Protein AF-0000000073468851 (afdb_homodimer)

Solvent-accessible surface area (backbone atoms only — not comparable to full-atom values): 27317 Å² total; per-residue (Å²): 101,48,38,33,38,42,43,28,20,36,54,56,90,95,44,85,63,58,41,30,53,61,38,60,52,72,40,37,69,40,35,47,37,34,36,36,34,51,80,86,17,38,63,66,58,53,50,32,36,75,66,67,76,42,82,60,76,35,56,48,44,26,47,64,82,38,51,52,90,77,50,55,68,56,59,49,46,40,38,45,23,72,40,66,66,76,81,80,80,87,67,92,33,33,35,46,61,52,17,34,56,28,36,47,70,79,42,57,94,88,52,74,87,51,69,65,44,48,51,42,20,50,48,22,27,48,75,75,68,48,53,89,44,41,78,39,46,52,83,75,52,54,74,65,52,48,54,52,46,50,50,21,11,32,48,29,32,57,36,53,31,41,40,31,33,35,79,47,65,96,43,30,54,42,54,33,53,51,49,54,51,46,52,51,50,44,14,73,71,48,28,16,35,39,33,34,40,44,48,67,52,60,49,53,73,66,62,42,33,31,32,39,34,39,82,81,13,51,63,46,73,43,47,34,85,78,61,65,40,38,67,55,52,14,61,72,42,72,44,61,38,39,72,41,77,36,78,88,50,71,40,62,41,73,42,62,53,74,131,101,48,37,34,38,43,43,28,19,36,52,56,88,94,43,84,63,58,42,31,53,62,38,60,52,72,41,36,70,41,35,46,36,33,37,37,35,50,79,87,18,41,64,64,58,54,50,33,35,76,68,66,76,40,82,60,76,36,57,49,43,26,48,64,81,39,52,53,90,78,50,56,69,57,59,49,47,39,38,44,23,72,40,68,66,77,80,78,80,89,67,92,33,34,34,45,61,52,17,34,55,30,34,48,70,78,43,56,94,87,53,73,86,51,70,66,44,49,51,42,20,51,48,22,26,49,74,74,68,48,52,90,45,39,78,38,46,52,82,75,50,53,73,64,52,47,52,51,47,50,50,21,11,33,49,28,32,58,35,52,31,39,38,31,35,34,78,48,67,94,43,30,54,41,54,33,53,51,47,54,51,48,54,52,52,44,15,74,72,48,28,16,34,37,34,32,39,46,48,67,54,60,49,53,73,67,61,40,33,32,33,40,34,37,80,81,14,49,65,47,74,42,46,33,85,77,62,66,41,39,67,54,52,15,61,72,44,73,44,61,39,40,72,43,78,36,76,87,50,71,40,62,41,71,42,61,53,72,131

InterPro domains:
  IPR003439 ABC transporter-like, ATP-binding domain [PF00005] (21-169)
  IPR003439 ABC transporter-like, ATP-binding domain [PS50893] (3-240)
  IPR003593 AAA+ ATPase domain [SM00382] (29-216)
  IPR017871 ABC transporter-like, conserved site [PS00211] (141-155)
  IPR027417 P-loop containing nucleoside triphosphate hydrolase [G3DSA:3.40.50.300] (3-257)
  IPR027417 P-loop containing nucleoside triphosphate hydrolase [SSF52540] (3-230)
  IPR050153 Metal Ion Import ATP-binding [PTHR42734] (2-247)

pLDDT: mean 93.39, std 6.73, range [57.72, 98.69]

Organism: Methanocorpusculum labreanum (strain ATCC 43576 / DSM 4855 / Z) (NCBI:txid410358)

Structure (mmCIF, N/CA/C/O backbone):
data_AF-0000000073468851-model_v1
#
loop_
_entity.id
_entity.type
_entity.pdbx_description
1 polymer 'Cobalamin import ATP-binding protein BtuD'
#
loop_
_atom_site.group_PDB
_atom_site.id
_atom_site.type_symbol
_atom_site.label_atom_id
_atom_site.label_alt_id
_atom_site.l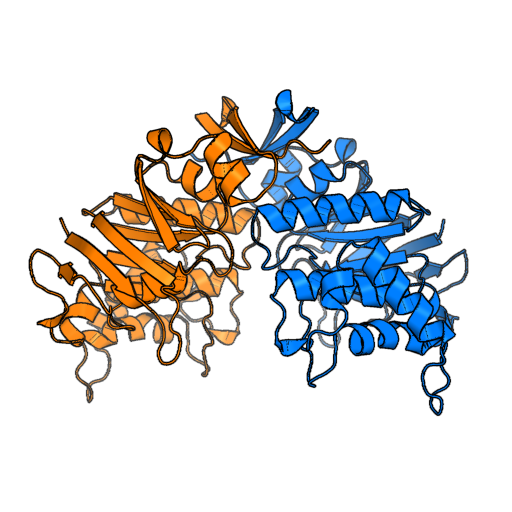abel_comp_id
_atom_site.label_asym_id
_atom_site.label_entity_id
_atom_site.label_seq_id
_atom_site.pdbx_PDB_ins_code
_atom_site.Cartn_x
_atom_site.Cartn_y
_atom_site.Cartn_z
_atom_site.occupancy
_atom_site.B_iso_or_equiv
_atom_site.auth_seq_id
_atom_site.auth_comp_id
_atom_site.auth_asym_id
_atom_site.auth_atom_id
_atom_site.pdbx_PDB_model_num
ATOM 1 N N . MET A 1 1 ? 9.5 -30.422 -11.008 1 68.38 1 MET A N 1
ATOM 2 C CA . MET A 1 1 ? 9.586 -28.984 -11.18 1 68.38 1 MET A CA 1
ATOM 3 C C . MET A 1 1 ? 8.625 -28.5 -12.25 1 68.38 1 MET A C 1
ATOM 5 O O . MET A 1 1 ? 8.609 -29.031 -13.367 1 68.38 1 MET A O 1
ATOM 9 N N . LYS A 1 2 ? 7.719 -27.562 -11.82 1 83.44 2 LYS A N 1
ATOM 10 C CA . LYS A 1 2 ? 6.668 -27.109 -12.727 1 83.44 2 LYS A CA 1
ATOM 11 C C . LYS A 1 2 ? 7.137 -25.906 -13.547 1 83.44 2 LYS A C 1
ATOM 13 O O . LYS A 1 2 ? 6.887 -25.828 -14.75 1 83.44 2 LYS A O 1
ATOM 18 N N . LEU A 1 3 ? 7.953 -25.125 -12.914 1 96.19 3 LEU A N 1
ATOM 19 C CA . LEU A 1 3 ? 8.469 -23.922 -13.555 1 96.19 3 LEU A CA 1
ATOM 20 C C . LEU A 1 3 ? 9.953 -23.734 -13.234 1 96.19 3 LEU A C 1
ATOM 22 O O . LEU A 1 3 ? 10.359 -23.859 -12.086 1 96.19 3 LEU A O 1
ATOM 26 N N . GLU A 1 4 ? 10.742 -23.547 -14.266 1 97.88 4 GLU A N 1
ATOM 27 C CA . GLU A 1 4 ? 12.18 -23.375 -14.078 1 97.88 4 GLU A CA 1
ATOM 28 C C . GLU A 1 4 ? 12.711 -22.203 -14.891 1 97.88 4 GLU A C 1
ATOM 30 O O . GLU A 1 4 ? 12.469 -22.109 -16.094 1 97.88 4 GLU A O 1
ATOM 35 N N . LEU A 1 5 ? 13.297 -21.281 -14.227 1 98.38 5 LEU A N 1
ATOM 36 C CA . LEU A 1 5 ? 14.039 -20.203 -14.867 1 98.38 5 LEU A CA 1
ATOM 37 C C . LEU A 1 5 ? 15.531 -20.5 -14.898 1 98.38 5 LEU A C 1
ATOM 39 O O . LEU A 1 5 ? 16.125 -20.859 -13.875 1 98.38 5 LEU A O 1
ATOM 43 N N . CYS A 1 6 ? 16.141 -20.391 -16.062 1 98.12 6 CYS A N 1
ATOM 44 C CA . CYS A 1 6 ? 17.547 -20.672 -16.25 1 98.12 6 CYS A CA 1
ATOM 45 C C . CYS A 1 6 ? 18.281 -19.453 -16.812 1 98.12 6 CYS A C 1
ATOM 47 O O . CYS A 1 6 ? 18.203 -19.172 -18 1 98.12 6 CYS A O 1
ATOM 49 N N . HIS A 1 7 ? 19.062 -18.797 -15.945 1 97.94 7 HIS A N 1
ATOM 50 C CA . HIS A 1 7 ? 19.938 -17.688 -16.297 1 97.94 7 HIS A CA 1
ATOM 51 C C . HIS A 1 7 ? 19.188 -16.609 -17.062 1 97.94 7 HIS A C 1
ATOM 53 O O . HIS A 1 7 ? 19.641 -16.141 -18.109 1 97.94 7 HIS A O 1
ATOM 59 N N . LEU A 1 8 ? 18.078 -16.234 -16.547 1 98.12 8 LEU A N 1
ATOM 60 C CA . LEU A 1 8 ? 17.203 -15.273 -17.203 1 98.12 8 LEU A CA 1
ATOM 61 C C . LEU A 1 8 ? 17.766 -13.859 -17.094 1 98.12 8 LEU A C 1
ATOM 63 O O . LEU A 1 8 ? 18.25 -13.461 -16.031 1 98.12 8 LEU A O 1
ATOM 67 N N . GLY A 1 9 ? 17.703 -13.125 -18.156 1 97.44 9 GLY A N 1
ATOM 68 C CA . GLY A 1 9 ? 18.062 -11.719 -18.219 1 97.44 9 GLY A CA 1
ATOM 69 C C . GLY A 1 9 ? 17.125 -10.898 -19.094 1 97.44 9 GLY A C 1
ATOM 70 O O . GLY A 1 9 ? 16.594 -11.406 -20.078 1 97.44 9 GLY A O 1
ATOM 71 N N . PHE A 1 10 ? 16.969 -9.633 -18.703 1 97.06 10 PHE A N 1
ATOM 72 C CA . PHE A 1 10 ? 16 -8.812 -19.422 1 97.06 10 PHE A CA 1
ATOM 73 C C . PHE A 1 10 ? 16.375 -7.336 -19.328 1 97.06 10 PHE A C 1
ATOM 75 O O . PHE A 1 10 ? 16.844 -6.871 -18.297 1 97.06 10 PHE A O 1
ATOM 82 N N . HIS A 1 11 ? 16.297 -6.648 -20.375 1 94.94 11 HIS A N 1
ATOM 83 C CA . HIS A 1 11 ? 16.234 -5.191 -20.438 1 94.94 11 HIS A CA 1
ATOM 84 C C . HIS A 1 11 ? 15.156 -4.719 -21.391 1 94.94 11 HIS A C 1
ATOM 86 O O . HIS A 1 11 ? 14.789 -5.434 -22.328 1 94.94 11 HIS A O 1
ATOM 92 N N . TYR A 1 12 ? 14.5 -3.619 -21.141 1 93.12 12 TYR A N 1
ATOM 93 C CA . TYR A 1 12 ? 13.492 -3.07 -22.047 1 93.12 12 TYR A CA 1
ATOM 94 C C . TYR A 1 12 ? 14.125 -2.641 -23.359 1 93.12 12 TYR A C 1
ATOM 96 O O . TYR A 1 12 ? 15.305 -2.279 -23.406 1 93.12 12 TYR A O 1
ATOM 104 N N . PRO A 1 13 ? 13.18 -2.539 -24.281 1 85.44 13 PRO A N 1
ATOM 105 C CA . PRO A 1 13 ? 13.711 -2.057 -25.562 1 85.44 13 PRO A CA 1
ATOM 106 C C . PRO A 1 13 ? 14.227 -0.621 -25.484 1 85.44 13 PRO A C 1
ATOM 108 O O . PRO A 1 13 ? 13.703 0.186 -24.703 1 85.44 13 PRO A O 1
ATOM 111 N N . LYS A 1 14 ? 15.32 -0.29 -25.922 1 83.88 14 LYS A N 1
ATOM 112 C CA . LYS A 1 14 ? 15.922 1.036 -26.016 1 83.88 14 LYS A CA 1
ATOM 113 C C . LYS A 1 14 ? 16.703 1.383 -24.75 1 83.88 14 LYS A C 1
ATOM 115 O O . LYS A 1 14 ? 17.188 2.51 -24.609 1 83.88 14 LYS A O 1
ATOM 120 N N . GLN A 1 15 ? 16.406 0.494 -23.859 1 81.62 15 GLN A N 1
ATOM 121 C CA . GLN A 1 15 ? 17.234 0.688 -22.672 1 81.62 15 GLN A CA 1
ATOM 122 C C . GLN A 1 15 ? 18.438 -0.252 -22.672 1 81.62 15 GLN A C 1
ATOM 124 O O . GLN A 1 15 ? 18.312 -1.413 -23.062 1 81.62 15 GLN A O 1
ATOM 129 N N . GLU A 1 16 ? 19.531 0.289 -22.328 1 79.81 16 GLU A N 1
ATOM 130 C CA . GLU A 1 16 ? 20.75 -0.527 -22.328 1 79.81 16 GLU A CA 1
ATOM 131 C C . GLU A 1 16 ? 20.969 -1.201 -20.969 1 79.81 16 GLU A C 1
ATOM 133 O O . GLU A 1 16 ? 21.562 -2.279 -20.906 1 79.81 16 GLU A O 1
ATOM 138 N N . ARG A 1 17 ? 20.375 -0.634 -20.031 1 89.25 17 ARG A N 1
ATOM 139 C CA . ARG A 1 17 ? 20.641 -1.165 -18.688 1 89.25 17 ARG A CA 1
ATOM 140 C C . ARG A 1 17 ? 19.766 -2.387 -18.406 1 89.25 17 ARG A C 1
ATOM 142 O O . ARG A 1 17 ? 18.562 -2.357 -18.625 1 89.25 17 ARG A O 1
ATOM 149 N N . MET A 1 18 ? 20.422 -3.514 -17.938 1 93.44 18 MET A N 1
ATOM 150 C CA . MET A 1 18 ? 19.703 -4.73 -17.578 1 93.44 18 MET A CA 1
ATOM 151 C C . MET A 1 18 ? 18.875 -4.512 -16.312 1 93.44 18 MET A C 1
ATOM 153 O O . MET A 1 18 ? 19.359 -3.953 -15.328 1 93.44 18 MET A O 1
ATOM 157 N N . ILE A 1 19 ? 17.656 -4.871 -16.391 1 95.62 19 ILE A N 1
ATOM 158 C CA . ILE A 1 19 ? 16.797 -4.848 -15.219 1 95.62 19 ILE A CA 1
ATOM 159 C C . ILE A 1 19 ? 17.219 -5.949 -14.25 1 95.62 19 ILE A C 1
ATOM 161 O O . ILE A 1 19 ? 17.281 -5.727 -13.039 1 95.62 19 ILE A O 1
ATOM 165 N N . PHE A 1 20 ? 17.516 -7.09 -14.75 1 97.31 20 PHE A N 1
ATOM 166 C CA . PHE A 1 20 ? 18.109 -8.211 -14.039 1 97.31 20 PHE A CA 1
ATOM 167 C C . PHE A 1 20 ? 18.891 -9.102 -15 1 97.31 20 PHE A C 1
ATOM 169 O O . PHE A 1 20 ? 18.656 -9.07 -16.219 1 97.31 20 PHE A O 1
ATOM 176 N N . SER A 1 21 ? 19.859 -9.797 -14.383 1 95.31 21 SER A N 1
ATOM 177 C CA . SER A 1 21 ? 20.672 -10.742 -15.148 1 95.31 21 SER A CA 1
ATOM 178 C C . SER A 1 21 ? 20.906 -12.023 -14.359 1 95.31 21 SER A C 1
ATOM 180 O O . SER A 1 21 ? 20.984 -12 -13.133 1 95.31 21 SER A O 1
ATOM 182 N N . ASP A 1 22 ? 20.828 -13.141 -15.047 1 96.75 22 ASP A N 1
ATOM 183 C CA . ASP A 1 22 ? 21.25 -14.438 -14.516 1 96.75 22 ASP A CA 1
ATOM 184 C C . ASP A 1 22 ? 20.328 -14.906 -13.398 1 96.75 22 ASP A C 1
ATOM 186 O O . ASP A 1 22 ? 20.797 -15.344 -12.344 1 96.75 22 ASP A O 1
ATOM 190 N N . VAL A 1 23 ? 19.047 -14.742 -13.531 1 98.31 23 VAL A N 1
ATOM 191 C CA . VAL A 1 23 ? 18.047 -15.219 -12.57 1 98.31 23 VAL A CA 1
ATOM 192 C C . VAL A 1 23 ? 17.766 -16.703 -12.805 1 98.31 23 VAL A C 1
ATOM 194 O O . VAL A 1 23 ? 17.391 -17.094 -13.914 1 98.31 23 VAL A O 1
ATOM 197 N N . SER A 1 24 ? 18 -17.5 -11.805 1 98.25 24 SER A N 1
ATOM 198 C CA . SER A 1 24 ? 17.75 -18.938 -11.898 1 98.25 24 SER A CA 1
ATOM 199 C C . SER A 1 24 ? 17.062 -19.453 -10.648 1 98.25 24 SER A C 1
ATOM 201 O O . SER A 1 24 ? 17.484 -19.156 -9.531 1 98.25 24 SER A O 1
ATOM 203 N N . PHE A 1 25 ? 15.992 -20.156 -10.812 1 97.94 25 PHE A N 1
ATOM 204 C CA . PHE A 1 25 ? 15.328 -20.875 -9.734 1 97.94 25 PHE A CA 1
ATOM 205 C C . PHE A 1 25 ? 14.258 -21.812 -10.289 1 97.94 25 PHE A C 1
ATOM 207 O O . PHE A 1 25 ? 13.938 -21.766 -11.477 1 97.94 25 PHE A O 1
ATOM 214 N N . GLY A 1 26 ? 13.812 -22.688 -9.5 1 97 26 GLY A N 1
ATOM 215 C CA . GLY A 1 26 ? 12.703 -23.562 -9.828 1 97 26 GLY A CA 1
ATOM 216 C C . GLY A 1 26 ? 11.57 -23.516 -8.812 1 97 26 GLY A C 1
ATOM 217 O O . GLY A 1 26 ? 11.758 -23.031 -7.695 1 97 26 GLY A O 1
ATOM 218 N N . LEU A 1 27 ? 10.453 -23.969 -9.25 1 96.56 27 LEU A N 1
ATOM 219 C CA . LEU A 1 27 ? 9.25 -23.969 -8.43 1 96.56 27 LEU A CA 1
ATOM 220 C C . LEU A 1 27 ? 8.453 -25.266 -8.641 1 96.56 27 LEU A C 1
ATOM 222 O O . LEU A 1 27 ? 8.148 -25.625 -9.781 1 96.56 27 LEU A O 1
ATOM 226 N N . ASP A 1 28 ? 8.172 -25.906 -7.562 1 96.31 28 ASP A N 1
ATOM 227 C CA . ASP A 1 28 ? 7.371 -27.141 -7.609 1 96.31 28 ASP A CA 1
ATOM 228 C C . ASP A 1 28 ? 5.938 -26.875 -7.16 1 96.31 28 ASP A C 1
ATOM 230 O O . ASP A 1 28 ? 5.637 -25.812 -6.609 1 96.31 28 ASP A O 1
ATOM 234 N N . LYS A 1 29 ? 5.125 -27.891 -7.426 1 94.94 29 LYS A N 1
ATOM 235 C CA . LYS A 1 29 ? 3.754 -27.844 -6.93 1 94.94 29 LYS A CA 1
ATOM 236 C C . LYS A 1 29 ? 3.725 -27.703 -5.41 1 94.94 29 LYS A C 1
ATOM 238 O O . LYS A 1 29 ? 4.516 -28.344 -4.711 1 94.94 29 LYS A O 1
ATOM 243 N N . GLY A 1 30 ? 2.832 -26.812 -4.969 1 96.25 30 GLY A N 1
ATOM 244 C CA . GLY A 1 30 ? 2.641 -26.672 -3.535 1 96.25 30 GLY A CA 1
ATOM 245 C C . GLY A 1 30 ? 3.643 -25.734 -2.893 1 96.25 30 GLY A C 1
ATOM 246 O O . GLY A 1 30 ? 3.582 -25.484 -1.687 1 96.25 30 GLY A O 1
ATOM 247 N N . GLU A 1 31 ? 4.551 -25.172 -3.664 1 97.5 31 GLU A N 1
ATOM 248 C CA . GLU A 1 31 ? 5.57 -24.266 -3.135 1 97.5 31 GLU A CA 1
ATOM 249 C C . GLU A 1 31 ? 5.219 -22.812 -3.414 1 97.5 31 GLU A C 1
ATOM 251 O O . GLU A 1 31 ? 4.473 -22.516 -4.352 1 97.5 31 GLU A O 1
ATOM 256 N N . ILE A 1 32 ? 5.715 -21.984 -2.549 1 98.38 32 ILE A N 1
ATOM 257 C CA . ILE A 1 32 ? 5.555 -20.531 -2.709 1 98.38 32 ILE A CA 1
ATOM 258 C C . ILE A 1 32 ? 6.926 -19.875 -2.857 1 98.38 32 ILE A C 1
ATOM 260 O O . ILE A 1 32 ? 7.852 -20.188 -2.1 1 98.38 32 ILE A O 1
ATOM 264 N N . ILE A 1 33 ? 7.102 -19.078 -3.848 1 98.56 33 ILE A N 1
ATOM 265 C CA . ILE A 1 33 ? 8.258 -18.188 -3.947 1 98.56 33 ILE A CA 1
ATOM 266 C C . ILE A 1 33 ? 7.801 -16.734 -3.832 1 98.56 33 ILE A C 1
ATOM 268 O O . ILE A 1 33 ? 6.965 -16.266 -4.617 1 98.56 33 ILE A O 1
ATOM 272 N N . SER A 1 34 ? 8.258 -16.031 -2.869 1 98.69 34 SER A N 1
ATOM 273 C CA . SER A 1 34 ? 8.047 -14.594 -2.74 1 98.69 34 SER A CA 1
ATOM 274 C C . SER A 1 34 ? 9.227 -13.812 -3.316 1 98.69 34 SER A C 1
ATOM 276 O O . SER A 1 34 ? 10.359 -13.953 -2.859 1 98.69 34 SER A O 1
ATOM 278 N N . ILE A 1 35 ? 8.961 -13.062 -4.312 1 98.62 35 ILE A N 1
ATOM 279 C CA . ILE A 1 35 ? 9.977 -12.172 -4.844 1 98.62 35 ILE A CA 1
ATOM 280 C C . ILE A 1 35 ? 9.93 -10.836 -4.105 1 98.62 35 ILE A C 1
ATOM 282 O O . ILE A 1 35 ? 8.977 -10.07 -4.262 1 98.62 35 ILE A O 1
ATOM 286 N N . LEU A 1 36 ? 10.914 -10.578 -3.328 1 98.5 36 LEU A N 1
ATOM 287 C CA . LEU A 1 36 ? 11.008 -9.383 -2.49 1 98.5 36 LEU A CA 1
ATOM 288 C C . LEU A 1 36 ? 11.922 -8.344 -3.119 1 98.5 36 LEU A C 1
ATOM 290 O O . LEU A 1 36 ? 12.984 -8.688 -3.65 1 98.5 36 LEU A O 1
ATOM 294 N N . GLY A 1 37 ? 11.594 -7.109 -3.037 1 97.38 37 GLY A N 1
ATOM 295 C CA . GLY A 1 37 ? 12.383 -5.996 -3.551 1 97.38 37 GLY A CA 1
ATOM 296 C C . GLY A 1 37 ? 11.695 -4.656 -3.395 1 97.38 37 GLY A C 1
ATOM 297 O O . GLY A 1 37 ? 10.492 -4.594 -3.105 1 97.38 37 GLY A O 1
ATOM 298 N N . THR A 1 38 ? 12.43 -3.629 -3.621 1 95.62 38 THR A N 1
ATOM 299 C CA . THR A 1 38 ? 11.891 -2.275 -3.535 1 95.62 38 THR A CA 1
ATOM 300 C C . THR A 1 38 ? 11.094 -1.93 -4.789 1 95.62 38 THR A C 1
ATOM 302 O O . THR A 1 38 ? 11.078 -2.697 -5.754 1 95.62 38 THR A O 1
ATOM 305 N N . ASN A 1 39 ? 10.391 -0.822 -4.699 1 92.81 39 ASN A N 1
ATOM 306 C CA . ASN A 1 39 ? 9.688 -0.347 -5.883 1 92.81 39 ASN A CA 1
ATOM 307 C C . ASN A 1 39 ? 10.656 -0.069 -7.035 1 92.81 39 ASN A C 1
ATOM 309 O O . ASN A 1 39 ? 11.727 0.501 -6.828 1 92.81 39 ASN A O 1
ATOM 313 N N . GLY A 1 40 ? 10.336 -0.519 -8.203 1 91.5 40 GLY A N 1
ATOM 314 C CA . GLY A 1 40 ? 11.148 -0.253 -9.383 1 91.5 40 GLY A CA 1
ATOM 315 C C . GLY A 1 40 ? 12.297 -1.229 -9.547 1 91.5 40 GLY A C 1
ATOM 316 O O . GLY A 1 40 ? 13.102 -1.097 -10.469 1 91.5 40 GLY A O 1
ATOM 317 N N . ALA A 1 41 ? 12.359 -2.217 -8.734 1 94.75 41 ALA A N 1
ATOM 318 C CA . ALA A 1 41 ? 13.5 -3.135 -8.75 1 94.75 41 ALA A CA 1
ATOM 319 C C . ALA A 1 41 ? 13.406 -4.105 -9.922 1 94.75 41 ALA A C 1
ATOM 321 O O . ALA A 1 41 ? 14.383 -4.793 -10.242 1 94.75 41 ALA A O 1
ATOM 322 N N . GLY A 1 42 ? 12.234 -4.223 -10.539 1 96.19 42 GLY A N 1
ATOM 323 C CA . GLY A 1 42 ? 12.086 -5.113 -11.68 1 96.19 42 GLY A CA 1
ATOM 324 C C . GLY A 1 42 ? 11.25 -6.34 -11.375 1 96.19 42 GLY A C 1
ATOM 325 O O . GLY A 1 42 ? 11.172 -7.266 -12.188 1 96.19 42 GLY A O 1
ATOM 326 N N . LYS A 1 43 ? 10.609 -6.41 -10.195 1 97.44 43 LYS A N 1
ATOM 327 C CA . LYS A 1 43 ? 9.82 -7.566 -9.773 1 97.44 43 LYS A CA 1
ATOM 328 C C . LYS A 1 43 ? 8.711 -7.867 -10.781 1 97.44 43 LYS A C 1
ATOM 330 O O . LYS A 1 43 ? 8.539 -9.008 -11.211 1 97.44 43 LYS A O 1
ATOM 335 N N . SER A 1 44 ? 7.945 -6.777 -11.141 1 96.56 44 SER A N 1
ATOM 336 C CA . SER A 1 44 ? 6.852 -6.938 -12.094 1 96.56 44 SER A CA 1
ATOM 337 C C . SER A 1 44 ? 7.371 -7.375 -13.461 1 96.56 44 SER A C 1
ATOM 339 O O . SER A 1 44 ? 6.742 -8.195 -14.133 1 96.56 44 SER A O 1
ATOM 341 N N . THR A 1 45 ? 8.5 -6.848 -13.891 1 96.69 45 THR A N 1
ATOM 342 C CA . THR A 1 45 ? 9.117 -7.238 -15.148 1 96.69 45 THR A CA 1
ATOM 343 C C . THR A 1 45 ? 9.453 -8.727 -15.148 1 96.69 45 THR A C 1
ATOM 345 O O . THR A 1 45 ? 9.188 -9.43 -16.125 1 96.69 45 THR A O 1
ATOM 348 N N . LEU A 1 46 ? 10.016 -9.164 -1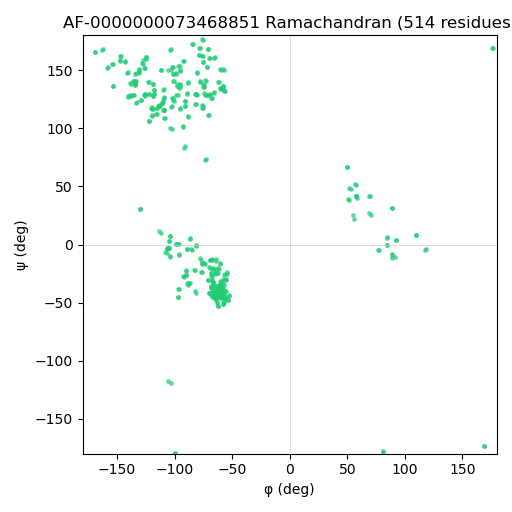4.039 1 98.12 46 LEU A N 1
ATOM 349 C CA . LEU A 1 46 ? 10.352 -10.578 -13.906 1 98.12 46 LEU A CA 1
ATOM 350 C C . LEU A 1 46 ? 9.102 -11.445 -14 1 98.12 46 LEU A C 1
ATOM 352 O O . LEU A 1 46 ? 9.094 -12.461 -14.703 1 98.12 46 LEU A O 1
ATOM 356 N N . LEU A 1 47 ? 8.008 -11.062 -13.336 1 98 47 LEU A N 1
ATOM 357 C CA . LEU A 1 47 ? 6.75 -11.805 -13.398 1 98 47 LEU A CA 1
ATOM 358 C C . LEU A 1 47 ? 6.191 -11.812 -14.82 1 98 47 LEU A C 1
ATOM 360 O O . LEU A 1 47 ? 5.664 -12.828 -15.273 1 98 47 LEU A O 1
ATOM 364 N N . ASN A 1 48 ? 6.309 -10.672 -15.492 1 97.25 48 ASN A N 1
ATOM 365 C CA . ASN A 1 48 ? 5.82 -10.578 -16.859 1 97.25 48 ASN A CA 1
ATOM 366 C C . ASN A 1 48 ? 6.574 -11.523 -17.797 1 97.25 48 ASN A C 1
ATOM 368 O O . ASN A 1 48 ? 5.996 -12.07 -18.734 1 97.25 48 ASN A O 1
ATOM 372 N N . CYS A 1 49 ? 7.852 -11.68 -17.547 1 97.5 49 CYS A N 1
ATOM 373 C CA . CYS A 1 49 ? 8.602 -12.68 -18.297 1 97.5 49 CYS A CA 1
ATOM 374 C C . CYS A 1 49 ? 8.047 -14.078 -18.062 1 97.5 49 CYS A C 1
ATOM 376 O O . CYS A 1 49 ? 7.824 -14.844 -19 1 97.5 49 CYS A O 1
ATOM 378 N N . MET A 1 50 ? 7.758 -14.391 -16.797 1 97.38 50 MET A N 1
ATOM 379 C CA . MET A 1 50 ? 7.242 -15.703 -16.438 1 97.38 50 MET A CA 1
ATOM 380 C C . MET A 1 50 ? 5.844 -15.914 -17.016 1 97.38 50 MET A C 1
ATOM 382 O O . MET A 1 50 ? 5.469 -17.047 -17.344 1 97.38 50 MET A O 1
ATOM 386 N N . ALA A 1 51 ? 5.09 -14.852 -17.125 1 96.12 51 ALA A N 1
ATOM 387 C CA . ALA A 1 51 ? 3.727 -14.906 -17.641 1 96.12 51 ALA A CA 1
ATOM 388 C C . ALA A 1 51 ? 3.727 -14.922 -19.172 1 96.12 51 ALA A C 1
ATOM 390 O O . ALA A 1 51 ? 2.664 -14.906 -19.797 1 96.12 51 ALA A O 1
ATOM 391 N N . ASN A 1 52 ? 4.906 -14.859 -19.75 1 96.12 52 ASN A N 1
ATOM 392 C CA . ASN A 1 52 ? 5.09 -14.883 -21.203 1 96.12 52 ASN A CA 1
ATOM 393 C C . ASN A 1 52 ? 4.598 -13.594 -21.859 1 96.12 52 ASN A C 1
ATOM 395 O O . ASN A 1 52 ? 4.152 -13.609 -23 1 96.12 52 ASN A O 1
ATOM 399 N N . LEU A 1 53 ? 4.582 -12.516 -21.141 1 94.44 53 LEU A N 1
ATOM 400 C CA . LEU A 1 53 ? 4.199 -11.211 -21.656 1 94.44 53 LEU A CA 1
ATOM 401 C C . LEU A 1 53 ? 5.418 -10.445 -22.172 1 94.44 53 LEU A C 1
ATOM 403 O O . LEU A 1 53 ? 5.285 -9.547 -23 1 94.44 53 LEU A O 1
ATOM 407 N N . TYR A 1 54 ? 6.582 -10.734 -21.609 1 95.12 54 TYR A N 1
ATOM 408 C CA . TYR A 1 54 ? 7.863 -10.219 -22.078 1 95.12 54 TYR A CA 1
ATOM 409 C C . TYR A 1 54 ? 8.812 -11.352 -22.422 1 95.12 54 TYR A C 1
ATOM 411 O O . TYR A 1 54 ? 8.875 -12.359 -21.719 1 95.12 54 TYR A O 1
ATOM 419 N N . ARG A 1 55 ? 9.555 -11.195 -23.5 1 94.5 55 ARG A N 1
ATOM 420 C CA . ARG A 1 55 ? 10.547 -12.195 -23.891 1 94.5 55 ARG A CA 1
ATOM 421 C C . ARG A 1 55 ? 11.906 -11.883 -23.281 1 94.5 55 ARG A C 1
ATOM 423 O O . ARG A 1 55 ? 12.492 -10.828 -23.547 1 94.5 55 ARG A O 1
ATOM 430 N N . PRO A 1 56 ? 12.406 -12.75 -22.5 1 96.5 56 PRO A N 1
ATOM 431 C CA . PRO A 1 56 ? 13.742 -12.516 -21.953 1 96.5 56 PRO A CA 1
ATOM 432 C C . PRO A 1 56 ? 14.812 -12.391 -23.031 1 96.5 56 PRO A C 1
ATOM 434 O O . PRO A 1 56 ? 14.695 -13.008 -24.094 1 96.5 56 PRO A O 1
ATOM 437 N N . ILE A 1 57 ? 15.859 -11.609 -22.719 1 95.44 57 ILE A N 1
ATOM 438 C CA . ILE A 1 57 ? 16.969 -11.406 -23.641 1 95.44 57 ILE A CA 1
ATOM 439 C C . ILE A 1 57 ? 17.953 -12.578 -23.547 1 95.44 57 ILE A C 1
ATOM 441 O O . ILE A 1 57 ? 18.484 -13.039 -24.562 1 95.44 57 ILE A O 1
ATOM 445 N N . THR A 1 58 ? 18.188 -13.031 -22.375 1 96.56 58 THR A N 1
ATOM 446 C CA . THR A 1 58 ? 19.031 -14.203 -22.141 1 96.56 58 THR A CA 1
ATOM 447 C C . THR A 1 58 ? 18.312 -15.219 -21.25 1 96.56 58 THR A C 1
ATOM 449 O O . THR A 1 58 ? 17.375 -14.875 -20.547 1 96.56 58 THR A O 1
ATOM 452 N N . GLY A 1 59 ? 18.734 -16.438 -21.375 1 97.81 59 GLY A N 1
ATOM 453 C CA . GLY A 1 59 ? 18.188 -17.516 -20.547 1 97.81 59 GLY A CA 1
ATOM 454 C C . GLY A 1 59 ? 16.859 -18.047 -21.062 1 97.81 59 GLY A C 1
ATOM 455 O O . GLY A 1 59 ? 16.391 -17.641 -22.125 1 97.81 59 GLY A O 1
ATOM 456 N N . ASP A 1 60 ? 16.312 -19 -20.297 1 98 60 ASP A N 1
ATOM 457 C CA . ASP A 1 60 ? 15.102 -19.688 -20.734 1 98 60 ASP A CA 1
ATOM 458 C C . ASP A 1 60 ? 14.195 -19.984 -19.531 1 98 60 ASP A C 1
ATOM 460 O O . ASP A 1 60 ? 14.648 -20.016 -18.391 1 98 60 ASP A O 1
ATOM 464 N N . ILE A 1 61 ? 12.984 -20.156 -19.828 1 98.06 61 ILE A N 1
ATOM 465 C CA . ILE A 1 61 ? 11.984 -20.609 -18.875 1 98.06 61 ILE A CA 1
ATOM 466 C C . ILE A 1 61 ? 11.414 -21.953 -19.328 1 98.06 61 ILE A C 1
ATOM 468 O O . ILE A 1 61 ? 11.062 -22.125 -20.5 1 98.06 61 ILE A O 1
ATOM 472 N N . PHE A 1 62 ? 11.352 -22.828 -18.438 1 97.69 62 PHE A N 1
ATOM 473 C CA . PHE A 1 62 ? 10.836 -24.156 -18.734 1 97.69 62 PHE A CA 1
ATOM 474 C C . PHE A 1 62 ? 9.594 -24.453 -17.906 1 97.69 62 PHE A C 1
ATOM 476 O O . PHE A 1 62 ? 9.539 -24.141 -16.719 1 97.69 62 PHE A O 1
ATOM 483 N N . ILE A 1 63 ? 8.602 -25.062 -18.531 1 95.56 63 ILE A N 1
ATOM 484 C CA . ILE A 1 63 ? 7.391 -25.578 -17.891 1 95.56 63 ILE A CA 1
ATOM 485 C C . ILE A 1 63 ? 7.332 -27.094 -18.047 1 95.56 63 ILE A C 1
ATOM 487 O O . ILE A 1 63 ? 7.207 -27.609 -19.156 1 95.56 63 ILE A O 1
ATOM 491 N N . ASP A 1 64 ? 7.461 -27.719 -16.969 1 92.06 64 ASP A N 1
ATOM 492 C CA . ASP A 1 64 ? 7.5 -29.172 -17 1 92.06 64 ASP A CA 1
ATOM 493 C C . ASP A 1 64 ? 8.531 -29.688 -18 1 92.06 64 ASP A C 1
ATOM 495 O O . ASP A 1 64 ? 8.234 -30.562 -18.812 1 92.06 64 ASP A O 1
ATOM 499 N N . GLY A 1 65 ? 9.586 -29.016 -18.047 1 93.19 65 GLY A N 1
ATOM 500 C CA . GLY A 1 65 ? 10.703 -29.469 -18.844 1 93.19 65 GLY A CA 1
ATOM 501 C C . GLY A 1 65 ? 10.656 -28.969 -20.281 1 93.19 65 GLY A C 1
ATOM 502 O O . GLY A 1 65 ? 11.617 -29.141 -21.031 1 93.19 65 GLY A O 1
ATOM 503 N N . ARG A 1 66 ? 9.594 -28.375 -20.656 1 95.56 66 ARG A N 1
ATOM 504 C CA . ARG A 1 66 ? 9.469 -27.828 -22 1 95.56 66 ARG A CA 1
ATOM 505 C C . ARG A 1 66 ? 9.812 -26.344 -22.031 1 95.56 66 ARG A C 1
ATOM 507 O O . ARG A 1 66 ? 9.328 -25.578 -21.188 1 95.56 66 ARG A O 1
ATOM 514 N N . ASN A 1 67 ? 10.586 -25.969 -23 1 96.94 67 ASN A N 1
ATOM 515 C CA . ASN A 1 67 ? 10.938 -24.547 -23.141 1 96.94 67 ASN A CA 1
ATOM 516 C C . ASN A 1 67 ? 9.719 -23.719 -23.531 1 96.94 67 ASN A C 1
ATOM 518 O O . ASN A 1 67 ? 9.039 -24.016 -24.516 1 96.94 67 ASN A O 1
ATOM 522 N N . MET A 1 68 ? 9.469 -22.719 -22.766 1 96.44 68 MET A N 1
ATOM 523 C CA . MET A 1 68 ? 8.312 -21.844 -22.984 1 96.44 68 MET A CA 1
ATOM 524 C C . MET A 1 68 ? 8.352 -21.234 -24.391 1 96.44 68 MET A C 1
ATOM 526 O O . MET A 1 68 ? 7.305 -21.031 -25 1 96.44 68 MET A O 1
ATOM 530 N N . LYS A 1 69 ? 9.539 -21.031 -24.922 1 94.94 69 LYS A N 1
ATOM 531 C CA . LYS A 1 69 ? 9.711 -20.438 -26.234 1 94.94 69 LYS A CA 1
ATOM 532 C C . LYS A 1 69 ? 9.125 -21.328 -27.328 1 94.94 69 LYS A C 1
ATOM 534 O O . LYS A 1 69 ? 8.805 -20.844 -28.422 1 94.94 69 LYS A O 1
ATOM 539 N N . GLU A 1 70 ? 8.992 -22.547 -27.016 1 95.06 70 GLU A N 1
ATOM 540 C CA . GLU A 1 70 ? 8.508 -23.531 -27.984 1 95.06 70 GLU A CA 1
ATOM 541 C C . GLU A 1 70 ? 7.023 -23.812 -27.797 1 95.06 70 GLU A C 1
ATOM 543 O O . GLU A 1 70 ? 6.449 -24.641 -28.516 1 95.06 70 GLU A O 1
ATOM 548 N N . MET A 1 71 ? 6.457 -23.172 -26.875 1 93.94 71 MET A N 1
ATOM 549 C CA . MET A 1 71 ? 5.051 -23.422 -26.562 1 93.94 71 MET A CA 1
ATOM 550 C C . MET A 1 71 ? 4.156 -22.375 -27.219 1 93.94 71 MET A C 1
ATOM 552 O O . MET A 1 71 ? 4.578 -21.234 -27.422 1 93.94 71 MET A O 1
ATOM 556 N N . ARG A 1 72 ? 2.938 -22.906 -27.578 1 91.38 72 ARG A N 1
ATOM 557 C CA . ARG A 1 72 ? 1.928 -21.953 -28.031 1 91.38 72 ARG A CA 1
ATOM 558 C C . ARG A 1 72 ? 1.403 -21.109 -26.859 1 91.38 72 ARG A C 1
ATOM 560 O O . ARG A 1 72 ? 1.35 -21.594 -25.734 1 91.38 72 ARG A O 1
ATOM 567 N N . GLN A 1 73 ? 0.958 -19.969 -27.078 1 89.5 73 GLN A N 1
ATOM 568 C CA . GLN A 1 73 ? 0.454 -19.047 -26.062 1 89.5 73 GLN A CA 1
ATOM 569 C C . GLN A 1 73 ? -0.708 -19.656 -25.281 1 89.5 73 GLN A C 1
ATOM 571 O O . GLN A 1 73 ? -0.799 -19.5 -24.062 1 89.5 73 GLN A O 1
ATOM 576 N N . GLN A 1 74 ? -1.534 -20.281 -25.984 1 89.62 74 GLN A N 1
ATOM 577 C CA . GLN A 1 74 ? -2.699 -20.906 -25.359 1 89.62 74 GLN A CA 1
ATOM 578 C C . GLN A 1 74 ? -2.283 -21.984 -24.375 1 89.62 74 GLN A C 1
ATOM 580 O O . GLN A 1 74 ? -2.914 -22.156 -23.328 1 89.62 74 GLN A O 1
ATOM 585 N N . GLU A 1 75 ? -1.289 -22.703 -24.719 1 90.69 75 GLU A N 1
ATOM 586 C CA . GLU A 1 75 ? -0.767 -23.734 -23.828 1 90.69 75 GLU A CA 1
ATOM 587 C C . GLU A 1 75 ? -0.207 -23.125 -22.547 1 90.69 75 GLU A C 1
ATOM 589 O O . GLU A 1 75 ? -0.472 -23.609 -21.453 1 90.69 75 GLU A O 1
ATOM 594 N N . VAL A 1 76 ? 0.587 -22.078 -22.734 1 93.56 76 VAL A N 1
ATOM 595 C CA . VAL A 1 76 ? 1.167 -21.391 -21.594 1 93.56 76 VAL A CA 1
ATOM 596 C C . VAL A 1 76 ? 0.053 -20.859 -20.688 1 93.56 76 VAL A C 1
ATOM 598 O O . VAL A 1 76 ? 0.136 -20.953 -19.469 1 93.56 76 VAL A O 1
ATOM 601 N N . ALA A 1 77 ? -1.026 -20.391 -21.344 1 91.31 77 ALA A N 1
ATOM 602 C CA . ALA A 1 77 ? -2.145 -19.781 -20.625 1 91.31 77 ALA A CA 1
ATOM 603 C C . ALA A 1 77 ? -2.887 -20.828 -19.797 1 91.31 77 ALA A C 1
ATOM 605 O O . ALA A 1 77 ? -3.535 -20.5 -18.797 1 91.31 77 ALA A O 1
ATOM 606 N N . LYS A 1 78 ? -2.854 -22.031 -20.172 1 92.62 78 LYS A N 1
ATOM 607 C CA . LYS A 1 78 ? -3.473 -23.109 -19.406 1 92.62 78 LYS A CA 1
ATOM 608 C C . LYS A 1 78 ? -2.617 -23.5 -18.203 1 92.62 78 LYS A C 1
ATOM 610 O O . LYS A 1 78 ? -3.129 -24.047 -17.219 1 92.62 78 LYS A O 1
ATOM 615 N N . TYR A 1 79 ? -1.362 -23.188 -18.344 1 94.69 79 TYR A N 1
ATOM 616 C CA . TYR A 1 79 ? -0.427 -23.625 -17.312 1 94.69 79 TYR A CA 1
ATOM 617 C C . TYR A 1 79 ? -0.179 -22.516 -16.297 1 94.69 79 TYR A C 1
ATOM 619 O O . TYR A 1 79 ? 0.037 -22.781 -15.109 1 94.69 79 TYR A O 1
ATOM 627 N N . ILE A 1 80 ? -0.102 -21.281 -16.781 1 96.56 80 ILE A N 1
ATOM 628 C CA . ILE A 1 80 ? 0.274 -20.141 -15.945 1 96.56 80 ILE A CA 1
ATOM 629 C C . ILE A 1 80 ? -0.9 -19.172 -15.836 1 96.56 80 ILE A C 1
ATOM 631 O O . ILE A 1 80 ? -1.382 -18.656 -16.844 1 96.56 80 ILE A O 1
ATOM 635 N N . GLY A 1 81 ? -1.409 -18.984 -14.578 1 96.62 81 GLY A N 1
ATOM 636 C CA . GLY A 1 81 ? -2.324 -17.891 -14.273 1 96.62 81 GLY A CA 1
ATOM 637 C C . GLY A 1 81 ? -1.627 -16.672 -13.711 1 96.62 81 GLY A C 1
ATOM 638 O O . GLY A 1 81 ? -0.714 -16.781 -12.891 1 96.62 81 GLY A O 1
ATOM 639 N N . TYR A 1 82 ? -2.055 -15.516 -14.18 1 96.25 82 TYR A N 1
ATOM 640 C CA . TYR A 1 82 ? -1.383 -14.273 -13.805 1 96.25 82 TYR A CA 1
ATOM 641 C C . TYR A 1 82 ? -2.385 -13.242 -13.305 1 96.25 82 TYR A C 1
ATOM 643 O O . TYR A 1 82 ? -3.381 -12.961 -13.977 1 96.25 82 TYR A O 1
ATOM 651 N N . VAL A 1 83 ? -2.107 -12.75 -12.047 1 95.19 83 VAL A N 1
ATOM 652 C CA . VAL A 1 83 ? -2.873 -11.656 -11.469 1 95.19 83 VAL A CA 1
ATOM 653 C C . VAL A 1 83 ? -2.014 -10.391 -11.422 1 95.19 83 VAL A C 1
ATOM 655 O O . VAL A 1 83 ? -1.126 -10.273 -10.57 1 95.19 83 VAL A O 1
ATOM 658 N N . PRO A 1 84 ? -2.287 -9.383 -12.258 1 92.75 84 PRO A N 1
ATOM 659 C CA . PRO A 1 84 ? -1.512 -8.141 -12.242 1 92.75 84 PRO A CA 1
ATOM 660 C C . PRO A 1 84 ? -1.864 -7.238 -11.062 1 92.75 84 PRO A C 1
ATOM 662 O O . PRO A 1 84 ? -2.879 -7.457 -10.391 1 92.75 84 PRO A O 1
ATOM 665 N N . GLN A 1 85 ? -0.97 -6.305 -10.773 1 85.06 85 GLN A N 1
ATOM 666 C CA . GLN A 1 85 ? -1.169 -5.375 -9.664 1 85.06 85 GLN A CA 1
ATOM 667 C C . GLN A 1 85 ? -2.41 -4.516 -9.883 1 85.06 85 GLN A C 1
ATOM 669 O O . GLN A 1 85 ? -3.217 -4.336 -8.969 1 85.06 85 GLN A O 1
ATOM 674 N N . VAL A 1 86 ? -2.525 -3.867 -10.992 1 75.62 86 VAL A N 1
ATOM 675 C CA . VAL A 1 86 ? -3.664 -3.014 -11.32 1 75.62 86 VAL A CA 1
ATOM 676 C C . VAL A 1 86 ? -4.602 -3.752 -12.273 1 75.62 86 VAL A C 1
ATOM 678 O O . VAL A 1 86 ? -4.152 -4.367 -13.242 1 75.62 86 VAL A O 1
ATOM 681 N N . HIS A 1 87 ? -5.918 -3.795 -11.805 1 72.25 87 HIS A N 1
ATOM 682 C CA . HIS A 1 87 ? -6.918 -4.355 -12.711 1 72.25 87 HIS A CA 1
ATOM 683 C C . HIS A 1 87 ? -7.996 -3.326 -13.039 1 72.25 87 HIS A C 1
ATOM 685 O O . HIS A 1 87 ? -8.539 -2.676 -12.148 1 72.25 87 HIS A O 1
ATOM 691 N N . ASN A 1 88 ? -8.062 -2.832 -14.258 1 66.12 88 ASN A N 1
ATOM 692 C CA . ASN A 1 88 ? -9.133 -1.915 -14.633 1 66.12 88 ASN A CA 1
ATOM 693 C C . ASN A 1 88 ? -10.211 -2.617 -15.445 1 66.12 88 ASN A C 1
ATOM 695 O O . ASN A 1 88 ? -10 -2.947 -16.609 1 66.12 88 ASN A O 1
ATOM 699 N N . PRO A 1 89 ? -11.219 -2.926 -14.672 1 65.31 89 PRO A N 1
ATOM 700 C CA . PRO A 1 89 ? -12.242 -3.537 -15.523 1 65.31 89 PRO A CA 1
ATOM 701 C C . PRO A 1 89 ? -12.992 -2.514 -16.375 1 65.31 89 PRO A C 1
ATOM 703 O O . PRO A 1 89 ? -13.25 -1.397 -15.922 1 65.31 89 PRO A O 1
ATOM 706 N N . ALA A 1 90 ? -13.008 -2.527 -17.719 1 57.72 90 ALA A N 1
ATOM 707 C CA . ALA A 1 90 ? -13.664 -1.586 -18.609 1 57.72 90 ALA A CA 1
ATOM 708 C C . ALA A 1 90 ? -15.188 -1.642 -18.453 1 57.72 90 ALA A C 1
ATOM 710 O O . ALA A 1 90 ? -15.875 -0.636 -18.641 1 57.72 90 ALA A O 1
ATOM 711 N N . TYR A 1 91 ? -15.773 -2.842 -18.312 1 66.19 91 TYR A N 1
ATOM 712 C CA . TYR A 1 91 ? -17.188 -2.912 -18.625 1 66.19 91 TYR A CA 1
ATOM 713 C C . TYR A 1 91 ? -17.984 -3.477 -17.438 1 66.19 91 TYR A C 1
ATOM 715 O O . TYR A 1 91 ? -17.391 -4.039 -16.516 1 66.19 91 TYR A O 1
ATOM 723 N N . ALA A 1 92 ? -19.25 -3.236 -17.406 1 76.88 92 ALA A N 1
ATOM 724 C CA . ALA A 1 92 ? -20.234 -3.602 -16.391 1 76.88 92 ALA A CA 1
ATOM 725 C C . ALA A 1 92 ? -20.562 -5.094 -16.453 1 76.88 92 ALA A C 1
ATOM 727 O O . ALA A 1 92 ? -21.578 -5.496 -17.031 1 76.88 92 ALA A O 1
ATOM 728 N N . TYR A 1 93 ? -19.688 -5.988 -16.031 1 87.81 93 TYR A N 1
ATOM 729 C CA . TYR A 1 93 ? -19.891 -7.426 -15.898 1 87.81 93 TYR A CA 1
ATOM 730 C C . TYR A 1 93 ? -20.297 -7.793 -14.477 1 87.81 93 TYR A C 1
ATOM 732 O O . TYR A 1 93 ? -19.969 -7.078 -13.523 1 87.81 93 TYR A O 1
ATOM 740 N N . SER A 1 94 ? -21.094 -8.898 -14.461 1 94.06 94 SER A N 1
ATOM 741 C CA . SER A 1 94 ? -21.25 -9.5 -13.141 1 94.06 94 SER A CA 1
ATOM 742 C C . SER A 1 94 ? -19.953 -10.164 -12.688 1 94.06 94 SER A C 1
ATOM 744 O O . SER A 1 94 ? -19.062 -10.438 -13.5 1 94.06 94 SER A O 1
ATOM 746 N N . VAL A 1 95 ? -19.797 -10.406 -11.43 1 95.75 95 VAL A N 1
ATOM 747 C CA . VAL A 1 95 ? -18.641 -11.102 -10.875 1 95.75 95 VAL A CA 1
ATOM 748 C C . VAL A 1 95 ? -18.484 -12.461 -11.555 1 95.75 95 VAL A C 1
ATOM 750 O O . VAL A 1 95 ? -17.375 -12.812 -11.992 1 95.75 95 VAL A O 1
ATOM 753 N N . LEU A 1 96 ? -19.594 -13.156 -11.68 1 96.12 96 LEU A N 1
ATOM 754 C CA . LEU A 1 96 ? -19.531 -14.469 -12.32 1 96.12 96 LEU A CA 1
ATOM 755 C C . LEU A 1 96 ? -19.047 -14.344 -13.766 1 96.12 96 LEU A C 1
ATOM 757 O O . LEU A 1 96 ? -18.188 -15.102 -14.203 1 96.12 96 LEU A O 1
ATOM 761 N N . ASP A 1 97 ? -19.578 -13.391 -14.484 1 93.75 97 ASP A N 1
ATOM 762 C CA . ASP A 1 97 ? -19.203 -13.188 -15.883 1 93.75 97 ASP A CA 1
ATOM 763 C C . ASP A 1 97 ? -17.719 -12.828 -16 1 93.75 97 ASP A C 1
ATOM 765 O O . ASP A 1 97 ? -17.047 -13.242 -16.953 1 93.75 97 ASP A O 1
ATOM 769 N N . PHE A 1 98 ? -17.312 -12.109 -15.07 1 93.62 98 PHE A N 1
ATOM 770 C CA . PHE A 1 98 ? -15.906 -11.742 -15.07 1 93.62 98 PHE A CA 1
ATOM 771 C C . PHE A 1 98 ? -15.031 -12.961 -14.797 1 93.62 98 PHE A C 1
ATOM 773 O O . PHE A 1 98 ? -14.031 -13.172 -15.484 1 93.62 98 PHE A O 1
ATOM 780 N N . VAL A 1 99 ? -15.383 -13.781 -13.859 1 95.06 99 VAL A N 1
ATOM 781 C CA . VAL A 1 99 ? -14.594 -14.938 -13.445 1 95.06 99 VAL A CA 1
ATOM 782 C C . VAL A 1 99 ? -14.586 -15.984 -14.555 1 95.06 99 VAL A C 1
ATOM 784 O O . VAL A 1 99 ? -13.562 -16.625 -14.812 1 95.06 99 VAL A O 1
ATOM 787 N N . VAL A 1 100 ? -15.703 -16.125 -15.25 1 95.25 100 VAL A N 1
ATOM 788 C CA . VAL A 1 100 ? -15.797 -17.156 -16.281 1 95.25 100 VAL A CA 1
ATOM 789 C C . VAL A 1 100 ? -14.844 -16.812 -17.438 1 95.25 100 VAL A C 1
ATOM 791 O O . VAL A 1 100 ? -14.438 -17.703 -18.188 1 95.25 100 VAL A O 1
ATOM 794 N N . MET A 1 101 ? -14.469 -15.594 -17.547 1 91.69 101 MET A N 1
ATOM 795 C CA . MET A 1 101 ? -13.508 -15.195 -18.562 1 91.69 101 MET A CA 1
ATOM 796 C C . MET A 1 101 ? -12.172 -15.914 -18.359 1 91.69 101 MET A C 1
ATOM 798 O O . MET A 1 101 ? -11.344 -15.969 -19.266 1 91.69 101 MET A O 1
ATOM 802 N N . GLY A 1 102 ? -11.922 -16.375 -17.219 1 93.31 102 GLY A N 1
ATOM 803 C CA . GLY A 1 102 ? -10.734 -17.172 -16.953 1 93.31 102 GLY A CA 1
ATOM 804 C C . GLY A 1 102 ? -10.695 -18.453 -17.781 1 93.31 102 GLY A C 1
ATOM 805 O O . GLY A 1 102 ? -9.633 -19.062 -17.922 1 93.31 102 GLY A O 1
ATOM 806 N N . ARG A 1 103 ? -11.805 -18.812 -18.312 1 93.62 103 ARG A N 1
ATOM 807 C CA . ARG A 1 103 ? -11.906 -20.062 -19.078 1 93.62 103 ARG A CA 1
ATOM 808 C C . ARG A 1 103 ? -11.523 -19.844 -20.531 1 93.62 103 ARG A C 1
ATOM 810 O O . ARG A 1 103 ? -11.539 -20.781 -21.328 1 93.62 103 ARG A O 1
ATOM 817 N N . THR A 1 104 ? -11.094 -18.719 -20.875 1 90.06 104 THR A N 1
ATOM 818 C CA . THR A 1 104 ? -10.859 -18.297 -22.266 1 90.06 104 THR A CA 1
ATOM 819 C C . THR A 1 104 ? -9.875 -19.234 -22.953 1 90.06 104 THR A C 1
ATOM 821 O O . THR A 1 104 ? -10.008 -19.516 -24.141 1 90.06 104 THR A O 1
ATOM 824 N N . PRO A 1 105 ? -8.852 -19.719 -22.234 1 87.56 105 PRO A N 1
ATOM 825 C CA . PRO A 1 105 ? -7.906 -20.625 -22.906 1 87.56 105 PRO A CA 1
ATOM 826 C C . PRO A 1 105 ? -8.562 -21.922 -23.344 1 87.56 105 PRO A C 1
ATOM 828 O O . PRO A 1 105 ? -7.984 -22.672 -24.141 1 87.56 105 PRO A O 1
ATOM 831 N N . TYR A 1 106 ? -9.719 -22.188 -22.859 1 87.5 106 TYR A N 1
ATOM 832 C CA . TYR A 1 106 ? -10.398 -23.453 -23.125 1 87.5 106 TYR A CA 1
ATOM 833 C C . TYR A 1 106 ? -11.555 -23.25 -24.109 1 87.5 106 TYR A C 1
ATOM 835 O O . TYR A 1 106 ? -12.18 -24.219 -24.531 1 87.5 106 TYR A O 1
ATOM 843 N N . ILE A 1 107 ? -11.781 -21.984 -24.375 1 82.75 107 ILE A N 1
ATOM 844 C CA . ILE A 1 107 ? -12.93 -21.641 -25.203 1 82.75 107 ILE A CA 1
ATOM 845 C C . ILE A 1 107 ? -12.461 -21.141 -26.562 1 82.75 107 ILE A C 1
ATOM 847 O O . ILE A 1 107 ? -11.633 -20.219 -26.641 1 82.75 107 ILE A O 1
ATOM 851 N N . GLY A 1 108 ? -12.898 -21.766 -27.531 1 77.56 108 GLY A N 1
ATOM 852 C CA . GLY A 1 108 ? -12.555 -21.328 -28.875 1 77.56 108 GLY A CA 1
ATOM 853 C C . GLY A 1 108 ? -12.945 -19.891 -29.156 1 77.56 108 GLY A C 1
ATOM 854 O O . GLY A 1 108 ? -13.844 -19.359 -28.5 1 77.56 108 GLY A O 1
ATOM 855 N N . VAL A 1 109 ? -12.273 -19.156 -29.984 1 73.81 109 VAL A N 1
ATOM 856 C CA . VAL A 1 109 ? -12.391 -17.734 -30.281 1 73.81 109 VAL A CA 1
ATOM 857 C C . VAL A 1 109 ? -13.836 -17.406 -30.688 1 73.81 109 VAL A C 1
ATOM 859 O O . VAL A 1 109 ? -14.344 -16.328 -30.359 1 73.81 109 VAL A O 1
ATOM 862 N N . LEU A 1 110 ? -14.547 -18.312 -31.141 1 75.25 110 LEU A N 1
ATOM 863 C CA . LEU A 1 110 ? -15.898 -18.062 -31.641 1 75.25 110 LEU A CA 1
ATOM 864 C C . LEU A 1 110 ? -16.938 -18.734 -30.75 1 75.25 110 LEU A C 1
ATOM 866 O O . LEU A 1 110 ? -18.125 -18.75 -31.078 1 75.25 110 LEU A O 1
ATOM 870 N N . GLN A 1 111 ? -16.438 -19.156 -29.656 1 81.19 111 GLN A N 1
ATOM 871 C CA . GLN A 1 111 ? -17.359 -19.906 -28.781 1 81.19 111 GLN A CA 1
ATOM 872 C C . GLN A 1 111 ? -17.672 -19.125 -27.516 1 81.19 111 GLN A C 1
ATOM 874 O O . GLN A 1 111 ? -16.891 -18.25 -27.109 1 81.19 111 GLN A O 1
ATOM 879 N N . THR A 1 112 ? -18.859 -19.359 -27.016 1 84.25 112 THR A N 1
ATOM 880 C CA . THR A 1 112 ? -19.266 -18.797 -25.734 1 84.25 112 THR A CA 1
ATOM 881 C C . THR A 1 112 ? -19.062 -19.812 -24.609 1 84.25 112 THR A C 1
ATOM 883 O O . THR A 1 112 ? -19.031 -21.016 -24.859 1 84.25 112 THR A O 1
ATOM 886 N N . PRO A 1 113 ? -18.875 -19.344 -23.422 1 87.31 113 PRO A N 1
ATOM 887 C CA . PRO A 1 113 ? -18.719 -20.266 -22.297 1 87.31 113 PRO A CA 1
ATOM 888 C C . PRO A 1 113 ? -19.891 -21.219 -22.141 1 87.31 113 PRO A C 1
ATOM 890 O O . PRO A 1 113 ? -21.047 -20.828 -22.359 1 87.31 113 PRO A O 1
ATOM 893 N N . ARG A 1 114 ? -19.578 -22.531 -21.984 1 89.75 114 ARG A N 1
ATOM 894 C CA . ARG A 1 114 ? -20.578 -23.578 -21.75 1 89.75 114 ARG A CA 1
ATOM 895 C C . ARG A 1 114 ? -20.922 -23.672 -20.266 1 89.75 114 ARG A C 1
ATOM 897 O O . ARG A 1 114 ? -20.328 -23 -19.438 1 89.75 114 ARG A O 1
ATOM 904 N N . GLU A 1 115 ? -21.812 -24.391 -19.953 1 92.56 115 GLU A N 1
ATOM 905 C CA . GLU A 1 115 ? -22.266 -24.609 -18.578 1 92.56 115 GLU A CA 1
ATOM 906 C C . GLU A 1 115 ? -21.125 -25.078 -17.688 1 92.56 115 GLU A C 1
ATOM 908 O O . GLU A 1 115 ? -21.031 -24.672 -16.531 1 92.56 115 GLU A O 1
ATOM 913 N N . GLU A 1 116 ? -20.359 -25.875 -18.172 1 94.12 116 GLU A N 1
ATOM 914 C CA . GLU A 1 116 ? -19.203 -26.375 -17.438 1 94.12 116 GLU A CA 1
ATOM 915 C C . GLU A 1 116 ? -18.266 -25.234 -17.047 1 94.12 116 GLU A C 1
ATOM 917 O O . GLU A 1 116 ? -17.703 -25.219 -15.945 1 94.12 116 GLU A O 1
ATOM 922 N N . ASP A 1 117 ? -18.078 -24.344 -17.953 1 95.38 117 ASP A N 1
ATOM 923 C CA . ASP A 1 117 ? -17.219 -23.188 -17.672 1 95.38 117 ASP A CA 1
ATOM 924 C C . ASP A 1 117 ? -17.781 -22.359 -16.531 1 95.38 117 ASP A C 1
ATOM 926 O O . ASP A 1 117 ? -17.031 -21.906 -15.656 1 95.38 117 ASP A O 1
ATOM 930 N N . TYR A 1 118 ? -19.078 -22.219 -16.531 1 95.94 118 TYR A N 1
ATOM 931 C CA . TYR A 1 118 ? -19.719 -21.469 -15.445 1 95.94 118 TYR A CA 1
ATOM 932 C C . TYR A 1 118 ? -19.609 -22.234 -14.125 1 95.94 118 TYR A C 1
ATOM 934 O O . TYR A 1 118 ? -19.406 -21.625 -13.07 1 95.94 118 TYR A O 1
ATOM 942 N N . SER A 1 119 ? -19.719 -23.516 -14.211 1 97 119 SER A N 1
ATOM 943 C CA . SER A 1 119 ? -19.562 -24.328 -13.016 1 97 119 SER A CA 1
ATOM 944 C C . SER A 1 119 ? -18.156 -24.188 -12.43 1 97 119 SER A C 1
ATOM 946 O O . SER A 1 119 ? -18 -24.062 -11.211 1 97 119 SER A O 1
ATOM 948 N N . ILE A 1 120 ? -17.203 -24.172 -13.234 1 96.5 120 ILE A N 1
ATOM 949 C CA . ILE A 1 120 ? -15.812 -24.016 -12.812 1 96.5 120 ILE A CA 1
ATOM 950 C C . ILE A 1 120 ? -15.609 -22.641 -12.188 1 96.5 120 ILE A C 1
ATOM 952 O O . ILE A 1 120 ? -14.961 -22.516 -11.148 1 96.5 120 ILE A O 1
ATOM 956 N N . ALA A 1 121 ? -16.188 -21.656 -12.828 1 96.75 121 ALA A N 1
ATOM 957 C CA . ALA A 1 121 ? -16.109 -20.281 -12.312 1 96.75 121 ALA A CA 1
ATOM 958 C C . ALA A 1 121 ? -16.75 -20.188 -10.93 1 96.75 121 ALA A C 1
ATOM 960 O O . ALA A 1 121 ? -16.203 -19.562 -10.023 1 96.75 121 ALA A O 1
ATOM 961 N N . GLU A 1 122 ? -17.891 -20.844 -10.797 1 97.31 122 GLU A N 1
ATOM 962 C CA . GLU A 1 122 ? -18.594 -20.859 -9.516 1 97.31 122 GLU A CA 1
ATOM 963 C C . GLU A 1 122 ? -17.75 -21.547 -8.445 1 97.31 122 GLU A C 1
ATOM 965 O O . GLU A 1 122 ? -17.703 -21.094 -7.301 1 97.31 122 GLU A O 1
ATOM 970 N N . GLU A 1 123 ? -17.156 -22.594 -8.836 1 96.62 123 GLU A N 1
ATOM 971 C CA . GLU A 1 123 ? -16.297 -23.312 -7.91 1 96.62 123 GLU A CA 1
ATOM 972 C C . GLU A 1 123 ? -15.102 -22.469 -7.473 1 96.62 123 GLU A C 1
ATOM 974 O O . GLU A 1 123 ? -14.695 -22.516 -6.312 1 96.62 123 GLU A O 1
ATOM 979 N N . ALA A 1 124 ? -14.516 -21.734 -8.367 1 96.56 124 ALA A N 1
ATOM 980 C CA . ALA A 1 124 ? -13.422 -20.828 -8.047 1 96.56 124 ALA A CA 1
ATOM 981 C C . ALA A 1 124 ? -13.844 -19.812 -6.996 1 96.56 124 ALA A C 1
ATOM 983 O O . ALA A 1 124 ? -13.109 -19.547 -6.043 1 96.56 124 ALA A O 1
ATOM 984 N N . LEU A 1 125 ? -15.055 -19.297 -7.168 1 97 125 LEU A N 1
ATOM 985 C CA . LEU A 1 125 ? -15.594 -18.344 -6.207 1 97 125 LEU A CA 1
ATOM 986 C C . LEU A 1 125 ? -15.789 -18.984 -4.844 1 97 125 LEU A C 1
ATOM 988 O O . LEU A 1 125 ? -15.5 -18.375 -3.812 1 97 125 LEU A O 1
ATOM 992 N N . ARG A 1 126 ? -16.188 -20.203 -4.859 1 94.81 126 ARG A N 1
ATOM 993 C CA . ARG A 1 126 ? -16.391 -20.953 -3.623 1 94.81 126 ARG A CA 1
ATOM 994 C C . ARG A 1 126 ? -15.07 -21.219 -2.924 1 94.81 126 ARG A C 1
ATOM 996 O O . ARG A 1 126 ? -14.969 -21.094 -1.701 1 94.81 126 ARG A O 1
ATOM 1003 N N . GLN A 1 127 ? -14.102 -21.562 -3.664 1 91.88 127 GLN A N 1
ATOM 1004 C CA . GLN A 1 127 ? -12.781 -21.906 -3.127 1 91.88 127 GLN A CA 1
ATOM 1005 C C . GLN A 1 127 ? -12.18 -20.719 -2.377 1 91.88 127 GLN A C 1
ATOM 1007 O O . GLN A 1 127 ? -11.5 -20.906 -1.366 1 91.88 127 GLN A O 1
ATOM 1012 N N . ILE A 1 128 ? -12.445 -19.562 -2.85 1 91.62 128 ILE A N 1
ATOM 1013 C CA . ILE A 1 128 ? -11.812 -18.406 -2.23 1 91.62 128 ILE A CA 1
ATOM 1014 C C . ILE A 1 128 ? -12.766 -17.797 -1.207 1 91.62 128 ILE A C 1
ATOM 1016 O O . ILE A 1 128 ? -12.375 -16.891 -0.454 1 91.62 128 ILE A O 1
ATOM 1020 N N . GLY A 1 129 ? -14.023 -18.234 -1.137 1 90.25 129 GLY A N 1
ATOM 1021 C CA . GLY A 1 129 ? -14.961 -17.859 -0.088 1 90.25 129 GLY A CA 1
ATOM 1022 C C . GLY A 1 129 ? -15.742 -16.609 -0.406 1 90.25 129 GLY A C 1
ATOM 1023 O O . GLY A 1 129 ? -16.047 -15.812 0.491 1 90.25 129 GLY A O 1
ATOM 1024 N N . ILE A 1 130 ? -16.031 -16.344 -1.736 1 94.19 130 ILE A N 1
ATOM 1025 C CA . ILE A 1 130 ? -16.719 -15.094 -2.061 1 94.19 130 ILE A CA 1
ATOM 1026 C C . ILE A 1 130 ? -17.906 -15.391 -2.961 1 94.19 130 ILE A C 1
ATOM 1028 O O . ILE A 1 130 ? -18.234 -14.594 -3.844 1 94.19 130 ILE A O 1
ATOM 1032 N N . SER A 1 131 ? -18.5 -16.547 -2.809 1 95.94 131 SER A N 1
ATOM 1033 C CA . SER A 1 131 ? -19.672 -16.938 -3.592 1 95.94 131 SER A CA 1
ATOM 1034 C C . SER A 1 131 ? -20.797 -15.922 -3.428 1 95.94 131 SER A C 1
ATOM 1036 O O . SER A 1 131 ? -21.641 -15.773 -4.316 1 95.94 131 SER A O 1
ATOM 1038 N N . HIS A 1 132 ? -20.781 -15.25 -2.324 1 95.06 132 HIS A N 1
ATOM 1039 C CA . HIS A 1 132 ? -21.844 -14.289 -2.035 1 95.06 132 HIS A CA 1
ATOM 1040 C C . HIS A 1 132 ? -21.781 -13.102 -2.994 1 95.06 132 HIS A C 1
ATOM 1042 O O . HIS A 1 132 ? -22.734 -12.336 -3.098 1 95.06 132 HIS A O 1
ATOM 1048 N N . LEU A 1 133 ? -20.75 -12.906 -3.736 1 95.62 133 LEU A N 1
ATOM 1049 C CA . LEU A 1 133 ? -20.562 -11.789 -4.652 1 95.62 133 LEU A CA 1
ATOM 1050 C C . LEU A 1 133 ? -20.953 -12.172 -6.07 1 95.62 133 LEU A C 1
ATOM 1052 O O . LEU A 1 133 ? -20.938 -11.336 -6.977 1 95.62 133 LEU A O 1
ATOM 1056 N N . ILE A 1 134 ? -21.391 -13.359 -6.301 1 96 134 ILE A N 1
ATOM 1057 C CA . ILE A 1 134 ? -21.469 -14.016 -7.602 1 96 134 ILE A CA 1
ATOM 1058 C C . ILE A 1 134 ? -22.328 -13.18 -8.555 1 96 134 ILE A C 1
ATOM 1060 O O . ILE A 1 134 ? -21.984 -13.023 -9.727 1 96 134 ILE A O 1
ATOM 1064 N N . ASP A 1 135 ? -23.344 -12.508 -8.07 1 95.19 135 ASP A N 1
ATOM 1065 C CA . ASP A 1 135 ? -24.281 -11.82 -8.945 1 95.19 135 ASP A CA 1
ATOM 1066 C C . ASP A 1 135 ? -24.047 -10.312 -8.922 1 95.19 135 ASP A C 1
ATOM 1068 O O . ASP A 1 135 ? -24.703 -9.57 -9.656 1 95.19 135 ASP A O 1
ATOM 1072 N N . LYS A 1 136 ? -23.172 -9.867 -8.148 1 94.94 136 LYS A N 1
ATOM 1073 C CA . LYS A 1 136 ? -22.922 -8.43 -8.039 1 94.94 136 LYS A CA 1
ATOM 1074 C C . LYS A 1 136 ? -22.203 -7.898 -9.273 1 94.94 136 LYS A C 1
ATOM 1076 O O . LYS A 1 136 ? -21.359 -8.586 -9.859 1 94.94 136 LYS A O 1
ATOM 1081 N N . PRO A 1 137 ? -22.641 -6.707 -9.664 1 92.94 137 PRO A N 1
ATOM 1082 C CA . PRO A 1 137 ? -21.812 -6.066 -10.695 1 92.94 137 PRO A CA 1
ATOM 1083 C C . PRO A 1 137 ? -20.375 -5.84 -10.25 1 92.94 137 PRO A C 1
ATOM 1085 O O . PRO A 1 137 ? -20.141 -5.398 -9.117 1 92.94 137 PRO A O 1
ATOM 1088 N N . TYR A 1 138 ? -19.438 -6.148 -11.078 1 88.88 138 TYR A N 1
ATOM 1089 C CA . TYR A 1 138 ? -18.016 -6.023 -10.797 1 88.88 138 TYR A CA 1
ATOM 1090 C C . TYR A 1 138 ? -17.672 -4.598 -10.375 1 88.88 138 TYR A C 1
ATOM 1092 O O . TYR A 1 138 ? -16.781 -4.391 -9.539 1 88.88 138 TYR A O 1
ATOM 1100 N N . THR A 1 139 ? -18.359 -3.619 -10.844 1 85.94 139 THR A N 1
ATOM 1101 C CA . THR A 1 139 ? -18.109 -2.205 -10.586 1 85.94 139 THR A CA 1
ATOM 1102 C C . THR A 1 139 ? -18.594 -1.811 -9.195 1 85.94 139 THR A C 1
ATOM 1104 O O . THR A 1 139 ? -18.266 -0.736 -8.695 1 85.94 139 THR A O 1
ATOM 1107 N N . GLU A 1 140 ? -19.375 -2.65 -8.531 1 88.44 140 GLU A N 1
ATOM 1108 C CA . GLU A 1 140 ? -20 -2.295 -7.262 1 88.44 140 GLU A CA 1
ATOM 1109 C C . GLU A 1 140 ? -19.312 -2.982 -6.09 1 88.44 140 GLU A C 1
ATOM 1111 O O . GLU A 1 140 ? -19.703 -2.809 -4.938 1 88.44 140 GLU A O 1
ATOM 1116 N N . ILE A 1 141 ? -18.359 -3.779 -6.395 1 87.94 141 ILE A N 1
ATOM 1117 C CA . ILE A 1 141 ? -17.672 -4.453 -5.301 1 87.94 141 ILE A CA 1
ATOM 1118 C C . ILE A 1 141 ? -16.453 -3.633 -4.871 1 87.94 141 ILE A C 1
ATOM 1120 O O . ILE A 1 141 ? -15.961 -2.801 -5.633 1 87.94 141 ILE A O 1
ATOM 1124 N N . SER A 1 142 ? -15.945 -3.809 -3.623 1 83.88 142 SER A N 1
ATOM 1125 C CA . SER A 1 142 ? -14.836 -3.053 -3.049 1 83.88 142 SER A CA 1
ATOM 1126 C C . SER A 1 142 ? -13.516 -3.428 -3.705 1 83.88 142 SER A C 1
ATOM 1128 O O . SER A 1 142 ? -13.445 -4.391 -4.469 1 83.88 142 SER A O 1
ATOM 1130 N N . GLY A 1 143 ? -12.453 -2.65 -3.451 1 81.88 143 GLY A N 1
ATOM 1131 C CA . GLY A 1 143 ? -11.125 -2.949 -3.945 1 81.88 143 GLY A CA 1
ATOM 1132 C C . GLY A 1 143 ? -10.609 -4.305 -3.496 1 81.88 143 GLY A C 1
ATOM 1133 O O . GLY A 1 143 ? -10.039 -5.051 -4.293 1 81.88 143 GLY A O 1
ATOM 1134 N N . GLY A 1 144 ? -10.781 -4.602 -2.24 1 85.06 144 GLY A N 1
ATOM 1135 C CA . GLY A 1 144 ? -10.383 -5.906 -1.731 1 85.06 144 GLY A CA 1
ATOM 1136 C C . GLY A 1 144 ? -11.141 -7.055 -2.379 1 85.06 144 GLY A C 1
ATOM 1137 O O . GLY A 1 144 ? -10.547 -8.078 -2.721 1 85.06 144 GLY A O 1
ATOM 1138 N N . GLU A 1 145 ? -12.422 -6.832 -2.561 1 88.75 145 GLU A N 1
ATOM 1139 C CA . GLU A 1 145 ? -13.242 -7.836 -3.229 1 88.75 145 GLU A CA 1
ATOM 1140 C C . GLU A 1 145 ? -12.805 -8.039 -4.676 1 88.75 145 GLU A C 1
ATOM 1142 O O . GLU A 1 145 ? -12.766 -9.164 -5.172 1 88.75 145 GLU A O 1
ATOM 1147 N N . ARG A 1 146 ? -12.469 -6.973 -5.297 1 89.81 146 ARG A N 1
ATOM 1148 C CA . ARG A 1 146 ? -12.016 -7.055 -6.684 1 89.81 146 ARG A CA 1
ATOM 1149 C C . ARG A 1 146 ? -10.75 -7.898 -6.797 1 89.81 146 ARG A C 1
ATOM 1151 O O . ARG A 1 146 ? -10.594 -8.672 -7.742 1 89.81 146 ARG A O 1
ATOM 1158 N N . GLN A 1 147 ? -9.844 -7.711 -5.828 1 89.88 147 GLN A N 1
ATOM 1159 C CA . GLN A 1 147 ? -8.633 -8.516 -5.809 1 89.88 147 GLN A CA 1
ATOM 1160 C C . GLN A 1 147 ? -8.961 -10 -5.695 1 89.88 147 GLN A C 1
ATOM 1162 O O . GLN A 1 147 ? -8.398 -10.828 -6.414 1 89.88 147 GLN A O 1
ATOM 1167 N N . MET A 1 148 ? -9.906 -10.328 -4.867 1 92.31 148 MET A N 1
ATOM 1168 C CA . MET A 1 148 ? -10.312 -11.719 -4.668 1 92.31 148 MET A CA 1
ATOM 1169 C C . MET A 1 148 ? -10.977 -12.273 -5.922 1 92.31 148 MET A C 1
ATOM 1171 O O . MET A 1 148 ? -10.727 -13.422 -6.305 1 92.31 148 MET A O 1
ATOM 1175 N N . VAL A 1 149 ? -11.789 -11.461 -6.516 1 93.12 149 VAL A N 1
ATOM 1176 C CA . VAL A 1 149 ? -12.484 -11.859 -7.73 1 93.12 149 VAL A CA 1
ATOM 1177 C C . VAL A 1 149 ? -11.469 -12.125 -8.844 1 93.12 149 VAL A C 1
ATOM 1179 O O . VAL A 1 149 ? -11.609 -13.086 -9.609 1 93.12 149 VAL A O 1
ATOM 1182 N N . THR A 1 150 ? -10.453 -11.289 -8.914 1 93.56 150 THR A N 1
ATOM 1183 C CA . THR A 1 150 ? -9.414 -11.477 -9.922 1 93.56 150 THR A CA 1
ATOM 1184 C C . THR A 1 150 ? -8.672 -12.789 -9.695 1 93.56 150 THR A C 1
ATOM 1186 O O . THR A 1 150 ? -8.344 -13.492 -10.648 1 93.56 150 THR A O 1
ATOM 1189 N N . ILE A 1 151 ? -8.43 -13.117 -8.5 1 95.62 151 ILE A N 1
ATOM 1190 C CA . ILE A 1 151 ? -7.789 -14.383 -8.18 1 95.62 151 ILE A CA 1
ATOM 1191 C C . ILE A 1 151 ? -8.711 -15.539 -8.555 1 95.62 151 ILE A C 1
ATOM 1193 O O . ILE A 1 151 ? -8.266 -16.547 -9.125 1 95.62 151 ILE A O 1
ATOM 1197 N N . ALA A 1 152 ? -10 -15.359 -8.289 1 96.06 152 ALA A N 1
ATOM 1198 C CA . ALA A 1 152 ? -10.977 -16.375 -8.68 1 96.06 152 ALA A CA 1
ATOM 1199 C C . ALA A 1 152 ? -10.953 -16.609 -10.188 1 96.06 152 ALA A C 1
ATOM 1201 O O . ALA A 1 152 ? -11.047 -17.75 -10.656 1 96.06 152 ALA A O 1
ATOM 1202 N N . ARG A 1 153 ? -10.883 -15.555 -10.867 1 95.38 153 ARG A N 1
ATOM 1203 C CA . ARG A 1 153 ? -10.797 -15.672 -12.32 1 95.38 153 ARG A CA 1
ATOM 1204 C C . ARG A 1 153 ? -9.602 -16.516 -12.734 1 95.38 153 ARG A C 1
ATOM 1206 O O . ARG A 1 153 ? -9.711 -17.359 -13.625 1 95.38 153 ARG A O 1
ATOM 1213 N N . VAL A 1 154 ? -8.516 -16.281 -12.094 1 96.38 154 VAL A N 1
ATOM 1214 C CA . VAL A 1 154 ? -7.301 -17.047 -12.391 1 96.38 154 VAL A CA 1
ATOM 1215 C C . VAL A 1 154 ? -7.492 -18.5 -12 1 96.38 154 VAL A C 1
ATOM 1217 O O . VAL A 1 154 ? -7.043 -19.406 -12.711 1 96.38 154 VAL A O 1
ATOM 1220 N N . LEU A 1 155 ? -8.172 -18.781 -10.945 1 96.75 155 LEU A N 1
ATOM 1221 C CA . LEU A 1 155 ? -8.422 -20.156 -10.523 1 96.75 155 LEU A CA 1
ATOM 1222 C C . LEU A 1 155 ? -9.312 -20.875 -11.531 1 96.75 155 LEU A C 1
ATOM 1224 O O . LEU A 1 155 ? -9.148 -22.078 -11.758 1 96.75 155 LEU A O 1
ATOM 1228 N N . ALA A 1 156 ? -10.219 -20.094 -12.086 1 96.31 156 ALA A N 1
ATOM 1229 C CA . ALA A 1 156 ? -11.102 -20.672 -13.102 1 96.31 156 ALA A CA 1
ATOM 1230 C C . ALA A 1 156 ? -10.297 -21.156 -14.312 1 96.31 156 ALA A C 1
ATOM 1232 O O . ALA A 1 156 ? -10.75 -22.031 -15.062 1 96.31 156 ALA A O 1
ATOM 1233 N N . GLN A 1 157 ? -9.195 -20.578 -14.461 1 95.38 157 GLN A N 1
ATOM 1234 C CA . GLN A 1 157 ? -8.281 -20.984 -15.531 1 95.38 157 GLN A CA 1
ATOM 1235 C C . GLN A 1 157 ? -7.676 -22.344 -15.242 1 95.38 157 GLN A C 1
ATOM 1237 O O . GLN A 1 157 ? -7.141 -23 -16.141 1 95.38 157 GLN A O 1
ATOM 1242 N N . GLN A 1 158 ? -7.719 -22.734 -14.008 1 94.25 158 GLN A N 1
ATOM 1243 C CA . GLN A 1 158 ? -7.184 -24.016 -13.539 1 94.25 158 GLN A CA 1
ATOM 1244 C C . GLN A 1 158 ? -5.703 -24.141 -13.891 1 94.25 158 GLN A C 1
ATOM 1246 O O . GLN A 1 158 ? -5.285 -25.156 -14.469 1 94.25 158 GLN A O 1
ATOM 1251 N N . PRO A 1 159 ? -4.926 -23.156 -13.531 1 95.88 159 PRO A N 1
ATOM 1252 C CA . PRO A 1 159 ? -3.49 -23.203 -13.82 1 95.88 159 PRO A CA 1
ATOM 1253 C C . PRO A 1 159 ? -2.725 -24.094 -12.836 1 95.88 159 PRO A C 1
ATOM 1255 O O . PRO A 1 159 ? -3.273 -24.5 -11.812 1 95.88 159 PRO A O 1
ATOM 1258 N N . ASP A 1 160 ? -1.521 -24.438 -13.258 1 96 160 ASP A N 1
ATOM 1259 C CA . ASP A 1 160 ? -0.608 -25.125 -12.344 1 96 160 ASP A CA 1
ATOM 1260 C C . ASP A 1 160 ? 0.195 -24.125 -11.516 1 96 160 ASP A C 1
ATOM 1262 O O . ASP A 1 160 ? 0.555 -24.406 -10.375 1 96 160 ASP A O 1
ATOM 1266 N N . VAL A 1 161 ? 0.498 -23.016 -12.102 1 97.56 161 VAL A N 1
ATOM 1267 C CA . VAL A 1 161 ? 1.298 -21.969 -11.469 1 97.56 161 VAL A CA 1
ATOM 1268 C C . VAL A 1 161 ? 0.503 -20.656 -11.43 1 97.56 161 VAL A C 1
ATOM 1270 O O . VAL A 1 161 ? -0.083 -20.25 -12.438 1 97.56 161 VAL A O 1
ATOM 1273 N N . ILE A 1 162 ? 0.448 -20.062 -10.281 1 97.75 162 ILE A N 1
ATOM 1274 C CA . ILE A 1 162 ? -0.224 -18.781 -10.125 1 97.75 162 ILE A CA 1
ATOM 1275 C C . ILE A 1 162 ? 0.808 -17.688 -9.844 1 97.75 162 ILE A C 1
ATOM 1277 O O . ILE A 1 162 ? 1.604 -17.797 -8.914 1 97.75 162 ILE A O 1
ATOM 1281 N N . LEU A 1 163 ? 0.863 -16.672 -10.68 1 98.25 163 LEU A N 1
ATOM 1282 C CA . LEU A 1 163 ? 1.696 -15.477 -10.508 1 98.25 163 LEU A CA 1
ATOM 1283 C C . LEU A 1 163 ? 0.874 -14.312 -9.969 1 98.25 163 LEU A C 1
ATOM 1285 O O . LEU A 1 163 ? -0.153 -13.953 -10.555 1 98.25 163 LEU A O 1
ATOM 1289 N N . LEU A 1 164 ? 1.279 -13.766 -8.867 1 98 164 LEU A N 1
ATOM 1290 C CA . LEU A 1 164 ? 0.591 -12.633 -8.25 1 98 164 LEU A CA 1
ATOM 1291 C C . LEU A 1 164 ? 1.508 -11.422 -8.164 1 98 164 LEU A C 1
ATOM 1293 O O . LEU A 1 164 ? 2.525 -11.453 -7.473 1 98 164 LEU A O 1
ATOM 1297 N N . ASP A 1 165 ? 1.167 -10.391 -8.828 1 97.25 165 ASP A N 1
ATOM 1298 C CA . ASP A 1 165 ? 1.964 -9.172 -8.781 1 97.25 165 ASP A CA 1
ATOM 1299 C C . ASP A 1 165 ? 1.45 -8.227 -7.699 1 97.25 165 ASP A C 1
ATOM 1301 O O . ASP A 1 165 ? 0.448 -7.535 -7.895 1 97.25 165 ASP A O 1
ATOM 1305 N N . GLU A 1 166 ? 2.137 -8.211 -6.566 1 96.44 166 GLU A N 1
ATOM 1306 C CA . GLU A 1 166 ? 1.799 -7.406 -5.395 1 96.44 166 GLU A CA 1
ATOM 1307 C C . GLU A 1 166 ? 0.331 -7.574 -5.016 1 96.44 166 GLU A C 1
ATOM 1309 O O . GLU A 1 166 ? -0.42 -6.598 -4.969 1 96.44 166 GLU A O 1
ATOM 1314 N N . PRO A 1 167 ? -0.035 -8.719 -4.59 1 95.69 167 PRO A N 1
ATOM 1315 C CA . PRO A 1 167 ? -1.448 -9.039 -4.367 1 95.69 167 PRO A CA 1
ATOM 1316 C C . PRO A 1 167 ? -2.043 -8.281 -3.184 1 95.69 167 PRO A C 1
ATOM 1318 O O . PRO A 1 167 ? -3.266 -8.242 -3.021 1 95.69 167 PRO A O 1
ATOM 1321 N N . THR A 1 168 ? -1.196 -7.684 -2.385 1 94.25 168 THR A N 1
ATOM 1322 C CA . THR A 1 168 ? -1.715 -7.012 -1.197 1 94.25 168 THR A CA 1
ATOM 1323 C C . THR A 1 168 ? -1.717 -5.496 -1.39 1 94.25 168 THR A C 1
ATOM 1325 O O . THR A 1 168 ? -2.076 -4.75 -0.477 1 94.25 168 THR A O 1
ATOM 1328 N N . ALA A 1 169 ? -1.33 -5.121 -2.58 1 89.81 169 ALA A N 1
ATOM 1329 C CA . ALA A 1 169 ? -1.306 -3.684 -2.844 1 89.81 169 ALA A CA 1
ATOM 1330 C C . ALA A 1 169 ? -2.686 -3.062 -2.635 1 89.81 169 ALA A C 1
ATOM 1332 O O . ALA A 1 169 ? -3.703 -3.666 -2.986 1 89.81 169 ALA A O 1
ATOM 1333 N N . HIS A 1 170 ? -2.795 -1.933 -1.973 1 86.31 170 HIS A N 1
ATOM 1334 C CA . HIS A 1 170 ? -3.977 -1.097 -1.796 1 86.31 170 HIS A CA 1
ATOM 1335 C C . HIS A 1 170 ? -4.922 -1.69 -0.757 1 86.31 170 HIS A C 1
ATOM 1337 O O . HIS A 1 170 ? -5.988 -1.131 -0.49 1 86.31 170 HIS A O 1
ATOM 1343 N N . LEU A 1 171 ? -4.562 -2.936 -0.254 1 92.88 171 LEU A N 1
ATOM 1344 C CA . LEU A 1 171 ? -5.375 -3.551 0.787 1 92.88 171 LEU A CA 1
ATOM 1345 C C . LEU A 1 171 ? -5.039 -2.971 2.156 1 92.88 171 LEU A C 1
ATOM 1347 O O . LEU A 1 171 ? -3.896 -2.576 2.402 1 92.88 171 LEU A O 1
ATOM 1351 N N . ASP A 1 172 ? -6.055 -2.912 3.008 1 94.69 172 ASP A N 1
ATOM 1352 C CA . ASP A 1 172 ? -5.766 -2.537 4.391 1 94.69 172 ASP A CA 1
ATOM 1353 C C . ASP A 1 172 ? -5.121 -3.695 5.148 1 94.69 172 ASP A C 1
ATOM 1355 O O . ASP A 1 172 ? -4.906 -4.77 4.586 1 94.69 172 ASP A O 1
ATOM 1359 N N . TYR A 1 173 ? -4.77 -3.422 6.344 1 96.31 173 TYR A N 1
ATOM 1360 C CA . TYR A 1 173 ? -3.963 -4.355 7.121 1 96.31 173 TYR A CA 1
ATOM 1361 C C . TYR A 1 173 ? -4.656 -5.707 7.238 1 96.31 173 TYR A C 1
ATOM 1363 O O . TYR A 1 173 ? -4.047 -6.75 6.977 1 96.31 173 TYR A O 1
ATOM 1371 N N . GLY A 1 174 ? -5.922 -5.742 7.648 1 94.12 174 GLY A N 1
ATOM 1372 C CA . GLY A 1 174 ? -6.656 -6.988 7.789 1 94.12 174 GLY A CA 1
ATOM 1373 C C . GLY A 1 174 ? -6.734 -7.785 6.5 1 94.12 174 GLY A C 1
ATOM 1374 O O . GLY A 1 174 ? -6.527 -9 6.5 1 94.12 174 GLY A O 1
ATOM 1375 N N . ASN A 1 175 ? -6.984 -7.137 5.477 1 93.19 175 ASN A N 1
ATOM 1376 C CA . ASN A 1 175 ? -7.121 -7.797 4.184 1 93.19 175 ASN A CA 1
ATOM 1377 C C . ASN A 1 175 ? -5.773 -8.305 3.668 1 93.19 175 ASN A C 1
ATOM 1379 O O . ASN A 1 175 ? -5.715 -9.297 2.945 1 93.19 175 ASN A O 1
ATOM 1383 N N . GLN A 1 176 ? -4.707 -7.621 4.012 1 95.19 176 GLN A N 1
ATOM 1384 C CA . GLN A 1 176 ? -3.385 -8.125 3.654 1 95.19 176 GLN A CA 1
ATOM 1385 C C . GLN A 1 176 ? -3.115 -9.477 4.312 1 95.19 176 GLN A C 1
ATOM 1387 O O . GLN A 1 176 ? -2.6 -10.398 3.668 1 95.19 176 GLN A O 1
ATOM 1392 N N . ILE A 1 177 ? -3.471 -9.547 5.543 1 95.25 177 ILE A N 1
ATOM 1393 C CA . ILE A 1 177 ? -3.262 -10.789 6.277 1 95.25 177 ILE A CA 1
ATOM 1394 C C . ILE A 1 177 ? -4.133 -11.891 5.684 1 95.25 177 ILE A C 1
ATOM 1396 O O . ILE A 1 177 ? -3.66 -13.008 5.457 1 95.25 177 ILE A O 1
ATOM 1400 N N . ARG A 1 178 ? -5.359 -11.578 5.398 1 92.75 178 ARG A N 1
ATOM 1401 C CA . ARG A 1 178 ? -6.262 -12.562 4.797 1 92.75 178 ARG A CA 1
ATOM 1402 C C . ARG A 1 178 ? -5.742 -13.023 3.443 1 92.75 178 ARG A C 1
ATOM 1404 O O . ARG A 1 178 ? -5.832 -14.211 3.111 1 92.75 178 ARG A O 1
ATOM 1411 N N . MET A 1 179 ? -5.219 -12.117 2.693 1 94.06 179 MET A N 1
ATOM 1412 C CA . MET A 1 179 ? -4.633 -12.453 1.398 1 94.06 179 MET A CA 1
ATOM 1413 C C . MET A 1 179 ? -3.445 -13.398 1.566 1 94.06 179 MET A C 1
ATOM 1415 O O . MET A 1 179 ? -3.311 -14.375 0.824 1 94.06 179 MET A O 1
ATOM 1419 N N . THR A 1 180 ? -2.607 -13.133 2.484 1 95.19 180 THR A N 1
ATOM 1420 C CA . THR A 1 180 ? -1.454 -13.992 2.738 1 95.19 180 THR A CA 1
ATOM 1421 C C . THR A 1 180 ? -1.9 -15.398 3.123 1 95.19 180 THR A C 1
ATOM 1423 O O . THR A 1 180 ? -1.335 -16.391 2.648 1 95.19 180 THR A O 1
ATOM 1426 N N . LYS A 1 181 ? -2.947 -15.492 3.887 1 94.19 181 LYS A N 1
ATOM 1427 C CA . LYS A 1 181 ? -3.504 -16.781 4.266 1 94.19 181 LYS A CA 1
ATOM 1428 C C . LYS A 1 181 ? -4.062 -17.516 3.051 1 94.19 181 LYS A C 1
ATOM 1430 O O . LYS A 1 181 ? -3.898 -18.734 2.922 1 94.19 181 LYS A O 1
ATOM 1435 N N . LEU A 1 182 ? -4.703 -16.766 2.275 1 94.44 182 LEU A N 1
ATOM 1436 C CA . LEU A 1 182 ? -5.258 -17.344 1.059 1 94.44 182 LEU A CA 1
ATOM 1437 C C . LEU A 1 182 ? -4.156 -17.922 0.182 1 94.44 182 LEU A C 1
ATOM 1439 O O . LEU A 1 182 ? -4.289 -19.031 -0.341 1 94.44 182 LEU A O 1
ATOM 1443 N N . ILE A 1 183 ? -3.096 -17.219 0.032 1 96.56 183 ILE A N 1
ATOM 1444 C CA . ILE A 1 183 ? -1.971 -17.656 -0.784 1 96.56 183 ILE A CA 1
ATOM 1445 C C . ILE A 1 183 ? -1.419 -18.969 -0.229 1 96.56 183 ILE A C 1
ATOM 1447 O O . ILE A 1 183 ? -1.158 -19.906 -0.984 1 96.56 183 ILE A O 1
ATOM 1451 N N . ARG A 1 184 ? -1.271 -19.047 1.014 1 96.06 184 ARG A N 1
ATOM 1452 C CA . ARG A 1 184 ? -0.82 -20.281 1.649 1 96.06 184 ARG A CA 1
ATOM 1453 C C . ARG A 1 184 ? -1.789 -21.422 1.374 1 96.06 184 ARG A C 1
ATOM 1455 O O . ARG A 1 184 ? -1.368 -22.531 1.025 1 96.06 184 ARG A O 1
ATOM 1462 N N . LYS A 1 185 ? -3.059 -21.125 1.523 1 94.94 185 LYS A N 1
ATOM 1463 C CA . LYS A 1 185 ? -4.086 -22.141 1.27 1 94.94 185 LYS A CA 1
ATOM 1464 C C . LYS A 1 185 ? -4.016 -22.641 -0.167 1 94.94 185 LYS A C 1
ATOM 1466 O O . LYS A 1 185 ? -4.176 -23.844 -0.417 1 94.94 185 LYS A O 1
ATOM 1471 N N . LEU A 1 186 ? -3.84 -21.766 -1.078 1 95.75 186 LEU A N 1
ATOM 1472 C CA . LEU A 1 186 ? -3.736 -22.141 -2.482 1 95.75 186 LEU A CA 1
ATOM 1473 C C . LEU A 1 186 ? -2.553 -23.078 -2.707 1 95.75 186 LEU A C 1
ATOM 1475 O O . LEU A 1 186 ? -2.68 -24.094 -3.389 1 95.75 186 LEU A O 1
ATOM 1479 N N . ALA A 1 187 ? -1.423 -22.734 -2.131 1 96.81 187 ALA A N 1
ATOM 1480 C CA . ALA A 1 187 ? -0.252 -23.609 -2.248 1 96.81 187 ALA A CA 1
ATOM 1481 C C . ALA A 1 187 ? -0.519 -24.969 -1.63 1 96.81 187 ALA A C 1
ATOM 1483 O O . ALA A 1 187 ? -0.2 -26 -2.229 1 96.81 187 ALA A O 1
ATOM 1484 N N . ASP A 1 188 ? -1.158 -24.953 -0.526 1 95.5 188 ASP A N 1
ATOM 1485 C CA . ASP A 1 188 ? -1.47 -26.188 0.172 1 95.5 188 ASP A CA 1
ATOM 1486 C C . ASP A 1 188 ? -2.424 -27.062 -0.648 1 95.5 188 ASP A C 1
ATOM 1488 O O . ASP A 1 188 ? -2.459 -28.281 -0.485 1 95.5 188 ASP A O 1
ATOM 1492 N N . SER A 1 189 ? -3.166 -26.422 -1.496 1 94.12 189 SER A N 1
ATOM 1493 C CA . SER A 1 189 ? -4.117 -27.125 -2.34 1 94.12 189 SER A CA 1
ATOM 1494 C C . SER A 1 189 ? -3.449 -27.656 -3.605 1 94.12 189 SER A C 1
ATOM 1496 O O . SER A 1 189 ? -4.109 -28.25 -4.461 1 94.12 189 SER A O 1
ATOM 1498 N N . GLY A 1 190 ? -2.172 -27.328 -3.779 1 94.94 190 GLY A N 1
ATOM 1499 C CA . GLY A 1 190 ? -1.433 -27.969 -4.859 1 94.94 190 GLY A CA 1
ATOM 1500 C C . GLY A 1 190 ? -0.937 -26.984 -5.902 1 94.94 190 GLY A C 1
ATOM 1501 O O . GLY A 1 190 ? -0.196 -27.359 -6.812 1 94.94 190 GLY A O 1
ATOM 1502 N N . TYR A 1 191 ? -1.292 -25.75 -5.789 1 96.06 191 TYR A N 1
ATOM 1503 C CA . TYR A 1 191 ? -0.819 -24.75 -6.742 1 96.06 191 TYR A CA 1
ATOM 1504 C C . TYR A 1 191 ? 0.621 -24.344 -6.441 1 96.06 191 TYR A C 1
ATOM 1506 O O . TYR A 1 191 ? 1.015 -24.25 -5.277 1 96.06 191 TYR A O 1
ATOM 1514 N N . ALA A 1 192 ? 1.411 -24.156 -7.477 1 97.69 192 ALA A N 1
ATOM 1515 C CA . ALA A 1 192 ? 2.652 -23.406 -7.344 1 97.69 192 ALA A CA 1
ATOM 1516 C C . ALA A 1 192 ? 2.383 -21.891 -7.391 1 97.69 192 ALA A C 1
ATOM 1518 O O . ALA A 1 192 ? 1.665 -21.422 -8.266 1 97.69 192 ALA A O 1
ATOM 1519 N N . VAL A 1 193 ? 2.914 -21.172 -6.414 1 98.19 193 VAL A N 1
ATOM 1520 C CA . VAL A 1 193 ? 2.57 -19.75 -6.34 1 98.19 193 VAL A CA 1
ATOM 1521 C C . VAL A 1 193 ? 3.844 -18.922 -6.312 1 98.19 193 VAL A C 1
ATOM 1523 O O . VAL A 1 193 ? 4.785 -19.219 -5.574 1 98.19 193 VAL A O 1
ATOM 1526 N N . ILE A 1 194 ? 3.932 -17.922 -7.16 1 98.62 194 ILE A N 1
ATOM 1527 C CA . ILE A 1 194 ? 4.953 -16.875 -7.102 1 98.62 194 ILE A CA 1
ATOM 1528 C C . ILE A 1 194 ? 4.293 -15.516 -6.895 1 98.62 194 ILE A C 1
ATOM 1530 O O . ILE A 1 194 ? 3.338 -15.164 -7.594 1 98.62 194 ILE A O 1
ATOM 1534 N N . LEU A 1 195 ? 4.715 -14.805 -5.934 1 98.5 195 LEU A N 1
ATOM 1535 C CA . LEU A 1 195 ? 4.18 -13.469 -5.711 1 98.5 195 LEU A CA 1
ATOM 1536 C C . LEU A 1 195 ? 5.309 -12.453 -5.539 1 98.5 195 LEU A C 1
ATOM 1538 O O . LEU A 1 195 ? 6.418 -12.812 -5.145 1 98.5 195 LEU A O 1
ATOM 1542 N N . THR A 1 196 ? 5.059 -11.266 -5.906 1 98.31 196 THR A N 1
ATOM 1543 C CA . THR A 1 196 ? 5.969 -10.156 -5.617 1 98.31 196 THR A CA 1
ATOM 1544 C C . THR A 1 196 ? 5.465 -9.336 -4.434 1 98.31 196 THR A C 1
ATOM 1546 O O . THR A 1 196 ? 4.258 -9.219 -4.227 1 98.31 196 THR A O 1
ATOM 1549 N N . THR A 1 197 ? 6.371 -8.805 -3.654 1 97.69 197 THR A N 1
ATOM 1550 C CA . THR A 1 197 ? 6.027 -7.93 -2.539 1 97.69 197 THR A CA 1
ATOM 1551 C C . THR A 1 197 ? 7.215 -7.047 -2.162 1 97.69 197 THR A C 1
ATOM 1553 O O . THR A 1 197 ? 8.367 -7.402 -2.424 1 97.69 197 THR A O 1
ATOM 1556 N N . HIS A 1 198 ? 6.891 -5.961 -1.646 1 97.38 198 HIS A N 1
ATOM 1557 C CA . HIS A 1 198 ? 7.934 -5.113 -1.077 1 97.38 198 HIS A CA 1
ATOM 1558 C C . HIS A 1 198 ? 7.93 -5.184 0.446 1 97.38 198 HIS A C 1
ATOM 1560 O O . HIS A 1 198 ? 8.68 -4.461 1.107 1 97.38 198 HIS A O 1
ATOM 1566 N N . MET A 1 199 ? 7.148 -6.062 1.033 1 97.12 199 MET A N 1
ATOM 1567 C CA . MET A 1 199 ? 6.984 -6.156 2.48 1 97.12 199 MET A CA 1
ATOM 1568 C C . MET A 1 199 ? 7.648 -7.418 3.023 1 97.12 199 MET A C 1
ATOM 1570 O O . MET A 1 199 ? 7.176 -8.531 2.771 1 97.12 199 MET A O 1
ATOM 1574 N N . PRO A 1 200 ? 8.641 -7.242 3.822 1 97.69 200 PRO A N 1
ATOM 1575 C CA . PRO A 1 200 ? 9.344 -8.414 4.348 1 97.69 200 PRO A CA 1
ATOM 1576 C C . PRO A 1 200 ? 8.438 -9.328 5.168 1 97.69 200 PRO A C 1
ATOM 1578 O O . PRO A 1 200 ? 8.594 -10.555 5.125 1 97.69 200 PRO A O 1
ATOM 1581 N N . ASP A 1 201 ? 7.512 -8.805 5.855 1 96.75 201 ASP A N 1
ATOM 1582 C CA . ASP A 1 201 ? 6.668 -9.609 6.738 1 96.75 201 ASP A CA 1
ATOM 1583 C C . ASP A 1 201 ? 5.781 -10.555 5.934 1 96.75 201 ASP A C 1
ATOM 1585 O O . ASP A 1 201 ? 5.422 -11.633 6.418 1 96.75 201 ASP A O 1
ATOM 1589 N N . HIS A 1 202 ? 5.414 -10.164 4.77 1 96.75 202 HIS A N 1
ATOM 1590 C CA . HIS A 1 202 ? 4.672 -11.086 3.916 1 96.75 202 HIS A CA 1
ATOM 1591 C C . HIS A 1 202 ? 5.492 -12.336 3.617 1 96.75 202 HIS A C 1
ATOM 1593 O O . HIS A 1 202 ? 4.969 -13.453 3.66 1 96.75 202 HIS A O 1
ATOM 1599 N N . VAL A 1 203 ? 6.738 -12.109 3.322 1 97.75 203 VAL A N 1
ATOM 1600 C CA . VAL A 1 203 ? 7.668 -13.195 3.02 1 97.75 203 VAL A CA 1
ATOM 1601 C C . VAL A 1 203 ? 7.828 -14.094 4.246 1 97.75 203 VAL A C 1
ATOM 1603 O O . VAL A 1 203 ? 7.777 -15.32 4.133 1 97.75 203 VAL A O 1
ATOM 1606 N N . ILE A 1 204 ? 7.988 -13.461 5.348 1 96.81 204 ILE A N 1
ATOM 1607 C CA . ILE A 1 204 ? 8.203 -14.172 6.602 1 96.81 204 ILE A CA 1
ATOM 1608 C C . ILE A 1 204 ? 6.977 -15.023 6.934 1 96.81 204 ILE A C 1
ATOM 1610 O O . ILE A 1 204 ? 7.105 -16.172 7.367 1 96.81 204 ILE A O 1
ATOM 1614 N N . MET A 1 205 ? 5.805 -14.492 6.73 1 95.75 205 MET A N 1
ATOM 1615 C CA . MET A 1 205 ? 4.555 -15.18 7.047 1 95.75 205 MET A CA 1
ATOM 1616 C C . MET A 1 205 ? 4.359 -16.391 6.148 1 95.75 205 MET A C 1
ATOM 1618 O O . MET A 1 205 ? 3.82 -17.422 6.582 1 95.75 205 MET A O 1
ATOM 1622 N N . LEU A 1 206 ? 4.777 -16.297 4.98 1 95.81 206 LEU A N 1
ATOM 1623 C CA . LEU A 1 206 ? 4.57 -17.375 4.023 1 95.81 206 LEU A CA 1
ATOM 1624 C C . LEU A 1 206 ? 5.633 -18.453 4.184 1 95.81 206 LEU A C 1
ATOM 1626 O O . LEU A 1 206 ? 5.406 -19.609 3.826 1 95.81 206 LEU A O 1
ATOM 1630 N N . GLN A 1 207 ? 6.898 -18.25 4.785 1 86.88 207 GLN A N 1
ATOM 1631 C CA . GLN A 1 207 ? 7.969 -19.109 5.285 1 86.88 207 GLN A CA 1
ATOM 1632 C C . GLN A 1 207 ? 8.445 -20.078 4.207 1 86.88 207 GLN A C 1
ATOM 1634 O O . GLN A 1 207 ? 9.039 -21.109 4.516 1 86.88 207 GLN A O 1
ATOM 1639 N N . ASP A 1 208 ? 8.398 -19.984 2.953 1 95.31 208 ASP A N 1
ATOM 1640 C CA . ASP A 1 208 ? 8.812 -20.922 1.908 1 95.31 208 ASP A CA 1
ATOM 1641 C C . ASP A 1 208 ? 10.102 -20.453 1.239 1 95.31 208 ASP A C 1
ATOM 1643 O O . ASP A 1 208 ? 11.141 -20.328 1.893 1 95.31 208 ASP A O 1
ATOM 1647 N N . MET A 1 209 ? 10.094 -20.172 0.033 1 98 209 MET A N 1
ATOM 1648 C CA . MET A 1 209 ? 11.258 -19.703 -0.704 1 98 209 MET A CA 1
ATOM 1649 C C . MET A 1 209 ? 11.156 -18.219 -0.992 1 98 209 MET A C 1
ATOM 1651 O O . MET A 1 209 ? 10.055 -17.672 -1.079 1 98 209 MET A O 1
ATOM 1655 N N . VAL A 1 210 ? 12.344 -17.578 -1.066 1 98.5 210 VAL A N 1
ATOM 1656 C CA . VAL A 1 210 ? 12.352 -16.156 -1.354 1 98.5 210 VAL A CA 1
ATOM 1657 C C . VAL A 1 210 ? 13.406 -15.844 -2.414 1 98.5 210 VAL A C 1
ATOM 1659 O O . VAL A 1 210 ? 14.477 -16.453 -2.432 1 98.5 210 VAL A O 1
ATOM 1662 N N . GLY A 1 211 ? 13.062 -15.008 -3.355 1 98.44 211 GLY A N 1
ATOM 1663 C CA . GLY A 1 211 ? 13.977 -14.312 -4.242 1 98.44 211 GLY A CA 1
ATOM 1664 C C . GLY A 1 211 ? 14.07 -12.828 -3.953 1 98.44 211 GLY A C 1
ATOM 1665 O O . GLY A 1 211 ? 13.055 -12.133 -3.877 1 98.44 211 GLY A O 1
ATOM 1666 N N . ILE A 1 212 ? 15.266 -12.359 -3.76 1 98.5 212 ILE A N 1
ATOM 1667 C CA . ILE A 1 212 ? 15.484 -10.938 -3.535 1 98.5 212 ILE A CA 1
ATOM 1668 C C . ILE A 1 212 ? 16.016 -10.289 -4.812 1 98.5 212 ILE A C 1
ATOM 1670 O O . ILE A 1 212 ? 17.062 -10.688 -5.332 1 98.5 212 ILE A O 1
ATOM 1674 N N . LEU A 1 213 ? 15.273 -9.383 -5.289 1 98 213 LEU A N 1
ATOM 1675 C CA . LEU A 1 213 ? 15.703 -8.609 -6.445 1 98 213 LEU A CA 1
ATOM 1676 C C . LEU A 1 213 ? 16.016 -7.172 -6.043 1 98 213 LEU A C 1
ATOM 1678 O O . LEU A 1 213 ? 15.141 -6.434 -5.602 1 98 213 LEU A O 1
ATOM 1682 N N . ASP A 1 214 ? 17.281 -6.77 -6.184 1 94.94 214 ASP A N 1
ATOM 1683 C CA . ASP A 1 214 ? 17.641 -5.414 -5.785 1 94.94 214 ASP A CA 1
ATOM 1684 C C . ASP A 1 214 ? 17.719 -4.488 -6.996 1 94.94 214 ASP A C 1
ATOM 1686 O O . ASP A 1 214 ? 17.484 -4.914 -8.133 1 94.94 214 ASP A O 1
ATOM 1690 N N . HIS A 1 215 ? 18.047 -3.242 -6.816 1 90.94 215 HIS A N 1
ATOM 1691 C CA . HIS A 1 215 ? 17.984 -2.221 -7.855 1 90.94 215 HIS A CA 1
ATOM 1692 C C . HIS A 1 215 ? 19.125 -2.398 -8.859 1 90.94 215 HIS A C 1
ATOM 1694 O O . HIS A 1 215 ? 19.094 -1.815 -9.945 1 90.94 215 HIS A O 1
ATOM 1700 N N . ASN A 1 216 ? 20.109 -3.141 -8.516 1 92 216 ASN A N 1
ATOM 1701 C CA . ASN A 1 216 ? 21.219 -3.381 -9.43 1 92 216 ASN A CA 1
ATOM 1702 C C . ASN A 1 216 ? 20.969 -4.598 -10.32 1 92 216 ASN A C 1
ATOM 1704 O O . ASN A 1 216 ? 21.797 -4.941 -11.156 1 92 216 ASN A O 1
ATOM 1708 N N . GLY A 1 217 ? 19.875 -5.238 -10.062 1 93.81 217 GLY A N 1
ATOM 1709 C CA . GLY A 1 217 ? 19.516 -6.387 -10.875 1 93.81 217 GLY A CA 1
ATOM 1710 C C . GLY A 1 217 ? 20.016 -7.699 -10.312 1 93.81 217 GLY A C 1
ATOM 1711 O O . GLY A 1 217 ? 19.922 -8.742 -10.961 1 93.81 217 GLY A O 1
ATOM 1712 N N . HIS A 1 218 ? 20.625 -7.645 -9.164 1 95.62 218 HIS A N 1
ATOM 1713 C CA . HIS A 1 218 ? 21.094 -8.859 -8.508 1 95.62 218 HIS A CA 1
ATOM 1714 C C . HIS A 1 218 ? 19.922 -9.648 -7.906 1 95.62 218 HIS A C 1
ATOM 1716 O O . HIS A 1 218 ? 19.031 -9.062 -7.297 1 95.62 218 HIS A O 1
ATOM 1722 N N . PHE A 1 219 ? 19.984 -10.969 -8.148 1 97.75 219 PHE A N 1
ATOM 1723 C CA . PHE A 1 219 ? 18.938 -11.859 -7.676 1 97.75 219 PHE A CA 1
ATOM 1724 C C . PHE A 1 219 ? 19.5 -12.914 -6.738 1 97.75 219 PHE A C 1
ATOM 1726 O O . PHE A 1 219 ? 20.406 -13.664 -7.109 1 97.75 219 PHE A O 1
ATOM 1733 N N . THR A 1 220 ? 19.062 -12.914 -5.531 1 97.56 220 THR A N 1
ATOM 1734 C CA . THR A 1 220 ? 19.422 -13.922 -4.535 1 97.56 220 THR A CA 1
ATOM 1735 C C . THR A 1 220 ? 18.219 -14.828 -4.23 1 97.56 220 THR A C 1
ATOM 1737 O O . THR A 1 220 ? 17.109 -14.344 -4.051 1 97.56 220 THR A O 1
ATOM 1740 N N . PHE A 1 221 ? 18.516 -16.141 -4.215 1 98 221 PHE A N 1
ATOM 1741 C CA . PHE A 1 221 ? 17.422 -17.078 -4.078 1 98 221 PHE A CA 1
ATOM 1742 C C . PHE A 1 221 ? 17.75 -18.156 -3.043 1 98 221 PHE A C 1
ATOM 1744 O O . PHE A 1 221 ? 18.875 -18.625 -2.969 1 98 221 PHE A O 1
ATOM 1751 N N . GLY A 1 222 ? 16.734 -18.531 -2.236 1 97.81 222 GLY A N 1
ATOM 1752 C CA . GLY A 1 222 ? 16.875 -19.609 -1.269 1 97.81 222 GLY A CA 1
ATOM 1753 C C . GLY A 1 222 ? 15.727 -19.688 -0.29 1 97.81 222 GLY A C 1
ATOM 1754 O O . GLY A 1 222 ? 14.688 -19.062 -0.495 1 97.81 222 GLY A O 1
ATOM 1755 N N . LYS A 1 223 ? 15.867 -20.562 0.682 1 97.88 223 LYS A N 1
ATOM 1756 C CA . LYS A 1 223 ? 14.875 -20.625 1.748 1 97.88 223 LYS A CA 1
ATOM 1757 C C . LYS A 1 223 ? 14.805 -19.312 2.521 1 97.88 223 LYS A C 1
ATOM 1759 O O . LYS A 1 223 ? 15.828 -18.703 2.807 1 97.88 223 LYS A O 1
ATOM 1764 N N . THR A 1 224 ? 13.617 -18.922 2.852 1 97.5 224 THR A N 1
ATOM 1765 C CA . THR A 1 224 ? 13.398 -17.641 3.535 1 97.5 224 THR A CA 1
ATOM 1766 C C . THR A 1 224 ? 14.273 -17.531 4.777 1 97.5 224 THR A C 1
ATOM 1768 O O . THR A 1 224 ? 14.953 -16.531 4.98 1 97.5 224 THR A O 1
ATOM 1771 N N . GLN A 1 225 ? 14.359 -18.578 5.559 1 95.38 225 GLN A N 1
ATOM 1772 C CA . GLN A 1 225 ? 15.086 -18.562 6.824 1 95.38 225 GLN A CA 1
ATOM 1773 C C . GLN A 1 225 ? 16.594 -18.438 6.594 1 95.38 225 GLN A C 1
ATOM 1775 O O . GLN A 1 225 ? 17.328 -17.969 7.465 1 95.38 225 GLN A O 1
ATOM 1780 N N . ASP A 1 226 ? 17.047 -18.859 5.418 1 97 226 ASP A N 1
ATOM 1781 C CA . ASP A 1 226 ? 18.469 -18.859 5.109 1 97 226 ASP A CA 1
ATOM 1782 C C . ASP A 1 226 ? 18.891 -17.531 4.477 1 97 226 ASP A C 1
ATOM 1784 O O . ASP A 1 226 ? 20.047 -17.125 4.594 1 97 226 ASP A O 1
ATOM 1788 N N . ILE A 1 227 ? 17.953 -16.859 3.828 1 97.69 227 ILE A N 1
ATOM 1789 C CA . ILE A 1 227 ? 18.281 -15.695 2.998 1 97.69 227 ILE A CA 1
ATOM 1790 C C . ILE A 1 227 ? 18.062 -14.414 3.791 1 97.69 227 ILE A C 1
ATOM 1792 O O . ILE A 1 227 ? 18.906 -13.516 3.787 1 97.69 227 ILE A O 1
ATOM 1796 N N . LEU A 1 228 ? 16.922 -14.305 4.508 1 97.81 228 LEU A N 1
ATOM 1797 C CA . LEU A 1 228 ? 16.578 -13.062 5.191 1 97.81 228 LEU A CA 1
ATOM 1798 C C . LEU A 1 228 ? 17.469 -12.844 6.406 1 97.81 228 LEU A C 1
ATOM 1800 O O . LEU A 1 228 ? 17.719 -13.781 7.176 1 97.81 228 LEU A O 1
ATOM 1804 N N . SER A 1 229 ? 18.031 -11.742 6.473 1 97.94 229 SER A N 1
ATOM 1805 C CA . SER A 1 229 ? 18.875 -11.312 7.59 1 97.94 229 SER A CA 1
ATOM 1806 C C . SER A 1 229 ? 18.75 -9.812 7.836 1 97.94 229 SER A C 1
ATOM 1808 O O . SER A 1 229 ? 18.297 -9.078 6.965 1 97.94 229 SER A O 1
ATOM 1810 N N . ASP A 1 230 ? 19.188 -9.445 9.062 1 97.88 230 ASP A N 1
ATOM 1811 C CA . ASP A 1 230 ? 19.203 -8.016 9.383 1 97.88 230 ASP A CA 1
ATOM 1812 C C . ASP A 1 230 ? 19.984 -7.227 8.328 1 97.88 230 ASP A C 1
ATOM 1814 O O . ASP A 1 230 ? 19.484 -6.215 7.828 1 97.88 230 ASP A O 1
ATOM 1818 N N . ALA A 1 231 ? 21.141 -7.746 8.031 1 97.81 231 ALA A N 1
ATOM 1819 C CA . ALA A 1 231 ? 22.062 -7.059 7.129 1 97.81 231 ALA A CA 1
ATOM 1820 C C . ALA A 1 231 ? 21.469 -6.945 5.73 1 97.81 231 ALA A C 1
ATOM 1822 O O . ALA A 1 231 ? 21.5 -5.875 5.117 1 97.81 231 ALA A O 1
ATOM 1823 N N . LEU A 1 232 ? 20.922 -8.016 5.25 1 97.69 232 LEU A N 1
ATOM 1824 C CA . LEU A 1 232 ? 20.359 -8.023 3.906 1 97.69 232 LEU A CA 1
ATOM 1825 C C . LEU A 1 232 ? 19.188 -7.051 3.803 1 97.69 232 LEU A C 1
ATOM 1827 O O . LEU A 1 232 ? 19.125 -6.238 2.875 1 97.69 232 LEU A O 1
ATOM 1831 N N . LEU A 1 233 ? 18.234 -7.121 4.727 1 97.94 233 LEU A N 1
ATOM 1832 C CA . LEU A 1 233 ? 17.047 -6.273 4.691 1 97.94 233 LEU A CA 1
ATOM 1833 C C . LEU A 1 233 ? 17.422 -4.805 4.863 1 97.94 233 LEU A C 1
ATOM 1835 O O . LEU A 1 233 ? 16.875 -3.934 4.191 1 97.94 233 LEU A O 1
ATOM 1839 N N . SER A 1 234 ? 18.375 -4.535 5.789 1 97.88 234 SER A N 1
ATOM 1840 C CA . SER A 1 234 ? 18.812 -3.162 5.996 1 97.88 234 SER A CA 1
ATOM 1841 C C . SER A 1 234 ? 19.438 -2.588 4.73 1 97.88 234 SER A C 1
ATOM 1843 O O . SER A 1 234 ? 19.219 -1.427 4.387 1 97.88 234 SER A O 1
ATOM 1845 N N . LYS A 1 235 ? 20.219 -3.398 4.086 1 97 235 LYS A N 1
ATOM 1846 C CA . LYS A 1 235 ? 20.828 -2.98 2.828 1 97 235 LYS A CA 1
ATOM 1847 C C . LYS A 1 235 ? 19.766 -2.779 1.744 1 97 235 LYS A C 1
ATOM 1849 O O . LYS A 1 235 ? 19.781 -1.771 1.036 1 97 235 LYS A O 1
ATOM 1854 N N . LEU A 1 236 ? 18.844 -3.699 1.64 1 97 236 LEU A N 1
ATOM 1855 C CA . LEU A 1 236 ? 17.797 -3.676 0.616 1 97 236 LEU A CA 1
ATOM 1856 C C . LEU A 1 236 ? 16.984 -2.389 0.699 1 97 236 LEU A C 1
ATOM 1858 O O . LEU A 1 236 ? 16.688 -1.772 -0.326 1 97 236 LEU A O 1
ATOM 1862 N N . TYR A 1 237 ? 16.688 -1.981 1.942 1 96.12 237 TYR A N 1
ATOM 1863 C CA . TYR A 1 237 ? 15.758 -0.871 2.123 1 96.12 237 TYR A CA 1
ATOM 1864 C C . TYR A 1 237 ? 16.5 0.393 2.547 1 96.12 237 TYR A C 1
ATOM 1866 O O . TYR A 1 237 ? 15.875 1.445 2.734 1 96.12 237 TYR A O 1
ATOM 1874 N N . SER A 1 238 ? 17.797 0.355 2.766 1 94.44 238 SER A N 1
ATOM 1875 C CA . SER A 1 238 ? 18.656 1.475 3.139 1 94.44 238 SER A CA 1
ATOM 1876 C C . SER A 1 238 ? 18.188 2.127 4.434 1 94.44 238 SER A C 1
ATOM 1878 O O . SER A 1 238 ? 18.109 3.355 4.523 1 94.44 238 SER A O 1
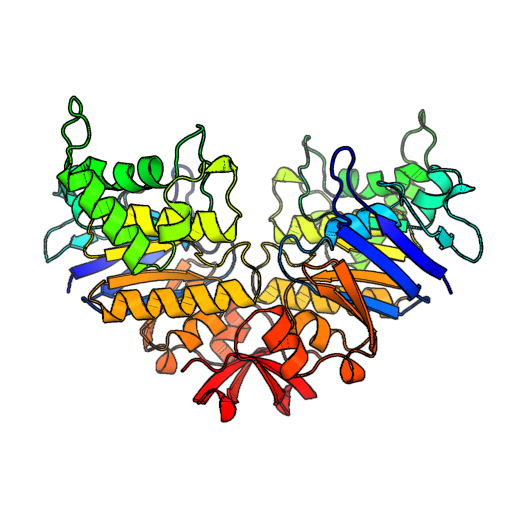ATOM 1880 N N . ILE A 1 239 ? 17.781 1.287 5.371 1 94.81 239 ILE A N 1
ATOM 1881 C CA . ILE A 1 239 ? 17.438 1.672 6.734 1 94.81 239 ILE A CA 1
ATOM 1882 C C . ILE A 1 239 ? 17.797 0.547 7.699 1 94.81 239 ILE A C 1
ATOM 1884 O O . ILE A 1 239 ? 17.953 -0.606 7.289 1 94.81 239 ILE A O 1
ATOM 1888 N N . GLU A 1 240 ? 17.969 0.846 8.914 1 96.38 240 GLU A N 1
ATOM 1889 C CA . GLU A 1 240 ? 18.297 -0.183 9.898 1 96.38 240 GLU A CA 1
ATOM 1890 C C . GLU A 1 240 ? 17.078 -1.018 10.258 1 96.38 240 GLU A C 1
ATOM 1892 O O . GLU A 1 240 ? 16.109 -0.498 10.812 1 96.38 240 GLU A O 1
ATOM 1897 N N . LEU A 1 241 ? 17.109 -2.311 9.969 1 97.25 241 LEU A N 1
ATOM 1898 C CA . LEU A 1 241 ? 16.031 -3.25 10.234 1 97.25 241 LEU A CA 1
ATOM 1899 C C . LEU A 1 241 ? 16.531 -4.445 11.039 1 97.25 241 LEU A C 1
ATOM 1901 O O . LEU A 1 241 ? 17.703 -4.82 10.938 1 97.25 241 LEU A O 1
ATOM 1905 N N . LYS A 1 242 ? 15.688 -5.023 11.781 1 97.38 242 LYS A N 1
ATOM 1906 C CA . LYS A 1 242 ? 15.984 -6.211 12.578 1 97.38 242 LYS A CA 1
ATOM 1907 C C . LYS A 1 242 ? 14.883 -7.254 12.438 1 97.38 242 LYS A C 1
ATOM 1909 O O . LYS A 1 242 ? 13.695 -6.91 12.406 1 97.38 242 LYS A O 1
ATOM 1914 N N . LEU A 1 243 ? 15.328 -8.461 12.344 1 97.5 243 LEU A N 1
ATOM 1915 C CA . LEU A 1 243 ? 14.414 -9.586 12.484 1 97.5 243 LEU A CA 1
ATOM 1916 C C . LEU A 1 243 ? 14.328 -10.047 13.93 1 97.5 243 LEU A C 1
ATOM 1918 O O . LEU A 1 243 ? 15.344 -10.383 14.547 1 97.5 243 LEU A O 1
ATOM 1922 N N . VAL A 1 244 ? 13.102 -10.055 14.453 1 96.88 244 VAL A N 1
ATOM 1923 C CA . VAL A 1 244 ? 12.906 -10.414 15.852 1 96.88 244 VAL A CA 1
ATOM 1924 C C . VAL A 1 244 ? 11.875 -11.539 15.961 1 96.88 244 VAL A C 1
ATOM 1926 O O . VAL A 1 244 ? 10.773 -11.438 15.414 1 96.88 244 VAL A O 1
ATOM 1929 N N . TYR A 1 245 ? 12.281 -12.562 16.672 1 96.12 245 TYR A N 1
ATOM 1930 C CA . TYR A 1 245 ? 11.352 -13.664 16.875 1 96.12 245 TYR A CA 1
ATOM 1931 C C . TYR A 1 245 ? 10.273 -13.289 17.875 1 96.12 245 TYR A C 1
ATOM 1933 O O . TYR A 1 245 ? 10.562 -12.75 18.938 1 96.12 245 TYR A O 1
ATOM 1941 N N . VAL A 1 246 ? 9.094 -13.523 17.5 1 94.94 246 VAL A N 1
ATOM 1942 C CA . VAL A 1 246 ? 7.945 -13.25 18.359 1 94.94 246 VAL A CA 1
ATOM 1943 C C . VAL A 1 246 ? 7.258 -14.555 18.734 1 94.94 246 VAL A C 1
ATOM 1945 O O . VAL A 1 246 ? 6.664 -15.227 17.891 1 94.94 246 VAL A O 1
ATOM 1948 N N . ASP A 1 247 ? 7.203 -14.852 19.969 1 94.31 247 ASP A N 1
ATOM 1949 C CA . ASP A 1 247 ? 6.676 -16.125 20.469 1 94.31 247 ASP A CA 1
ATOM 1950 C C . ASP A 1 247 ? 5.188 -16.25 20.156 1 94.31 247 ASP A C 1
ATOM 1952 O O . ASP A 1 247 ? 4.723 -17.328 19.781 1 94.31 247 ASP A O 1
ATOM 1956 N N . GLU A 1 248 ? 4.477 -15.164 20.312 1 92.31 248 GLU A N 1
ATOM 1957 C CA . GLU A 1 248 ? 3.025 -15.188 20.125 1 92.31 248 GLU A CA 1
ATOM 1958 C C . GLU A 1 248 ? 2.648 -15.617 18.719 1 92.31 248 GLU A C 1
ATOM 1960 O O . GLU A 1 248 ? 1.616 -16.266 18.516 1 92.31 248 GLU A O 1
ATOM 1965 N N . ALA A 1 249 ? 3.488 -15.281 17.75 1 92.69 249 ALA A N 1
ATOM 1966 C CA . ALA A 1 249 ? 3.186 -15.578 16.344 1 92.69 249 ALA A CA 1
ATOM 1967 C C . ALA A 1 249 ? 4.004 -16.766 15.852 1 92.69 249 ALA A C 1
ATOM 1969 O O . ALA A 1 249 ? 3.801 -17.234 14.727 1 92.69 249 ALA A O 1
ATOM 1970 N N . LYS A 1 250 ? 4.984 -17.219 16.625 1 93.56 250 LYS A N 1
ATOM 1971 C CA . LYS A 1 250 ? 5.879 -18.328 16.312 1 93.56 250 LYS A CA 1
ATOM 1972 C C . LYS A 1 250 ? 6.629 -18.078 15.008 1 93.56 250 LYS A C 1
ATOM 1974 O O . LYS A 1 250 ? 6.734 -18.969 14.156 1 93.56 250 LYS A O 1
ATOM 1979 N N . ARG A 1 251 ? 7.043 -16.922 14.859 1 94.06 251 ARG A N 1
ATOM 1980 C CA . ARG A 1 251 ? 7.828 -16.516 13.695 1 94.06 251 ARG A CA 1
ATOM 1981 C C . ARG A 1 251 ? 8.555 -15.203 13.953 1 94.06 251 ARG A C 1
ATOM 1983 O O . ARG A 1 251 ? 8.281 -14.516 14.938 1 94.06 251 ARG A O 1
ATOM 1990 N N . ASP A 1 252 ? 9.477 -14.914 13.055 1 95.62 252 ASP A N 1
ATOM 1991 C CA . ASP A 1 252 ? 10.141 -13.609 13.094 1 95.62 252 ASP A CA 1
ATOM 1992 C C . ASP A 1 252 ? 9.219 -12.508 12.57 1 95.62 252 ASP A C 1
ATOM 1994 O O . ASP A 1 252 ? 8.211 -12.797 11.914 1 95.62 252 ASP A O 1
ATOM 1998 N N . THR A 1 253 ? 9.461 -11.344 12.938 1 95.88 253 THR A N 1
ATOM 1999 C CA . THR A 1 253 ? 8.898 -10.148 12.328 1 95.88 253 THR A CA 1
ATOM 2000 C C . THR A 1 253 ? 9.992 -9.125 12.023 1 95.88 253 THR A C 1
ATOM 2002 O O . THR A 1 253 ? 11.047 -9.125 12.672 1 95.88 253 THR A O 1
ATOM 2005 N N . CYS A 1 254 ? 9.797 -8.367 10.992 1 97.06 254 CYS A N 1
ATOM 2006 C CA . CYS A 1 254 ? 10.734 -7.316 10.609 1 97.06 254 CYS A CA 1
ATOM 2007 C C . CYS A 1 254 ? 10.383 -6 11.289 1 97.06 254 CYS A C 1
ATOM 2009 O O . CYS A 1 254 ? 9.242 -5.539 11.211 1 97.06 254 CYS A O 1
ATOM 2011 N N . ILE A 1 255 ? 11.359 -5.371 11.914 1 96.25 255 ILE A N 1
ATOM 2012 C CA . ILE A 1 255 ? 11.102 -4.145 12.656 1 96.25 255 ILE A CA 1
ATOM 2013 C C . ILE A 1 255 ? 12.18 -3.113 12.344 1 96.25 255 ILE A C 1
ATOM 2015 O O . ILE A 1 255 ? 13.352 -3.467 12.164 1 96.25 255 ILE A O 1
ATOM 2019 N N . SER A 1 256 ? 11.727 -1.896 12.227 1 95.06 256 SER A N 1
ATOM 2020 C CA . SER A 1 256 ? 12.688 -0.811 12.062 1 95.06 256 SER A CA 1
ATOM 2021 C C . SER A 1 256 ? 13.148 -0.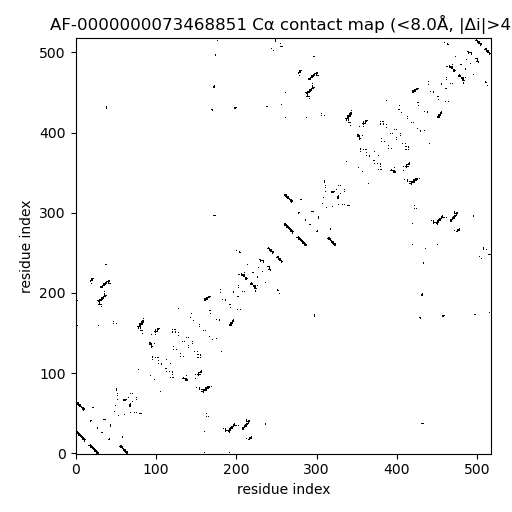264 13.406 1 95.06 256 SER A C 1
ATOM 2023 O O . SER A 1 256 ? 12.352 -0.167 14.352 1 95.06 256 SER A O 1
ATOM 2025 N N . ILE A 1 257 ? 14.422 0.022 13.5 1 86.31 257 ILE A N 1
ATOM 2026 C CA . ILE A 1 257 ? 14.977 0.651 14.695 1 86.31 257 ILE A CA 1
ATOM 2027 C C . ILE A 1 257 ? 14.953 2.17 14.539 1 86.31 257 ILE A C 1
ATOM 2029 O O . ILE A 1 257 ? 15.484 2.703 13.562 1 86.31 257 ILE A O 1
ATOM 2033 N N . VAL A 1 258 ? 13.914 2.717 14.836 1 69.94 258 VAL A N 1
ATOM 2034 C CA . VAL A 1 258 ? 13.812 4.168 14.695 1 69.94 258 VAL A CA 1
ATOM 2035 C C . VAL A 1 258 ? 14.664 4.848 15.766 1 69.94 258 VAL A C 1
ATOM 2037 O O . VAL A 1 258 ? 14.555 4.523 16.953 1 69.94 258 VAL A O 1
ATOM 2040 N N . GLU A 1 259 ? 15.789 5.531 15.477 1 59.03 259 GLU A N 1
ATOM 2041 C CA . GLU A 1 259 ? 16.562 6.336 16.422 1 59.03 259 GLU A CA 1
ATOM 2042 C C . GLU A 1 259 ? 15.734 7.512 16.938 1 59.03 259 GLU A C 1
ATOM 2044 O O . GLU A 1 259 ? 14.867 8.023 16.234 1 59.03 259 GLU A O 1
ATOM 2049 N N . MET B 1 1 ? -4.676 25.328 21.281 1 68.44 1 MET B N 1
ATOM 2050 C CA . MET B 1 1 ? -5.281 24.438 20.297 1 68.44 1 MET B CA 1
ATOM 2051 C C . MET B 1 1 ? -5.391 25.109 18.938 1 68.44 1 MET B C 1
ATOM 2053 O O . MET B 1 1 ? -5.926 26.219 18.828 1 68.44 1 MET B O 1
ATOM 2057 N N . LYS B 1 2 ? -4.734 24.469 17.938 1 83.62 2 LYS B N 1
ATOM 2058 C CA . LYS B 1 2 ? -4.676 25.062 16.609 1 83.62 2 LYS B CA 1
ATOM 2059 C C . LYS B 1 2 ? -5.875 24.641 15.758 1 83.62 2 LYS B C 1
ATOM 2061 O O . LYS B 1 2 ? -6.48 25.453 15.07 1 83.62 2 LYS B O 1
ATOM 2066 N N . LEU B 1 3 ? -6.281 23.422 15.992 1 96.19 3 LEU B N 1
ATOM 2067 C CA . LEU B 1 3 ? -7.41 22.859 15.25 1 96.19 3 LEU B CA 1
ATOM 2068 C C . LEU B 1 3 ? -8.336 22.078 16.172 1 96.19 3 LEU B C 1
ATOM 2070 O O . LEU B 1 3 ? -7.871 21.281 17 1 96.19 3 LEU B O 1
ATOM 2074 N N . GLU B 1 4 ? -9.609 22.406 16.125 1 97.88 4 GLU B N 1
ATOM 2075 C CA . GLU B 1 4 ? -10.578 21.75 17 1 97.88 4 GLU B CA 1
ATOM 2076 C C . GLU B 1 4 ? -11.812 21.297 16.203 1 97.88 4 GLU B C 1
ATOM 2078 O O . GLU B 1 4 ? -12.414 22.109 15.492 1 97.88 4 GLU B O 1
ATOM 2083 N N . LEU B 1 5 ? -12.086 20.047 16.266 1 98.44 5 LEU B N 1
ATOM 2084 C CA . LEU B 1 5 ? -13.336 19.5 15.734 1 98.44 5 LEU B CA 1
ATOM 2085 C C . LEU B 1 5 ? -14.344 19.297 16.859 1 98.44 5 LEU B C 1
ATOM 2087 O O . LEU B 1 5 ? -14.031 18.688 17.891 1 98.44 5 LEU B O 1
ATOM 2091 N N . CYS B 1 6 ? -15.547 19.812 16.672 1 98.12 6 CYS B N 1
ATOM 2092 C CA . CYS B 1 6 ? -16.609 19.703 17.672 1 98.12 6 CYS B CA 1
ATOM 2093 C C . CYS B 1 6 ? -17.828 19.031 17.094 1 98.12 6 CYS B C 1
ATOM 2095 O O . CYS B 1 6 ? -18.609 19.641 16.359 1 98.12 6 CYS B O 1
ATOM 2097 N N . HIS B 1 7 ? -18.047 17.766 17.5 1 97.94 7 HIS B N 1
ATOM 2098 C CA . HIS B 1 7 ? -19.234 16.984 17.172 1 97.94 7 HIS B CA 1
ATOM 2099 C C . HIS B 1 7 ? -19.484 16.953 15.672 1 97.94 7 HIS B C 1
ATOM 2101 O O . HIS B 1 7 ? -20.609 17.188 15.219 1 97.94 7 HIS B O 1
ATOM 2107 N N . LEU B 1 8 ? -18.453 16.672 14.953 1 98.06 8 LEU B N 1
ATOM 2108 C CA . LEU B 1 8 ? -18.516 16.703 13.492 1 98.06 8 LEU B CA 1
ATOM 2109 C C . LEU B 1 8 ? -19.266 15.484 12.961 1 98.06 8 LEU B C 1
ATOM 2111 O O . LEU B 1 8 ? -19.078 14.367 13.445 1 98.06 8 LEU B O 1
ATOM 2115 N N . GLY B 1 9 ? -20.094 15.688 11.992 1 97.44 9 GLY B N 1
ATOM 2116 C CA . GLY B 1 9 ? -20.812 14.656 11.266 1 97.44 9 GLY B CA 1
ATOM 2117 C C . GLY B 1 9 ? -20.922 14.938 9.781 1 97.44 9 GLY B C 1
ATOM 2118 O O . GLY B 1 9 ? -21 16.094 9.367 1 97.44 9 GLY B O 1
ATOM 2119 N N . PHE B 1 10 ? -20.922 13.852 9.008 1 97.06 10 PHE B N 1
ATOM 2120 C CA . PHE B 1 10 ? -20.922 14.047 7.562 1 97.06 10 PHE B CA 1
ATOM 2121 C C . PHE B 1 10 ? -21.562 12.852 6.859 1 97.06 10 PHE B C 1
ATOM 2123 O O . PHE B 1 10 ? -21.391 11.711 7.281 1 97.06 10 PHE B O 1
ATOM 2130 N N . HIS B 1 11 ? -22.359 13.078 5.922 1 94.88 11 HIS B N 1
ATOM 2131 C CA . HIS B 1 11 ? -22.781 12.125 4.902 1 94.88 11 HIS B CA 1
ATOM 2132 C C . HIS B 1 11 ? -22.719 12.75 3.512 1 94.88 11 HIS B C 1
ATOM 2134 O O . HIS B 1 11 ? -22.844 13.969 3.369 1 94.88 11 HIS B O 1
ATOM 2140 N N . TYR B 1 12 ? -22.422 12.008 2.479 1 93.06 12 TYR B N 1
ATOM 2141 C CA . TYR B 1 12 ? -22.422 12.516 1.11 1 93.06 12 TYR B CA 1
ATOM 2142 C C . TYR B 1 12 ? -23.828 12.906 0.675 1 93.06 12 TYR B C 1
ATOM 2144 O O . TYR B 1 12 ? -24.812 12.344 1.152 1 93.06 12 TYR B O 1
ATOM 2152 N N . PRO B 1 13 ? -23.734 13.734 -0.372 1 85.19 13 PRO B N 1
ATOM 2153 C CA . PRO B 1 13 ? -25.062 14.086 -0.891 1 85.19 13 PRO B CA 1
ATOM 2154 C C . PRO B 1 13 ? -25.797 12.898 -1.486 1 85.19 13 PRO B C 1
ATOM 2156 O O . PRO B 1 13 ? -25.172 11.984 -2.035 1 85.19 13 PRO B O 1
ATOM 2159 N N . LYS B 1 14 ? -26.953 12.617 -1.189 1 83.81 14 LYS B N 1
ATOM 2160 C CA . LYS B 1 14 ? -27.844 11.594 -1.733 1 83.81 14 LYS B CA 1
ATOM 2161 C C . LYS B 1 14 ? -27.719 10.289 -0.949 1 83.81 14 LYS B C 1
ATOM 2163 O O . LYS B 1 14 ? -28.297 9.266 -1.339 1 83.81 14 LYS B O 1
ATOM 2168 N N . GLN B 1 15 ? -26.688 10.406 -0.178 1 81.56 15 GLN B N 1
ATOM 2169 C CA . GLN B 1 15 ? -26.609 9.242 0.701 1 81.56 15 GLN B CA 1
ATOM 2170 C C . GLN B 1 15 ? -27.203 9.547 2.072 1 81.56 15 GLN B C 1
ATOM 2172 O O . GLN B 1 15 ? -27.031 10.641 2.604 1 81.56 15 GLN B O 1
ATOM 2177 N N . GLU B 1 16 ? -27.938 8.609 2.559 1 79.56 16 GLU B N 1
ATOM 2178 C CA . GLU B 1 16 ? -28.578 8.82 3.852 1 79.56 16 GLU B CA 1
ATOM 2179 C C . GLU B 1 16 ? -27.688 8.336 4.996 1 79.56 16 GLU B C 1
ATOM 2181 O O . GLU B 1 16 ? -27.766 8.859 6.109 1 79.56 16 GLU B O 1
ATOM 2186 N N . ARG B 1 17 ? -26.844 7.492 4.648 1 89.19 17 ARG B N 1
ATOM 2187 C CA . ARG B 1 17 ? -26.031 6.906 5.715 1 89.19 17 ARG B CA 1
ATOM 2188 C C . ARG B 1 17 ? -24.875 7.82 6.098 1 89.19 17 ARG B C 1
ATOM 2190 O O . ARG B 1 17 ? -24.156 8.305 5.23 1 89.19 17 ARG B O 1
ATOM 2197 N N . MET B 1 18 ? -24.734 8.094 7.445 1 93.44 18 MET B N 1
ATOM 2198 C CA . MET B 1 18 ? -23.625 8.906 7.957 1 93.44 18 MET B CA 1
ATOM 2199 C C . MET B 1 18 ? -22.297 8.164 7.82 1 93.44 18 MET B C 1
ATOM 2201 O O . MET B 1 18 ? -22.203 6.988 8.164 1 93.44 18 MET B O 1
ATOM 2205 N N . ILE B 1 19 ? -21.359 8.82 7.254 1 95.62 19 ILE B N 1
ATOM 2206 C CA . ILE B 1 19 ? -20.016 8.281 7.191 1 95.62 19 ILE B CA 1
ATOM 2207 C C . ILE B 1 19 ? -19.391 8.281 8.586 1 95.62 19 ILE B C 1
ATOM 2209 O O . ILE B 1 19 ? -18.75 7.309 8.992 1 95.62 19 ILE B O 1
ATOM 2213 N N . PHE B 1 20 ? -19.594 9.328 9.32 1 97.31 20 PHE B N 1
ATOM 2214 C CA . PHE B 1 20 ? -19.266 9.453 10.734 1 97.31 20 PHE B CA 1
ATOM 2215 C C . PHE B 1 20 ? -20.156 10.477 11.414 1 97.31 20 PHE B C 1
ATOM 2217 O O . PHE B 1 20 ? -20.766 11.32 10.742 1 97.31 20 PHE B O 1
ATOM 2224 N N . SER B 1 21 ? -20.281 10.266 12.719 1 95.31 21 SER B N 1
ATOM 2225 C CA . SER B 1 21 ? -21.062 11.188 13.531 1 95.31 21 SER B CA 1
ATOM 2226 C C . SER B 1 21 ? -20.375 11.484 14.852 1 95.31 21 SER B C 1
ATOM 2228 O O . SER B 1 21 ? -19.672 10.633 15.398 1 95.31 21 SER B O 1
ATOM 2230 N N . ASP B 1 22 ? -20.406 12.734 15.258 1 96.75 22 ASP B N 1
ATOM 2231 C CA . ASP B 1 22 ? -20.016 13.156 16.594 1 96.75 22 ASP B CA 1
ATOM 2232 C C . ASP B 1 22 ? -18.5 13.023 16.797 1 96.75 22 ASP B C 1
ATOM 2234 O O . ASP B 1 22 ? -18.047 12.492 17.797 1 96.75 22 ASP B O 1
ATOM 2238 N N . VAL B 1 23 ? -17.703 13.383 15.828 1 98.31 23 VAL B N 1
ATOM 2239 C CA . VAL B 1 23 ? -16.25 13.367 15.922 1 98.31 23 VAL B CA 1
ATOM 2240 C C . VAL B 1 23 ? -15.766 14.633 16.625 1 98.31 23 VAL B C 1
ATOM 2242 O O . VAL B 1 23 ? -16.062 15.75 16.188 1 98.31 23 VAL B O 1
ATOM 2245 N N . SER B 1 24 ? -15.078 14.461 17.719 1 98.25 24 SER B N 1
ATOM 2246 C CA . SER B 1 24 ? -14.531 15.594 18.469 1 98.25 24 SER B CA 1
ATOM 2247 C C . SER B 1 24 ? -13.094 15.328 18.891 1 98.25 24 SER B C 1
ATOM 2249 O O . SER B 1 24 ? -12.781 14.258 19.422 1 98.25 24 SER B O 1
ATOM 2251 N N . PHE B 1 25 ? -12.227 16.234 18.609 1 97.94 25 PHE B N 1
ATOM 2252 C CA . PHE B 1 25 ? -10.859 16.219 19.125 1 97.94 25 PHE B CA 1
ATOM 2253 C C . PHE B 1 25 ? -10.156 17.547 18.828 1 97.94 25 PHE B C 1
ATOM 2255 O O . PHE B 1 25 ? -10.68 18.375 18.094 1 97.94 25 PHE B O 1
ATOM 2262 N N . GLY B 1 26 ? -9.078 17.766 19.453 1 97 26 GLY B N 1
ATOM 2263 C CA . GLY B 1 26 ? -8.227 18.922 19.203 1 97 26 GLY B CA 1
ATOM 2264 C C . GLY B 1 26 ? -6.793 18.547 18.875 1 97 26 GLY B C 1
ATOM 2265 O O . GLY B 1 26 ? -6.371 17.406 19.125 1 97 26 GLY B O 1
ATOM 2266 N N . LEU B 1 27 ? -6.125 19.469 18.297 1 96.56 27 LEU B N 1
ATOM 2267 C CA . LEU B 1 27 ? -4.734 19.281 17.891 1 96.56 27 LEU B CA 1
ATOM 2268 C C . LEU B 1 27 ? -3.92 20.547 18.156 1 96.56 27 LEU B C 1
ATOM 2270 O O . LEU B 1 27 ? -4.305 21.641 17.734 1 96.56 27 LEU B O 1
ATOM 2274 N N . ASP B 1 28 ? -2.838 20.375 18.844 1 96.31 28 ASP B N 1
ATOM 2275 C CA . ASP B 1 28 ? -1.935 21.484 19.141 1 96.31 28 ASP B CA 1
ATOM 2276 C C . ASP B 1 28 ? -0.693 21.422 18.25 1 96.31 28 ASP B C 1
ATOM 2278 O O . ASP B 1 28 ? -0.442 20.406 17.594 1 96.31 28 ASP B O 1
ATOM 2282 N N . LYS B 1 29 ? 0.02 22.531 18.297 1 94.94 29 LYS B N 1
ATOM 2283 C CA . LYS B 1 29 ? 1.307 22.578 17.609 1 94.94 29 LYS B CA 1
ATOM 2284 C C . LYS B 1 29 ? 2.24 21.484 18.141 1 94.94 29 LYS B C 1
ATOM 2286 O O . LYS B 1 29 ? 2.291 21.219 19.344 1 94.94 29 LYS B O 1
ATOM 2291 N N . GLY B 1 30 ? 2.906 20.844 17.172 1 96.19 30 GLY B N 1
ATOM 2292 C CA . GLY B 1 30 ? 3.9 19.844 17.562 1 96.19 30 GLY B CA 1
ATOM 2293 C C . GLY B 1 30 ? 3.303 18.484 17.828 1 96.19 30 GLY B C 1
ATOM 2294 O O . GLY B 1 30 ? 4.027 17.531 18.125 1 96.19 30 GLY B O 1
ATOM 2295 N N . GLU B 1 31 ? 2.004 18.344 17.703 1 97.44 31 GLU B N 1
ATOM 2296 C CA . GLU B 1 31 ? 1.336 17.062 17.969 1 97.44 31 GLU B CA 1
ATOM 2297 C C . GLU B 1 31 ? 0.989 16.344 16.672 1 97.44 31 GLU B C 1
ATOM 2299 O O . GLU B 1 31 ? 0.851 16.969 15.625 1 97.44 31 GLU B O 1
ATOM 2304 N N . ILE B 1 32 ? 0.929 15.055 16.797 1 98.38 32 ILE B N 1
ATOM 2305 C CA . ILE B 1 32 ? 0.525 14.203 15.688 1 98.38 32 ILE B CA 1
ATOM 2306 C C . ILE B 1 32 ? -0.75 13.445 16.047 1 98.38 32 ILE B C 1
ATOM 2308 O O . ILE B 1 32 ? -0.858 12.891 17.141 1 98.38 32 ILE B O 1
ATOM 2312 N N . ILE B 1 33 ? -1.728 13.484 15.219 1 98.56 33 ILE B N 1
ATOM 2313 C CA . ILE B 1 33 ? -2.881 12.602 15.32 1 98.56 33 ILE B CA 1
ATOM 2314 C C . ILE B 1 33 ? -2.906 11.648 14.117 1 98.56 33 ILE B C 1
ATOM 2316 O O . ILE B 1 33 ? -2.936 12.094 12.969 1 98.56 33 ILE B O 1
ATOM 2320 N N . SER B 1 34 ? -2.844 10.398 14.344 1 98.69 34 SER B N 1
ATOM 2321 C CA . SER B 1 34 ? -3.029 9.375 13.32 1 98.69 34 S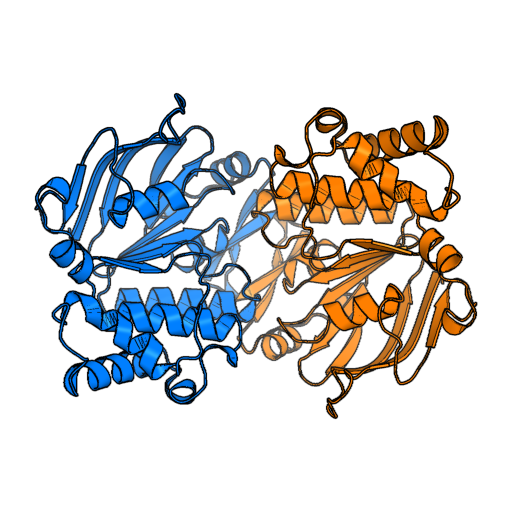ER B CA 1
ATOM 2322 C C . SER B 1 34 ? -4.469 8.867 13.297 1 98.69 34 SER B C 1
ATOM 2324 O O . SER B 1 34 ? -4.961 8.344 14.297 1 98.69 34 SER B O 1
ATOM 2326 N N . ILE B 1 35 ? -5.117 9.086 12.234 1 98.62 35 ILE B N 1
ATOM 2327 C CA . ILE B 1 35 ? -6.449 8.516 12.062 1 98.62 35 ILE B CA 1
ATOM 2328 C C . ILE B 1 35 ? -6.34 7.121 11.453 1 98.62 35 ILE B C 1
ATOM 2330 O O . ILE B 1 35 ? -5.977 6.973 10.289 1 98.62 35 ILE B O 1
ATOM 2334 N N . LEU B 1 36 ? -6.648 6.137 12.227 1 98.56 36 LEU B N 1
ATOM 2335 C CA . LEU B 1 36 ? -6.535 4.734 11.844 1 98.56 36 LEU B CA 1
ATOM 2336 C C . LEU B 1 36 ? -7.898 4.16 11.477 1 98.56 36 LEU B C 1
ATOM 2338 O O . LEU B 1 36 ? -8.898 4.43 12.148 1 98.56 36 LEU B O 1
ATOM 2342 N N . GLY B 1 37 ? -7.965 3.357 10.484 1 97.44 37 GLY B N 1
ATOM 2343 C CA . GLY B 1 37 ? -9.18 2.695 10.039 1 97.44 37 GLY B CA 1
ATOM 2344 C C . GLY B 1 37 ? -8.977 1.858 8.789 1 97.44 37 GLY B C 1
ATOM 2345 O O . GLY B 1 37 ? -7.953 1.975 8.117 1 97.44 37 GLY B O 1
ATOM 2346 N N . THR B 1 38 ? -9.953 1.077 8.477 1 95.75 38 THR B N 1
ATOM 2347 C CA . THR B 1 38 ? -9.914 0.234 7.289 1 95.75 38 THR B CA 1
ATOM 2348 C C . THR B 1 38 ? -10.219 1.05 6.035 1 95.75 38 THR B C 1
ATOM 2350 O O . THR B 1 38 ? -10.586 2.223 6.129 1 95.75 38 THR B O 1
ATOM 2353 N N . ASN B 1 39 ? -9.984 0.422 4.91 1 92.94 39 ASN B N 1
ATOM 2354 C CA . ASN B 1 39 ? -10.359 1.073 3.658 1 92.94 39 ASN B CA 1
ATOM 2355 C C . ASN B 1 39 ? -11.859 1.363 3.602 1 92.94 39 ASN B C 1
ATOM 2357 O O . ASN B 1 39 ? -12.672 0.522 3.986 1 92.94 39 ASN B O 1
ATOM 2361 N N . GLY B 1 40 ? -12.227 2.539 3.211 1 91.5 40 GLY B N 1
ATOM 2362 C CA . GLY B 1 40 ? -13.625 2.898 3.055 1 91.5 40 GLY B CA 1
ATOM 2363 C C . GLY B 1 40 ? -14.273 3.352 4.352 1 91.5 40 GLY B C 1
ATOM 2364 O O . GLY B 1 40 ? -15.469 3.639 4.383 1 91.5 40 GLY B O 1
ATOM 2365 N N . ALA B 1 41 ? -13.516 3.484 5.383 1 94.81 41 ALA B N 1
ATOM 2366 C CA . ALA B 1 41 ? -14.078 3.797 6.695 1 94.81 41 ALA B CA 1
ATOM 2367 C C . ALA B 1 41 ? -14.477 5.27 6.785 1 94.81 41 ALA B C 1
ATOM 2369 O O . ALA B 1 41 ? -15.18 5.672 7.711 1 94.81 41 ALA B O 1
ATOM 2370 N N . GLY B 1 42 ? -13.969 6.098 5.871 1 96.19 42 GLY B N 1
ATOM 2371 C CA . GLY B 1 42 ? -14.32 7.508 5.887 1 96.19 42 GLY B CA 1
ATOM 2372 C C . GLY B 1 42 ? -13.164 8.406 6.301 1 96.19 42 GLY B C 1
ATOM 2373 O O . GLY B 1 42 ? -13.352 9.602 6.531 1 96.19 42 GLY B O 1
ATOM 2374 N N . LYS B 1 43 ? -11.945 7.867 6.43 1 97.5 43 LYS B N 1
ATOM 2375 C CA . LYS B 1 43 ? -10.773 8.625 6.871 1 97.5 43 LYS B CA 1
ATOM 2376 C C . LYS B 1 43 ? -10.516 9.812 5.957 1 97.5 43 LYS B C 1
ATOM 2378 O O . LYS B 1 43 ? -10.336 10.938 6.426 1 97.5 43 LYS B O 1
ATOM 2383 N N . SER B 1 44 ? -10.516 9.523 4.609 1 96.62 44 SER B N 1
ATOM 2384 C CA . SER B 1 44 ? -10.273 10.586 3.635 1 96.62 44 SER B CA 1
ATOM 2385 C C . SER B 1 44 ? -11.375 11.641 3.682 1 96.62 44 SER B C 1
ATOM 2387 O O . SER B 1 44 ? -11.109 12.836 3.549 1 96.62 44 SER B O 1
ATOM 2389 N N . THR B 1 45 ? -12.609 11.227 3.863 1 96.75 45 THR B N 1
ATOM 2390 C CA . THR B 1 45 ? -13.734 12.148 3.988 1 96.75 45 THR B CA 1
ATOM 2391 C C . THR B 1 45 ? -13.539 13.078 5.18 1 96.75 45 THR B C 1
ATOM 2393 O O . THR B 1 45 ? -13.75 14.289 5.07 1 96.75 45 THR B O 1
ATOM 2396 N N . LEU B 1 46 ? -13.125 12.492 6.281 1 98.12 46 LEU B N 1
ATOM 2397 C CA . LEU B 1 46 ? -12.867 13.281 7.48 1 98.12 46 LEU B CA 1
ATOM 2398 C C . LEU B 1 46 ? -11.773 14.312 7.227 1 98.12 46 LEU B C 1
ATOM 2400 O O . LEU B 1 46 ? -11.914 15.477 7.598 1 98.12 46 LEU B O 1
ATOM 2404 N N . LEU B 1 47 ? -10.688 13.922 6.555 1 98 47 LEU B N 1
ATOM 2405 C CA . LEU B 1 47 ? -9.602 14.844 6.23 1 98 47 LEU B CA 1
ATOM 2406 C C . LEU B 1 47 ? -10.086 15.945 5.297 1 98 47 LEU B C 1
ATOM 2408 O O . LEU B 1 47 ? -9.695 17.109 5.445 1 98 47 LEU B O 1
ATOM 2412 N N . ASN B 1 48 ? -10.922 15.57 4.355 1 97.25 48 ASN B N 1
ATOM 2413 C CA . ASN B 1 48 ? -11.453 16.547 3.414 1 97.25 48 ASN B CA 1
ATOM 2414 C C . ASN B 1 48 ? -12.305 17.594 4.121 1 97.25 48 ASN B C 1
ATOM 2416 O O . ASN B 1 48 ? -12.32 18.766 3.729 1 97.25 48 ASN B O 1
ATOM 2420 N N . CYS B 1 49 ? -13.031 17.172 5.121 1 97.44 49 CYS B N 1
ATOM 2421 C CA . CYS B 1 49 ? -13.75 18.141 5.938 1 97.44 49 CYS B CA 1
ATOM 2422 C C . CYS B 1 49 ? -12.789 19.109 6.613 1 97.44 49 CYS B C 1
ATOM 2424 O O . CYS B 1 49 ? -13 20.328 6.582 1 97.44 49 CYS B O 1
ATOM 2426 N N . MET B 1 50 ? -11.703 18.578 7.156 1 97.31 50 MET B N 1
ATOM 2427 C CA . MET B 1 50 ? -10.719 19.406 7.852 1 97.31 50 MET B CA 1
ATOM 2428 C C . MET B 1 50 ? -10.008 20.344 6.879 1 97.31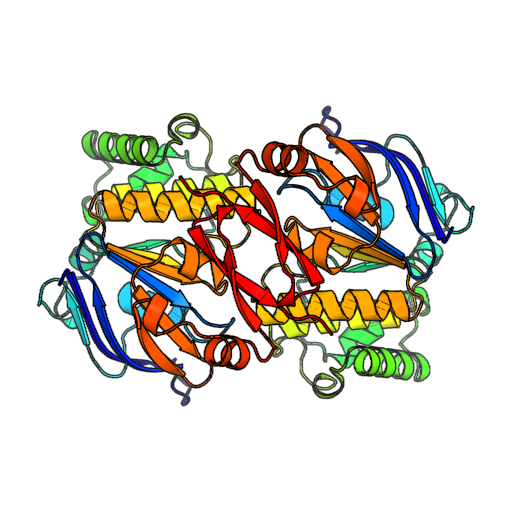 50 MET B C 1
ATOM 2430 O O . MET B 1 50 ? -9.609 21.453 7.25 1 97.31 50 MET B O 1
ATOM 2434 N N . ALA B 1 51 ? -9.844 19.891 5.664 1 96.12 51 ALA B N 1
ATOM 2435 C CA . ALA B 1 51 ? -9.172 20.672 4.629 1 96.12 51 ALA B CA 1
ATOM 2436 C C . ALA B 1 51 ? -10.125 21.688 4.004 1 96.12 51 ALA B C 1
ATOM 2438 O O . ALA B 1 51 ? -9.758 22.406 3.064 1 96.12 51 ALA B O 1
ATOM 2439 N N . ASN B 1 52 ? -11.359 21.703 4.457 1 96.06 52 ASN B N 1
ATOM 2440 C CA . ASN B 1 52 ? -12.391 22.609 3.988 1 96.06 52 ASN B CA 1
ATOM 2441 C C . ASN B 1 52 ? -12.812 22.297 2.559 1 96.06 52 ASN B C 1
ATOM 2443 O O . ASN B 1 52 ? -13.203 23.188 1.807 1 96.06 52 ASN B O 1
ATOM 2447 N N . LEU B 1 53 ? -12.68 21.062 2.148 1 94.38 53 LEU B N 1
ATOM 2448 C CA . LEU B 1 53 ? -13.102 20.609 0.83 1 94.38 53 LEU B CA 1
ATOM 2449 C C . LEU B 1 53 ? -14.523 20.062 0.878 1 94.38 53 LEU B C 1
ATOM 2451 O O . LEU B 1 53 ? -15.219 20.016 -0.144 1 94.38 53 LEU B O 1
ATOM 2455 N N . TYR B 1 54 ? -14.938 19.562 2.027 1 95.06 54 TYR B N 1
ATOM 2456 C CA . TYR B 1 54 ? -16.297 19.125 2.295 1 95.06 54 TYR B CA 1
ATOM 2457 C C . TYR B 1 54 ? -16.875 19.875 3.496 1 95.06 54 TYR B C 1
ATOM 2459 O O . TYR B 1 54 ? -16.188 20.078 4.492 1 95.06 54 TYR B O 1
ATOM 2467 N N . ARG B 1 55 ? -18.125 20.25 3.398 1 94.44 55 ARG B N 1
ATOM 2468 C CA . ARG B 1 55 ? -18.797 20.922 4.516 1 94.44 55 ARG B CA 1
ATOM 2469 C C . ARG B 1 55 ? -19.484 19.906 5.414 1 94.44 55 ARG B C 1
ATOM 2471 O O . ARG B 1 55 ? -20.391 19.188 4.973 1 94.44 55 ARG B O 1
ATOM 2478 N N . PRO B 1 56 ? -19.109 19.844 6.629 1 96.44 56 PRO B N 1
ATOM 2479 C CA . PRO B 1 56 ? -19.797 18.922 7.543 1 96.44 56 PRO B CA 1
ATOM 2480 C C . PRO B 1 56 ? -21.281 19.234 7.684 1 96.44 56 PRO B C 1
ATOM 2482 O O . PRO B 1 56 ? -21.688 20.391 7.57 1 96.44 56 PRO B O 1
ATOM 2485 N N . ILE B 1 57 ? -22.078 18.188 7.953 1 95.44 57 ILE B N 1
ATOM 2486 C CA . ILE B 1 57 ? -23.516 18.328 8.125 1 95.44 57 ILE B CA 1
ATOM 2487 C C . ILE B 1 57 ? -23.812 18.797 9.555 1 95.44 57 ILE B C 1
ATOM 2489 O O . ILE B 1 57 ? -24.703 19.625 9.766 1 95.44 57 ILE B O 1
ATOM 2493 N N . THR B 1 58 ? -23.141 18.266 10.5 1 96.5 58 THR B N 1
ATOM 2494 C CA . THR B 1 58 ? -23.266 18.672 11.891 1 96.5 58 THR B CA 1
ATOM 2495 C C . THR B 1 58 ? -21.891 19 12.484 1 96.5 58 THR B C 1
ATOM 2497 O O . THR B 1 58 ? -20.859 18.578 11.961 1 96.5 58 THR B O 1
ATOM 2500 N N . GLY B 1 59 ? -21.906 19.812 13.484 1 97.75 59 GLY B N 1
ATOM 2501 C CA . GLY B 1 59 ? -20.688 20.172 14.188 1 97.75 59 GLY B CA 1
ATOM 2502 C C . GLY B 1 59 ? -19.891 21.25 13.492 1 97.75 59 GLY B C 1
ATOM 2503 O O . GLY B 1 59 ? -20.344 21.812 12.492 1 97.75 59 GLY B O 1
ATOM 2504 N N . ASP B 1 60 ? -18.734 21.578 14.102 1 98 60 ASP B N 1
ATOM 2505 C CA . ASP B 1 60 ? -17.938 22.688 13.625 1 98 60 ASP B CA 1
ATOM 2506 C C . ASP B 1 60 ? -16.438 22.391 13.742 1 98 60 ASP B C 1
ATOM 2508 O O . ASP B 1 60 ? -16.047 21.516 14.523 1 98 60 ASP B O 1
ATOM 2512 N N . ILE B 1 61 ? -15.711 23.062 12.977 1 98.06 61 ILE B N 1
ATOM 2513 C CA . ILE B 1 61 ? -14.25 23.031 13.047 1 98.06 61 ILE B CA 1
ATOM 2514 C C . ILE B 1 61 ? -13.734 24.422 13.391 1 98.06 61 ILE B C 1
ATOM 2516 O O . ILE B 1 61 ? -14.164 25.422 12.805 1 98.06 61 ILE B O 1
ATOM 2520 N N . PHE B 1 62 ? -12.867 24.469 14.305 1 97.69 62 PHE B N 1
ATOM 2521 C CA . PHE B 1 62 ? -12.305 25.734 14.734 1 97.69 62 PHE B CA 1
ATOM 2522 C C . PHE B 1 62 ? -10.805 25.766 14.5 1 97.69 62 PHE B C 1
ATOM 2524 O O . PHE B 1 62 ? -10.109 24.781 14.758 1 97.69 62 PHE B O 1
ATOM 2531 N N . ILE B 1 63 ? -10.297 26.875 14.023 1 95.69 63 ILE B N 1
ATOM 2532 C CA . ILE B 1 63 ? -8.875 27.172 13.875 1 95.69 63 ILE B CA 1
ATOM 2533 C C . ILE B 1 63 ? -8.492 28.344 14.781 1 95.69 63 ILE B C 1
ATOM 2535 O O . ILE B 1 63 ? -8.953 29.469 14.586 1 95.69 63 ILE B O 1
ATOM 2539 N N . ASP B 1 64 ? -7.734 28.031 15.711 1 92.38 64 ASP B N 1
ATOM 2540 C CA . ASP B 1 64 ? -7.352 29.031 16.688 1 92.38 64 ASP B CA 1
ATOM 2541 C C . ASP B 1 64 ? -8.578 29.75 17.25 1 92.38 64 ASP B C 1
ATOM 2543 O O . ASP B 1 64 ? -8.617 30.984 17.312 1 92.38 64 ASP B O 1
ATOM 2547 N N . GLY B 1 65 ? -9.562 29.016 17.453 1 93.38 65 GLY B N 1
ATOM 2548 C CA . GLY B 1 65 ? -10.75 29.531 18.125 1 93.38 65 GLY B CA 1
ATOM 2549 C C . GLY B 1 65 ? -11.75 30.141 17.156 1 93.38 65 GLY B C 1
ATOM 2550 O O . GLY B 1 65 ? -12.867 30.484 17.547 1 93.38 65 GLY B O 1
ATOM 2551 N N . ARG B 1 66 ? -11.391 30.297 15.945 1 95.62 66 ARG B N 1
ATOM 2552 C CA . ARG B 1 66 ? -12.305 30.828 14.938 1 95.62 66 ARG B CA 1
ATOM 2553 C C . ARG B 1 66 ? -12.992 29.719 14.164 1 95.62 66 ARG B C 1
ATOM 2555 O O . ARG B 1 66 ? -12.344 28.781 13.711 1 95.62 66 ARG B O 1
ATOM 2562 N N . ASN B 1 67 ? -14.273 29.875 13.984 1 96.94 67 ASN B N 1
ATOM 2563 C CA . ASN B 1 67 ? -15.016 28.891 13.211 1 96.94 67 ASN B CA 1
ATOM 2564 C C . ASN B 1 67 ? -14.625 28.922 11.734 1 96.94 67 ASN B C 1
ATOM 2566 O O . ASN B 1 67 ? -14.656 29.969 11.102 1 96.94 67 ASN B O 1
ATOM 2570 N N . MET B 1 68 ? -14.258 27.797 11.25 1 96.44 68 MET B N 1
ATOM 2571 C CA . MET B 1 68 ? -13.812 27.672 9.867 1 96.44 68 MET B CA 1
ATOM 2572 C C . MET B 1 68 ? -14.898 28.156 8.906 1 96.44 68 MET B C 1
ATOM 2574 O O . MET B 1 68 ? -14.594 28.719 7.852 1 96.44 68 MET B O 1
ATOM 2578 N N . LYS B 1 69 ? -16.141 28.031 9.297 1 94.88 69 LYS B N 1
ATOM 2579 C CA . LYS B 1 69 ? -17.281 28.438 8.461 1 94.88 69 LYS B CA 1
ATOM 2580 C C . LYS B 1 69 ? -17.266 29.938 8.219 1 94.88 69 LYS B C 1
ATOM 2582 O O . LYS B 1 69 ? -17.859 30.422 7.254 1 94.88 69 LYS B O 1
ATOM 2587 N N . GLU B 1 70 ? -16.625 30.625 9.062 1 95.06 70 GLU B N 1
ATOM 2588 C CA . GLU B 1 70 ? -16.594 32.094 9.008 1 95.06 70 GLU B CA 1
ATOM 2589 C C . GLU B 1 70 ? -15.32 32.594 8.344 1 95.06 70 GLU B C 1
ATOM 2591 O O . GLU B 1 70 ? -15.109 33.781 8.227 1 95.06 70 GLU B O 1
ATOM 2596 N N . MET B 1 71 ? -14.523 31.703 7.945 1 94 71 MET B N 1
ATOM 2597 C CA . MET B 1 71 ? -13.242 32.062 7.355 1 94 71 MET B CA 1
ATOM 2598 C C . MET B 1 71 ? -13.312 32.031 5.832 1 94 71 MET B C 1
ATOM 2600 O O . MET B 1 71 ? -14.07 31.25 5.262 1 94 71 MET B O 1
ATOM 2604 N N . ARG B 1 72 ? -12.492 33 5.277 1 91.44 72 ARG B N 1
ATOM 2605 C CA . ARG B 1 72 ? -12.328 32.938 3.83 1 91.44 72 ARG B CA 1
ATOM 2606 C C . ARG B 1 72 ? -11.461 31.734 3.434 1 91.44 72 ARG B C 1
ATOM 2608 O O . ARG B 1 72 ? -10.578 31.328 4.188 1 91.44 72 ARG B O 1
ATOM 2615 N N . GLN B 1 73 ? -11.602 31.203 2.318 1 89.75 73 GLN B N 1
ATOM 2616 C CA . GLN B 1 73 ? -10.875 30.047 1.814 1 89.75 73 GLN B CA 1
ATOM 2617 C C . GLN B 1 73 ? -9.367 30.297 1.812 1 89.75 73 GLN B C 1
ATOM 2619 O O . GLN B 1 73 ? -8.578 29.406 2.154 1 89.75 73 GLN B O 1
ATOM 2624 N N . GLN B 1 74 ? -9.023 31.422 1.41 1 89.88 74 GLN B N 1
ATOM 2625 C CA . GLN B 1 74 ? -7.613 31.781 1.347 1 89.88 74 GLN B CA 1
ATOM 2626 C C . GLN B 1 74 ? -6.977 31.766 2.734 1 89.88 74 GLN B C 1
ATOM 2628 O O . GLN B 1 74 ? -5.816 31.375 2.883 1 89.88 74 GLN B O 1
ATOM 2633 N N . GLU B 1 75 ? -7.703 32.188 3.691 1 90.94 75 GLU B N 1
ATOM 2634 C CA . GLU B 1 75 ? -7.219 32.156 5.066 1 90.94 75 GLU B CA 1
ATOM 2635 C C . GLU B 1 75 ? -7.004 30.734 5.547 1 90.94 75 GLU B C 1
ATOM 2637 O O . GLU B 1 75 ? -5.984 30.438 6.164 1 90.94 75 GLU B O 1
ATOM 2642 N N . VAL B 1 76 ? -7.996 29.922 5.273 1 93.62 76 VAL B N 1
ATOM 2643 C CA . VAL B 1 76 ? -7.895 28.516 5.66 1 93.62 76 VAL B CA 1
ATOM 2644 C C . VAL B 1 76 ? -6.688 27.875 4.98 1 93.62 76 VAL B C 1
ATOM 2646 O O . VAL B 1 76 ? -5.949 27.109 5.602 1 93.62 76 VAL B O 1
ATOM 2649 N N . ALA B 1 77 ? -6.465 28.297 3.725 1 91.44 77 ALA B N 1
ATOM 2650 C CA . ALA B 1 77 ? -5.375 27.734 2.932 1 91.44 77 ALA B CA 1
ATOM 2651 C C . ALA B 1 77 ? -4.016 28.125 3.5 1 91.44 77 ALA B C 1
ATOM 2653 O O . ALA B 1 77 ? -3.023 27.422 3.301 1 91.44 77 ALA B O 1
ATOM 2654 N N . LYS B 1 78 ? -3.912 29.203 4.141 1 92.75 78 LYS B N 1
ATOM 2655 C CA . LYS B 1 78 ? -2.674 29.641 4.781 1 92.75 78 LYS B CA 1
ATOM 2656 C C . LYS B 1 78 ? -2.424 28.859 6.07 1 92.75 78 LYS B C 1
ATOM 2658 O O . LYS B 1 78 ? -1.28 28.734 6.516 1 92.75 78 LYS B O 1
ATOM 2663 N N . TYR B 1 79 ? -3.512 28.359 6.594 1 94.81 79 TYR B N 1
ATOM 2664 C CA . TYR B 1 79 ? -3.416 27.719 7.898 1 94.81 79 TYR B CA 1
ATOM 2665 C C . TYR B 1 79 ? -3.279 26.203 7.746 1 94.81 79 TYR B C 1
ATOM 2667 O O . TYR B 1 79 ? -2.615 25.547 8.555 1 94.81 79 TYR B O 1
ATOM 2675 N N . ILE B 1 80 ? -3.992 25.641 6.789 1 96.56 80 ILE B N 1
ATOM 2676 C CA . ILE B 1 80 ? -4.07 24.188 6.621 1 96.56 80 ILE B CA 1
ATOM 2677 C C . ILE B 1 80 ? -3.443 23.781 5.289 1 96.56 80 ILE B C 1
ATOM 2679 O O . ILE B 1 80 ? -3.879 24.25 4.23 1 96.56 80 ILE B O 1
ATOM 2683 N N . GLY B 1 81 ? -2.34 22.969 5.367 1 96.69 81 GLY B N 1
ATOM 2684 C CA . GLY B 1 81 ? -1.808 22.281 4.203 1 96.69 81 GLY B CA 1
ATOM 2685 C C . GLY B 1 81 ? -2.316 20.859 4.066 1 96.69 81 GLY B C 1
ATOM 2686 O O . GLY B 1 81 ? -2.42 20.125 5.059 1 96.69 81 GLY B O 1
ATOM 2687 N N . TYR B 1 82 ? -2.645 20.5 2.846 1 96.38 82 TYR B N 1
ATOM 2688 C CA . TYR B 1 82 ? -3.256 19.188 2.607 1 96.38 82 TYR B CA 1
ATOM 2689 C C . TYR B 1 82 ? -2.523 18.438 1.504 1 96.38 82 TYR B C 1
ATOM 2691 O O . TYR B 1 82 ? -2.311 18.984 0.413 1 96.38 82 TYR B O 1
ATOM 2699 N N . VAL B 1 83 ? -2.072 17.203 1.877 1 95.31 83 VAL B N 1
ATOM 2700 C CA . VAL B 1 83 ? -1.478 16.281 0.912 1 95.31 83 VAL B CA 1
ATOM 2701 C C . VAL B 1 83 ? -2.438 15.125 0.643 1 95.31 83 VAL B C 1
ATOM 2703 O O . VAL B 1 83 ? -2.578 14.219 1.471 1 95.31 83 VAL B O 1
ATOM 2706 N N . PRO B 1 84 ? -3.068 15.047 -0.542 1 92.88 84 PRO B N 1
ATOM 2707 C CA . PRO B 1 84 ? -3.98 13.953 -0.866 1 92.88 84 PRO B CA 1
ATOM 2708 C C . PRO B 1 84 ? -3.248 12.656 -1.193 1 92.88 84 PRO B C 1
ATOM 2710 O O . PRO B 1 84 ? -2.033 12.664 -1.412 1 92.88 84 PRO B O 1
ATOM 2713 N N . GLN B 1 85 ? -3.992 11.555 -1.126 1 85.19 85 GLN B N 1
ATOM 2714 C CA . GLN B 1 85 ? -3.428 10.242 -1.404 1 85.19 85 GLN B CA 1
ATOM 2715 C C . GLN B 1 85 ? -2.924 10.156 -2.842 1 85.19 85 GLN B C 1
ATOM 2717 O O . GLN B 1 85 ? -1.82 9.656 -3.088 1 85.19 85 GLN B O 1
ATOM 2722 N N . VAL B 1 86 ? -3.715 10.477 -3.801 1 76 86 VAL B N 1
ATOM 2723 C CA . VAL B 1 86 ? -3.352 10.43 -5.215 1 76 86 VAL B CA 1
ATOM 2724 C C . VAL B 1 86 ? -3.057 11.844 -5.715 1 76 86 VAL B C 1
ATOM 2726 O O . VAL B 1 86 ? -3.809 12.773 -5.434 1 76 86 VAL B O 1
ATOM 2729 N N . HIS B 1 87 ? -1.805 11.938 -6.309 1 72.56 87 HIS B N 1
ATOM 2730 C CA . HIS B 1 87 ? -1.476 13.203 -6.945 1 72.56 87 HIS B CA 1
ATOM 2731 C C . HIS B 1 87 ? -1.2 13.016 -8.438 1 72.56 87 HIS B C 1
ATOM 2733 O O . HIS B 1 87 ? -0.427 12.141 -8.82 1 72.56 87 HIS B O 1
ATOM 2739 N N . ASN B 1 88 ? -2.049 13.508 -9.305 1 66.19 88 ASN B N 1
ATOM 2740 C CA . ASN B 1 88 ? -1.775 13.422 -10.734 1 66.19 88 ASN B CA 1
ATOM 2741 C C . ASN B 1 88 ? -1.312 14.766 -11.297 1 66.19 88 ASN B C 1
ATOM 2743 O O . ASN B 1 88 ? -2.113 15.688 -11.445 1 66.19 88 ASN B O 1
ATOM 2747 N N . PRO B 1 89 ? -0.011 14.773 -11.414 1 65.38 89 PRO B N 1
ATOM 2748 C CA . PRO B 1 89 ? 0.358 16.062 -12.008 1 65.38 89 PRO B CA 1
ATOM 2749 C C . PRO B 1 89 ? 0.064 16.109 -13.508 1 65.38 89 PRO B C 1
ATOM 2751 O O . PRO B 1 89 ? 0.218 15.117 -14.211 1 65.38 89 PRO B O 1
ATOM 2754 N N . ALA B 1 90 ? -0.762 17 -14.055 1 57.78 90 ALA B N 1
ATOM 2755 C CA . ALA B 1 90 ? -1.134 17.125 -15.469 1 57.78 90 ALA B CA 1
ATOM 2756 C C . ALA B 1 90 ? 0.069 17.531 -16.312 1 57.78 90 ALA B C 1
ATOM 2758 O O . ALA B 1 90 ? 0.142 17.188 -17.5 1 57.78 90 ALA B O 1
ATOM 2759 N N . TYR B 1 91 ? 0.968 18.406 -15.805 1 66.31 91 TYR B N 1
ATOM 2760 C CA . TYR B 1 91 ? 1.822 19.094 -16.781 1 66.31 91 TYR B CA 1
ATOM 2761 C C . TYR B 1 91 ? 3.293 18.938 -16.406 1 66.31 91 TYR B C 1
ATOM 2763 O O . TYR B 1 91 ? 3.621 18.531 -15.289 1 66.31 91 TYR B O 1
ATOM 2771 N N . ALA B 1 92 ? 4.152 19.109 -17.359 1 77.38 92 ALA B N 1
ATOM 2772 C CA . ALA B 1 92 ? 5.605 18.984 -17.312 1 77.38 92 ALA B CA 1
ATOM 2773 C C . ALA B 1 92 ? 6.234 20.156 -16.562 1 77.38 92 ALA B C 1
ATOM 2775 O O . ALA B 1 92 ? 6.727 21.109 -17.156 1 77.38 92 ALA B O 1
ATOM 2776 N N . TYR B 1 93 ? 6.141 20.234 -15.25 1 87.94 93 TYR B N 1
ATOM 2777 C CA . TYR B 1 93 ? 6.789 21.203 -14.367 1 87.94 93 TYR B CA 1
ATOM 2778 C C . TYR B 1 93 ? 8.086 20.641 -13.797 1 87.94 93 TYR B C 1
ATOM 2780 O O . TYR B 1 93 ? 8.234 19.422 -13.664 1 87.94 93 TYR B O 1
ATOM 2788 N N . SER B 1 94 ? 8.992 21.625 -13.578 1 94.12 94 SER B N 1
ATOM 2789 C CA . SER B 1 94 ? 10.109 21.234 -12.727 1 94.12 94 SER B CA 1
ATOM 2790 C C . SER B 1 94 ? 9.648 21.016 -11.289 1 94.12 94 SER B C 1
ATOM 2792 O O . SER B 1 94 ? 8.578 21.469 -10.891 1 94.12 94 SER B O 1
ATOM 2794 N N . VAL B 1 95 ? 10.406 20.312 -10.508 1 95.75 95 VAL B N 1
ATOM 2795 C CA . VAL B 1 95 ? 10.117 20.094 -9.102 1 95.75 95 VAL B CA 1
ATOM 2796 C C . VAL B 1 95 ? 9.969 21.438 -8.383 1 95.75 95 VAL B C 1
ATOM 2798 O O . VAL B 1 95 ? 9 21.641 -7.645 1 95.75 95 VAL B O 1
ATOM 2801 N N . LEU B 1 96 ? 10.898 22.328 -8.664 1 96.12 96 LEU B N 1
ATOM 2802 C CA . LEU B 1 96 ? 10.836 23.641 -8.031 1 96.12 96 LEU B CA 1
ATOM 2803 C C . LEU B 1 96 ? 9.555 24.359 -8.414 1 96.12 96 LEU B C 1
ATOM 2805 O O . LEU B 1 96 ? 8.875 24.922 -7.555 1 96.12 96 LEU B O 1
ATOM 2809 N N . ASP B 1 97 ? 9.195 24.328 -9.664 1 93.81 97 ASP B N 1
ATOM 2810 C CA . ASP B 1 97 ? 7.992 25 -10.148 1 93.81 97 ASP B CA 1
ATOM 2811 C C . ASP B 1 97 ? 6.738 24.406 -9.508 1 93.81 97 ASP B C 1
ATOM 2813 O O . ASP B 1 97 ? 5.777 25.125 -9.227 1 93.81 97 ASP B O 1
ATOM 2817 N N . PHE B 1 98 ? 6.824 23.172 -9.352 1 93.69 98 PHE B N 1
ATOM 2818 C CA . PHE B 1 98 ? 5.699 22.5 -8.711 1 93.69 98 PHE B CA 1
ATOM 2819 C C . PHE B 1 98 ? 5.586 22.922 -7.246 1 93.69 98 PHE B C 1
ATOM 2821 O O . PHE B 1 98 ? 4.492 23.234 -6.766 1 93.69 98 PHE B O 1
ATOM 2828 N N . VAL B 1 99 ? 6.676 22.969 -6.523 1 95.12 99 VAL B N 1
ATOM 2829 C CA . VAL B 1 99 ? 6.691 23.266 -5.098 1 95.12 99 VAL B CA 1
ATOM 2830 C C . VAL B 1 99 ? 6.301 24.719 -4.863 1 95.12 99 VAL B C 1
ATOM 2832 O O . VAL B 1 99 ? 5.594 25.031 -3.904 1 95.12 99 VAL B O 1
ATOM 2835 N N . VAL B 1 100 ? 6.711 25.609 -5.758 1 95.31 100 VAL B N 1
ATOM 2836 C CA . VAL B 1 100 ? 6.43 27.031 -5.574 1 95.31 100 VAL B CA 1
ATOM 2837 C C . VAL B 1 100 ? 4.93 27.281 -5.68 1 95.31 100 VAL B C 1
ATOM 2839 O O . VAL B 1 100 ? 4.418 28.281 -5.16 1 95.31 100 VAL B O 1
ATOM 2842 N N . MET B 1 101 ? 4.227 26.375 -6.297 1 91.75 101 MET B N 1
ATOM 2843 C CA . MET B 1 101 ? 2.775 26.5 -6.375 1 91.75 101 MET B CA 1
ATOM 2844 C C . MET B 1 101 ? 2.152 26.469 -4.984 1 91.75 101 MET B C 1
ATOM 2846 O O . MET B 1 101 ? 1.001 26.875 -4.805 1 91.75 101 MET B O 1
ATOM 2850 N N . GLY B 1 102 ? 2.82 25.969 -4.051 1 93.44 102 GLY B N 1
ATOM 2851 C CA . GLY B 1 102 ? 2.361 26.016 -2.672 1 93.44 102 GLY B CA 1
ATOM 2852 C C . GLY B 1 102 ? 2.193 27.422 -2.143 1 93.44 102 GLY B C 1
ATOM 2853 O O . GLY B 1 102 ? 1.516 27.641 -1.136 1 93.44 102 GLY B O 1
ATOM 2854 N N . ARG B 1 103 ? 2.77 28.359 -2.828 1 93.75 103 ARG B N 1
ATOM 2855 C CA . ARG B 1 103 ? 2.732 29.75 -2.389 1 93.75 103 ARG B CA 1
ATOM 2856 C C . ARG B 1 103 ? 1.477 30.453 -2.896 1 93.75 103 ARG B C 1
ATOM 2858 O O . ARG B 1 103 ? 1.263 31.625 -2.615 1 93.75 103 ARG B O 1
ATOM 2865 N N . THR B 1 104 ? 0.604 29.781 -3.504 1 90.12 104 THR B N 1
ATOM 2866 C CA . THR B 1 104 ? -0.552 30.328 -4.203 1 90.12 104 THR B CA 1
ATOM 2867 C C . THR B 1 104 ? -1.424 31.141 -3.254 1 90.12 104 THR B C 1
ATOM 2869 O O . THR B 1 104 ? -1.986 32.156 -3.645 1 90.12 104 THR B O 1
ATOM 2872 N N . PRO B 1 105 ? -1.572 30.703 -1.999 1 87.75 105 PRO B N 1
ATOM 2873 C CA . PRO B 1 105 ? -2.404 31.5 -1.09 1 87.75 105 PRO B CA 1
ATOM 2874 C C . PRO B 1 105 ? -1.827 32.875 -0.819 1 87.75 105 PRO B C 1
ATOM 2876 O O . PRO B 1 105 ? -2.527 33.75 -0.298 1 87.75 105 PRO B O 1
ATOM 2879 N N . TYR B 1 106 ? -0.612 33.094 -1.182 1 87.75 106 TYR B N 1
ATOM 2880 C CA . TYR B 1 106 ? 0.074 34.344 -0.884 1 87.75 106 TYR B CA 1
ATOM 2881 C C . TYR B 1 106 ? 0.245 35.156 -2.143 1 87.75 106 TYR B C 1
ATOM 2883 O O . TYR B 1 106 ? 0.706 36.312 -2.076 1 87.75 106 TYR B O 1
ATOM 2891 N N . ILE B 1 107 ? -0.125 34.531 -3.229 1 82.88 107 ILE B N 1
ATOM 2892 C CA . ILE B 1 107 ? 0.088 35.188 -4.512 1 82.88 107 ILE B CA 1
ATOM 2893 C C . ILE B 1 107 ? -1.256 35.594 -5.113 1 82.88 107 ILE B C 1
ATOM 2895 O O . ILE B 1 107 ? -2.164 34.781 -5.234 1 82.88 107 ILE B O 1
ATOM 2899 N N . GLY B 1 108 ? -1.351 36.812 -5.387 1 78 108 GLY B N 1
ATOM 2900 C CA . GLY B 1 108 ? -2.57 37.281 -6.012 1 78 108 GLY B CA 1
ATOM 2901 C C . GLY B 1 108 ? -2.887 36.594 -7.324 1 78 108 GLY B C 1
ATOM 2902 O O . GLY B 1 108 ? -1.994 36.062 -7.977 1 78 108 GLY B O 1
ATOM 2903 N N . VAL B 1 109 ? -4.125 36.438 -7.742 1 74.12 109 VAL B N 1
ATOM 2904 C CA . VAL B 1 109 ? -4.637 35.688 -8.883 1 74.12 109 VAL B CA 1
ATOM 2905 C C . VAL B 1 109 ? -3.941 36.125 -10.156 1 74.12 109 VAL B C 1
ATOM 2907 O O . VAL B 1 109 ? -3.682 35.344 -11.055 1 74.12 109 VAL B O 1
ATOM 2910 N N . LEU B 1 110 ? -3.447 37.281 -10.203 1 75.62 110 LEU B N 1
ATOM 2911 C CA . LEU B 1 110 ? -2.857 37.844 -11.422 1 75.62 110 LEU B CA 1
ATOM 2912 C C . LEU B 1 110 ? -1.352 38 -11.258 1 75.62 110 LEU B C 1
ATOM 2914 O O . LEU B 1 110 ? -0.697 38.594 -12.125 1 75.62 110 LEU B O 1
ATOM 2918 N N . GLN B 1 111 ? -0.882 37.438 -10.203 1 81.5 111 GLN B N 1
ATOM 2919 C CA . GLN B 1 111 ? 0.536 37.656 -9.93 1 81.5 111 GLN B CA 1
ATOM 2920 C C . GLN B 1 111 ? 1.324 36.344 -10.109 1 81.5 111 GLN B C 1
ATOM 2922 O O . GLN B 1 111 ? 0.758 35.25 -10.039 1 81.5 111 GLN B O 1
ATOM 2927 N N . THR B 1 112 ? 2.568 36.531 -10.5 1 84.44 112 THR B N 1
ATOM 2928 C CA . THR B 1 112 ? 3.498 35.438 -10.594 1 84.44 112 THR B CA 1
ATOM 2929 C C . THR B 1 112 ? 4.352 35.312 -9.328 1 84.44 112 THR B C 1
ATOM 2931 O O . THR B 1 112 ? 4.531 36.312 -8.617 1 84.44 112 THR B O 1
ATOM 2934 N N . PRO B 1 113 ? 4.828 34.156 -9.031 1 87.44 113 PRO B N 1
ATOM 2935 C CA . PRO B 1 113 ? 5.684 34 -7.852 1 87.44 113 PRO B CA 1
ATOM 2936 C C . PRO B 1 113 ? 6.914 34.906 -7.895 1 87.44 113 PRO B C 1
ATOM 2938 O O . PRO B 1 113 ? 7.496 35.094 -8.961 1 87.44 113 PRO B O 1
ATOM 2941 N N . ARG B 1 114 ? 7.172 35.625 -6.766 1 90 114 ARG B N 1
ATOM 2942 C CA . ARG B 1 114 ? 8.344 36.469 -6.609 1 90 114 ARG B CA 1
ATOM 2943 C C . ARG B 1 114 ? 9.555 35.688 -6.148 1 90 114 ARG B C 1
ATOM 2945 O O . ARG B 1 114 ? 9.438 34.469 -5.871 1 90 114 ARG B O 1
ATOM 2952 N N . GLU B 1 115 ? 10.609 36.219 -6.102 1 92.56 115 GLU B N 1
ATOM 2953 C CA . GLU B 1 115 ? 11.859 35.594 -5.668 1 92.56 115 GLU B CA 1
ATOM 2954 C C . GLU B 1 115 ? 11.727 35 -4.273 1 92.56 115 GLU B C 1
ATOM 2956 O O . GLU B 1 115 ? 12.266 33.906 -4.004 1 92.56 115 GLU B O 1
ATOM 2961 N N . GLU B 1 116 ? 11.094 35.656 -3.461 1 94.12 116 GLU B N 1
ATOM 2962 C CA . GLU B 1 116 ? 10.875 35.156 -2.102 1 94.12 116 GLU B CA 1
ATOM 2963 C C . GLU B 1 116 ? 10.109 33.844 -2.102 1 94.12 116 GLU B C 1
ATOM 2965 O O . GLU B 1 116 ? 10.398 32.938 -1.302 1 94.12 116 GLU B O 1
ATOM 2970 N N . ASP B 1 117 ? 9.156 33.781 -2.947 1 95.38 117 ASP B N 1
ATOM 2971 C CA . ASP B 1 117 ? 8.375 32.531 -3.055 1 95.38 117 ASP B CA 1
ATOM 2972 C C . ASP B 1 117 ? 9.25 31.359 -3.484 1 95.38 117 ASP B C 1
ATOM 2974 O O . ASP B 1 117 ? 9.125 30.266 -2.949 1 95.38 117 ASP B O 1
ATOM 2978 N N . TYR B 1 118 ? 10.148 31.641 -4.395 1 96 118 TYR B N 1
ATOM 2979 C CA . TYR B 1 118 ? 11.078 30.594 -4.832 1 96 118 TYR B CA 1
ATOM 2980 C C . TYR B 1 118 ? 12.039 30.219 -3.713 1 96 118 TYR B C 1
ATOM 2982 O O . TYR B 1 118 ? 12.375 29.047 -3.545 1 96 118 TYR B O 1
ATOM 2990 N N . SER B 1 119 ? 12.438 31.203 -2.971 1 97.06 119 SER B N 1
ATOM 2991 C CA . SER B 1 119 ? 13.32 30.938 -1.837 1 97.06 119 SER B CA 1
ATOM 2992 C C . SER B 1 119 ? 12.633 30.047 -0.806 1 97.06 119 SER B C 1
ATOM 2994 O O . SER B 1 119 ? 13.242 29.109 -0.281 1 97.06 119 SER B O 1
ATOM 2996 N N . ILE B 1 120 ? 11.414 30.297 -0.558 1 96.5 120 ILE B N 1
ATOM 2997 C CA . ILE B 1 120 ? 10.633 29.5 0.389 1 96.5 120 ILE B CA 1
ATOM 2998 C C . ILE B 1 120 ? 10.477 28.078 -0.133 1 96.5 120 ILE B C 1
ATOM 3000 O O . ILE B 1 120 ? 10.625 27.109 0.623 1 96.5 120 ILE B O 1
ATOM 3004 N N . ALA B 1 121 ? 10.203 27.984 -1.404 1 96.81 121 ALA B N 1
ATOM 3005 C CA . ALA B 1 121 ? 10.07 26.672 -2.035 1 96.81 121 ALA B CA 1
ATOM 3006 C C . ALA B 1 121 ? 11.375 25.875 -1.938 1 96.81 121 ALA B C 1
ATOM 3008 O O . ALA B 1 121 ? 11.367 24.688 -1.628 1 96.81 121 ALA B O 1
ATOM 3009 N N . GLU B 1 122 ? 12.469 26.578 -2.18 1 97.31 122 GLU B N 1
ATOM 3010 C CA . GLU B 1 122 ? 13.781 25.953 -2.07 1 97.31 122 GLU B CA 1
ATOM 3011 C C . GLU B 1 122 ? 14.055 25.484 -0.645 1 97.31 122 GLU B C 1
ATOM 3013 O O . GLU B 1 122 ? 14.602 24.391 -0.436 1 97.31 122 GLU B O 1
ATOM 3018 N N . GLU B 1 123 ? 13.672 26.281 0.264 1 96.62 123 GLU B N 1
ATOM 3019 C CA . GLU B 1 123 ? 13.844 25.922 1.669 1 96.62 123 GLU B CA 1
ATOM 3020 C C . GLU B 1 123 ? 13.016 24.703 2.035 1 96.62 123 GLU B C 1
ATOM 3022 O O . GLU B 1 123 ? 13.461 23.844 2.807 1 96.62 123 GLU B O 1
ATOM 3027 N N . ALA B 1 124 ? 11.82 24.609 1.552 1 96.56 124 ALA B N 1
ATOM 3028 C CA . ALA B 1 124 ? 10.961 23.453 1.772 1 96.56 124 ALA B CA 1
ATOM 3029 C C . ALA B 1 124 ? 11.633 22.172 1.269 1 96.56 124 ALA B C 1
ATOM 3031 O O . ALA B 1 124 ? 11.625 21.141 1.956 1 96.56 124 ALA B O 1
ATOM 3032 N N . LEU B 1 125 ? 12.242 22.281 0.096 1 97 125 LEU B N 1
ATOM 3033 C CA . LEU B 1 125 ? 12.953 21.141 -0.478 1 97 125 LEU B CA 1
ATOM 3034 C C . LEU B 1 125 ? 14.141 20.75 0.396 1 97 125 LEU B C 1
ATOM 3036 O O . LEU B 1 125 ? 14.391 19.562 0.603 1 97 125 LEU B O 1
ATOM 3040 N N . ARG B 1 126 ? 14.781 21.719 0.932 1 94.81 126 ARG B N 1
ATOM 3041 C CA . ARG B 1 126 ? 15.922 21.484 1.811 1 94.81 126 ARG B CA 1
ATOM 3042 C C . ARG B 1 126 ? 15.477 20.828 3.113 1 94.81 126 ARG B C 1
ATOM 3044 O O . ARG B 1 126 ? 16.141 19.906 3.605 1 94.81 126 ARG B O 1
ATOM 3051 N N . GLN B 1 127 ? 14.414 21.266 3.646 1 91.75 127 GLN B N 1
ATOM 3052 C CA . GLN B 1 127 ? 13.898 20.766 4.918 1 91.75 127 GLN B CA 1
ATOM 3053 C C . GLN B 1 127 ? 13.586 19.266 4.828 1 91.75 127 GLN B C 1
ATOM 3055 O O . GLN B 1 127 ? 13.781 18.531 5.797 1 91.75 127 GLN B O 1
ATOM 3060 N N . ILE B 1 128 ? 13.148 18.859 3.715 1 91.56 128 ILE B N 1
ATOM 3061 C CA . ILE B 1 128 ? 12.742 17.469 3.607 1 91.56 128 ILE B CA 1
ATOM 3062 C C . ILE B 1 128 ? 13.883 16.641 3.021 1 91.56 128 ILE B C 1
ATOM 3064 O O . ILE B 1 128 ? 13.812 15.406 2.975 1 91.56 128 ILE B O 1
ATOM 3068 N N . GLY B 1 129 ? 14.961 17.266 2.551 1 90.19 129 GLY B N 1
ATOM 3069 C CA . GLY B 1 129 ? 16.188 16.594 2.156 1 90.19 129 GLY B CA 1
ATOM 3070 C C . GLY B 1 129 ? 16.188 16.156 0.703 1 90.19 129 GLY B C 1
ATOM 3071 O O . GLY B 1 129 ? 16.75 15.109 0.361 1 90.19 129 GLY B O 1
ATOM 3072 N N . ILE B 1 130 ? 15.477 16.938 -0.203 1 94.19 130 ILE B N 1
ATOM 3073 C CA . ILE B 1 130 ? 15.414 16.484 -1.59 1 94.19 130 ILE B CA 1
ATOM 3074 C C . ILE B 1 130 ? 15.797 17.625 -2.521 1 94.19 130 ILE B C 1
ATOM 3076 O O . ILE B 1 130 ? 15.25 17.75 -3.621 1 94.19 130 ILE B O 1
ATOM 3080 N N . SER B 1 131 ? 16.656 18.516 -2.061 1 96 131 SER B N 1
ATOM 3081 C CA . SER B 1 131 ? 17.125 19.641 -2.867 1 96 131 SER B CA 1
ATOM 3082 C C . SER B 1 131 ? 17.75 19.156 -4.172 1 96 131 SER B C 1
ATOM 3084 O O . SER B 1 131 ? 17.75 19.875 -5.168 1 96 131 SER B O 1
ATOM 3086 N N . HIS B 1 132 ? 18.234 17.953 -4.148 1 95.12 132 HIS B N 1
ATOM 3087 C CA . HIS B 1 132 ? 18.891 17.406 -5.324 1 95.12 132 HIS B CA 1
ATOM 3088 C C . HIS B 1 132 ? 17.906 17.188 -6.465 1 95.12 132 HIS B C 1
ATOM 3090 O O . HIS B 1 132 ? 18.312 17.016 -7.617 1 95.12 132 HIS B O 1
ATOM 3096 N N . LEU B 1 133 ? 16.641 17.25 -6.25 1 95.69 133 LEU B N 1
ATOM 3097 C CA . LEU B 1 133 ? 15.602 17.016 -7.254 1 95.69 133 LEU B CA 1
ATOM 3098 C C . LEU B 1 133 ? 15.117 18.344 -7.84 1 95.69 133 LEU B C 1
ATOM 3100 O O . LEU B 1 133 ? 14.289 18.344 -8.758 1 95.69 133 LEU B O 1
ATOM 3104 N N . ILE B 1 134 ? 15.625 19.438 -7.434 1 96.06 134 ILE B N 1
ATOM 3105 C CA . ILE B 1 134 ? 15.062 20.781 -7.59 1 96.06 134 ILE B CA 1
ATOM 3106 C C . ILE B 1 134 ? 14.836 21.062 -9.07 1 96.06 134 ILE B C 1
ATOM 3108 O O . ILE B 1 134 ? 13.812 21.641 -9.453 1 96.06 134 ILE B O 1
ATOM 3112 N N . ASP B 1 135 ? 15.672 20.578 -9.938 1 95.25 135 ASP B N 1
ATOM 3113 C CA . ASP B 1 135 ? 15.609 20.953 -11.352 1 95.25 135 ASP B CA 1
ATOM 3114 C C . ASP B 1 135 ? 15.016 19.828 -12.188 1 95.25 135 ASP B C 1
ATOM 3116 O O . ASP B 1 135 ? 14.805 20 -13.398 1 95.25 135 ASP B O 1
ATOM 3120 N N . LYS B 1 136 ? 14.727 18.75 -11.609 1 95 136 LYS B N 1
ATOM 3121 C CA . LYS B 1 136 ? 14.203 17.625 -12.359 1 95 136 LYS B CA 1
ATOM 3122 C C . LYS B 1 136 ? 12.75 17.859 -12.773 1 95 136 LYS B C 1
ATOM 3124 O O . LYS B 1 136 ? 11.984 18.469 -12.039 1 95 136 LYS B O 1
ATOM 3129 N N . PRO B 1 137 ? 12.469 17.406 -13.992 1 93.06 137 PRO B N 1
ATOM 3130 C CA . PRO B 1 137 ? 11.047 17.406 -14.328 1 93.06 137 PRO B CA 1
ATOM 3131 C C . PRO B 1 137 ? 10.219 16.531 -13.383 1 93.06 137 PRO B C 1
ATOM 3133 O O . PRO B 1 137 ? 10.625 15.422 -13.055 1 93.06 137 PRO B O 1
ATOM 3136 N N . TYR B 1 138 ? 9.117 17.031 -12.938 1 89.12 138 TYR B N 1
ATOM 3137 C CA . TYR B 1 138 ? 8.227 16.344 -12.008 1 89.12 138 TYR B CA 1
ATOM 3138 C C . TYR B 1 138 ? 7.824 14.977 -12.547 1 89.12 138 TYR B C 1
ATOM 3140 O O . TYR B 1 138 ? 7.648 14.023 -11.781 1 89.12 138 TYR B O 1
ATOM 3148 N N . THR B 1 139 ? 7.754 14.805 -13.828 1 86 139 THR B N 1
ATOM 3149 C CA . THR B 1 139 ? 7.316 13.586 -14.492 1 86 139 THR B CA 1
ATOM 3150 C C . THR B 1 139 ? 8.422 12.539 -14.484 1 86 139 THR B C 1
ATOM 3152 O O . THR B 1 139 ? 8.18 11.359 -14.766 1 86 139 THR B O 1
ATOM 3155 N N . GLU B 1 140 ? 9.641 12.898 -14.133 1 88.44 140 GLU B N 1
ATOM 3156 C CA . GLU B 1 140 ? 10.781 12 -14.242 1 88.44 140 GLU B CA 1
ATOM 3157 C C . GLU B 1 140 ? 11.219 11.5 -12.867 1 88.44 140 GLU B C 1
ATOM 3159 O O . GLU B 1 140 ? 12.172 10.719 -12.758 1 88.44 140 GLU B O 1
ATOM 3164 N N . ILE B 1 141 ? 10.578 11.977 -11.875 1 87.94 141 ILE B N 1
ATOM 3165 C CA . ILE B 1 141 ? 10.969 11.523 -10.547 1 87.94 141 ILE B CA 1
ATOM 3166 C C . ILE B 1 141 ? 10.117 10.312 -10.148 1 87.94 141 ILE B C 1
ATOM 3168 O O . ILE B 1 141 ? 9.047 10.094 -10.703 1 87.94 141 ILE B O 1
ATOM 3172 N N . SER B 1 142 ? 10.594 9.469 -9.188 1 83.94 142 SER B N 1
ATOM 3173 C CA . SER B 1 142 ? 9.93 8.242 -8.758 1 83.94 142 SER B CA 1
ATOM 3174 C C . SER B 1 142 ? 8.672 8.547 -7.953 1 83.94 142 SER B C 1
ATOM 3176 O O . SER B 1 142 ? 8.422 9.703 -7.594 1 83.94 142 SER B O 1
ATOM 3178 N N . GLY B 1 143 ? 7.832 7.531 -7.699 1 82 143 GLY B N 1
ATOM 3179 C CA . GLY B 1 143 ? 6.645 7.672 -6.871 1 82 143 GLY B CA 1
ATOM 3180 C C . GLY B 1 143 ? 6.949 8.164 -5.469 1 82 143 GLY B C 1
ATOM 3181 O O . GLY B 1 143 ? 6.258 9.039 -4.949 1 82 143 GLY B O 1
ATOM 3182 N N . GLY B 1 144 ? 7.953 7.598 -4.855 1 85.19 144 GLY B N 1
ATOM 3183 C CA . GLY B 1 144 ? 8.367 8.047 -3.535 1 85.19 144 GLY B CA 1
ATOM 3184 C C . GLY B 1 144 ? 8.844 9.484 -3.518 1 85.19 144 GLY B C 1
ATOM 3185 O O . GLY B 1 144 ? 8.5 10.25 -2.611 1 85.19 144 GLY B O 1
ATOM 3186 N N . GLU B 1 145 ? 9.586 9.836 -4.543 1 88.81 145 GLU B N 1
ATOM 3187 C CA . GLU B 1 145 ? 10.055 11.211 -4.668 1 88.81 145 GLU B CA 1
ATOM 3188 C C . GLU B 1 145 ? 8.891 12.18 -4.867 1 88.81 145 GLU B C 1
ATOM 3190 O O . GLU B 1 145 ? 8.883 13.273 -4.305 1 88.81 145 GLU B O 1
ATOM 3195 N N . ARG B 1 146 ? 7.953 11.75 -5.617 1 89.88 146 ARG B N 1
ATOM 3196 C CA . ARG B 1 146 ? 6.781 12.586 -5.855 1 89.88 146 ARG B CA 1
ATOM 3197 C C . ARG B 1 146 ? 6.039 12.883 -4.555 1 89.88 146 ARG B C 1
ATOM 3199 O O . ARG B 1 146 ? 5.566 14 -4.34 1 89.88 146 ARG B O 1
ATOM 3206 N N . GLN B 1 147 ? 5.934 11.844 -3.721 1 90.06 147 GLN B N 1
ATOM 3207 C CA . GLN B 1 147 ? 5.305 12.039 -2.42 1 90.06 147 GLN B CA 1
ATOM 3208 C C . GLN B 1 147 ? 6.043 13.086 -1.599 1 90.06 147 GLN B C 1
ATOM 3210 O O . GLN B 1 147 ? 5.422 13.969 -0.998 1 90.06 147 GLN B O 1
ATOM 3215 N N . MET B 1 148 ? 7.34 13.047 -1.621 1 92.31 148 MET B N 1
ATOM 3216 C CA . MET B 1 148 ? 8.164 13.992 -0.877 1 92.31 148 MET B CA 1
ATOM 3217 C C . MET B 1 148 ? 8.023 15.398 -1.448 1 92.31 148 MET B C 1
ATOM 3219 O O . MET B 1 148 ? 7.938 16.375 -0.697 1 92.31 148 MET B O 1
ATOM 3223 N N . VAL B 1 149 ? 7.996 15.461 -2.738 1 93.19 149 VAL B N 1
ATOM 3224 C CA . VAL B 1 149 ? 7.855 16.75 -3.416 1 93.19 149 VAL B CA 1
ATOM 3225 C C . VAL B 1 149 ? 6.504 17.359 -3.07 1 93.19 149 VAL B C 1
ATOM 3227 O O . VAL B 1 149 ? 6.406 18.578 -2.846 1 93.19 149 VAL B O 1
ATOM 3230 N N . THR B 1 150 ? 5.477 16.547 -3.02 1 93.62 150 THR B N 1
ATOM 3231 C CA . THR B 1 150 ? 4.152 17.031 -2.662 1 93.62 150 THR B CA 1
ATOM 3232 C C . THR B 1 150 ? 4.141 17.578 -1.237 1 93.62 150 THR B C 1
ATOM 3234 O O . THR B 1 150 ? 3.512 18.594 -0.963 1 93.62 150 THR B O 1
ATOM 3237 N N . ILE B 1 151 ? 4.812 16.953 -0.378 1 95.69 151 ILE B N 1
ATOM 3238 C CA . ILE B 1 151 ? 4.926 17.422 0.995 1 95.69 151 ILE B CA 1
ATOM 3239 C C . ILE B 1 151 ? 5.691 18.75 1.02 1 95.69 151 ILE B C 1
ATOM 3241 O O . ILE B 1 151 ? 5.305 19.688 1.723 1 95.69 151 ILE B O 1
ATOM 3245 N N . ALA B 1 152 ? 6.738 18.828 0.203 1 96.06 152 ALA B N 1
ATOM 3246 C CA . ALA B 1 152 ? 7.492 20.062 0.098 1 96.06 152 ALA B CA 1
ATOM 3247 C C . ALA B 1 152 ? 6.598 21.219 -0.365 1 96.06 152 ALA B C 1
ATOM 3249 O O . ALA B 1 152 ? 6.711 22.328 0.133 1 96.06 152 ALA B O 1
ATOM 3250 N N . ARG B 1 153 ? 5.82 20.906 -1.283 1 95.44 153 ARG B N 1
ATOM 3251 C CA . ARG B 1 153 ? 4.883 21.922 -1.762 1 95.44 153 ARG B CA 1
ATOM 3252 C C . ARG B 1 153 ? 4.008 22.438 -0.626 1 95.44 153 ARG B C 1
ATOM 3254 O O . ARG B 1 153 ? 3.773 23.641 -0.512 1 95.44 153 ARG B O 1
ATOM 3261 N N . VAL B 1 154 ? 3.553 21.531 0.169 1 96.44 154 VAL B N 1
ATOM 3262 C CA . VAL B 1 154 ? 2.709 21.906 1.303 1 96.44 154 VAL B CA 1
ATOM 3263 C C . VAL B 1 154 ? 3.518 22.719 2.307 1 96.44 154 VAL B C 1
ATOM 3265 O O . VAL B 1 154 ? 3.01 23.688 2.887 1 96.44 154 VAL B O 1
ATOM 3268 N N . LEU B 1 155 ? 4.746 22.406 2.496 1 96.75 155 LEU B N 1
ATOM 3269 C CA . LEU B 1 155 ? 5.598 23.156 3.416 1 96.75 155 LEU B CA 1
ATOM 3270 C C . LEU B 1 155 ? 5.82 24.578 2.914 1 96.75 155 LEU B C 1
ATOM 3272 O O . LEU B 1 155 ? 5.914 25.516 3.711 1 96.75 155 LEU B O 1
ATOM 3276 N N . ALA B 1 156 ? 5.891 24.688 1.606 1 96.31 156 ALA B N 1
ATOM 3277 C CA . ALA B 1 156 ? 6.059 26 1.017 1 96.31 156 ALA B CA 1
ATOM 3278 C C . ALA B 1 156 ? 4.859 26.906 1.33 1 96.31 156 ALA B C 1
ATOM 3280 O O . ALA B 1 156 ? 4.973 28.125 1.311 1 96.31 156 ALA B O 1
ATOM 3281 N N . GLN B 1 157 ? 3.799 26.266 1.575 1 95.44 157 GLN B N 1
ATOM 3282 C CA . GLN B 1 157 ? 2.592 26.984 1.975 1 95.44 157 GLN B CA 1
ATOM 3283 C C . GLN B 1 157 ? 2.74 27.578 3.375 1 95.44 157 GLN B C 1
ATOM 3285 O O . GLN B 1 157 ? 1.981 28.469 3.764 1 95.44 157 GLN B O 1
ATOM 3290 N N . GLN B 1 158 ? 3.666 27.031 4.121 1 94.31 158 GLN B N 1
ATOM 3291 C CA . GLN B 1 158 ? 3.945 27.453 5.488 1 94.31 158 GLN B CA 1
ATOM 3292 C C . GLN B 1 158 ? 2.699 27.344 6.363 1 94.31 158 GLN B C 1
ATOM 3294 O O . GLN B 1 158 ? 2.336 28.312 7.051 1 94.31 158 GLN B O 1
ATOM 3299 N N . PRO B 1 159 ? 2.076 26.203 6.348 1 95.94 159 PRO B N 1
ATOM 3300 C CA . PRO B 1 159 ? 0.873 26.016 7.16 1 95.94 159 PRO B CA 1
ATOM 3301 C C . PRO B 1 159 ? 1.19 25.75 8.633 1 95.94 159 PRO B C 1
ATOM 3303 O O . PRO B 1 159 ? 2.348 25.516 8.984 1 95.94 159 PRO B O 1
ATOM 3306 N N . ASP B 1 160 ? 0.158 25.922 9.453 1 96.06 160 ASP B N 1
ATOM 3307 C CA . ASP B 1 160 ? 0.267 25.531 10.852 1 96.06 160 ASP B CA 1
ATOM 3308 C C . ASP B 1 160 ? -0.085 24.062 11.039 1 96.06 160 ASP B C 1
ATOM 3310 O O . ASP B 1 160 ? 0.457 23.391 11.922 1 96.06 160 ASP B O 1
ATOM 3314 N N . VAL B 1 161 ? -0.987 23.594 10.25 1 97.56 161 VAL B N 1
ATOM 3315 C CA . VAL B 1 161 ? -1.478 22.219 10.32 1 97.56 161 VAL B CA 1
ATOM 3316 C C . VAL B 1 161 ? -1.258 21.516 8.984 1 97.56 161 VAL B C 1
ATOM 3318 O O . VAL B 1 161 ? -1.579 22.062 7.926 1 97.56 161 VAL B O 1
ATOM 3321 N N . ILE B 1 162 ? -0.676 20.359 9.031 1 97.75 162 ILE B N 1
ATOM 3322 C CA . ILE B 1 162 ? -0.468 19.562 7.824 1 97.75 162 ILE B CA 1
ATOM 3323 C C . ILE B 1 162 ? -1.356 18.312 7.871 1 97.75 162 ILE B C 1
ATOM 3325 O O . ILE B 1 162 ? -1.313 17.547 8.836 1 97.75 162 ILE B O 1
ATOM 3329 N N . LEU B 1 163 ? -2.215 18.141 6.883 1 98.31 163 LEU B N 1
ATOM 3330 C CA . LEU B 1 163 ? -3.049 16.953 6.699 1 98.31 163 LEU B CA 1
ATOM 3331 C C . LEU B 1 163 ? -2.461 16.047 5.637 1 98.31 163 LEU B C 1
ATOM 3333 O O . LEU B 1 163 ? -2.186 16.469 4.516 1 98.31 163 LEU B O 1
ATOM 3337 N N . LEU B 1 164 ? -2.225 14.812 5.992 1 98 164 LEU B N 1
ATOM 3338 C CA . LEU B 1 164 ? -1.669 13.828 5.07 1 98 164 LEU B CA 1
ATOM 3339 C C . LEU B 1 164 ? -2.633 12.664 4.883 1 98 164 LEU B C 1
ATOM 3341 O O . LEU B 1 164 ? -2.918 11.922 5.828 1 98 164 LEU B O 1
ATOM 3345 N N . ASP B 1 165 ? -3.109 12.492 3.713 1 97.31 165 ASP B N 1
ATOM 3346 C CA . ASP B 1 165 ? -4.008 11.375 3.428 1 97.31 165 ASP B CA 1
ATOM 3347 C C . ASP B 1 165 ? -3.234 10.156 2.93 1 97.31 165 ASP B C 1
ATOM 3349 O O . ASP B 1 165 ? -2.832 10.102 1.765 1 97.31 165 ASP B O 1
ATOM 3353 N N . GLU B 1 166 ? -3.033 9.195 3.822 1 96.56 166 GLU B N 1
ATOM 3354 C CA . GLU B 1 166 ? -2.289 7.969 3.564 1 96.56 166 GLU B CA 1
ATOM 3355 C C . GLU B 1 166 ? -0.94 8.266 2.914 1 96.56 166 GLU B C 1
ATOM 3357 O O . GLU B 1 166 ? -0.655 7.781 1.816 1 96.56 166 GLU B O 1
ATOM 3362 N N . PRO B 1 167 ? -0.071 8.891 3.621 1 95.75 167 PRO B N 1
ATOM 3363 C CA . PRO B 1 167 ? 1.183 9.375 3.039 1 95.75 167 PRO B CA 1
ATOM 3364 C C . PRO B 1 167 ? 2.133 8.242 2.656 1 95.75 167 PRO B C 1
ATOM 3366 O O . PRO B 1 167 ? 3.107 8.461 1.934 1 95.75 167 PRO B O 1
ATOM 3369 N N . THR B 1 168 ? 1.847 7.047 3.123 1 94.31 168 THR B N 1
ATOM 3370 C CA . THR B 1 168 ? 2.768 5.949 2.85 1 94.31 168 THR B CA 1
ATOM 3371 C C . THR B 1 168 ? 2.205 5.027 1.773 1 94.31 168 THR B C 1
ATOM 3373 O O . THR B 1 168 ? 2.818 4.012 1.436 1 94.31 168 THR B O 1
ATOM 3376 N N . ALA B 1 169 ? 1.066 5.438 1.272 1 89.88 169 ALA B N 1
ATOM 3377 C CA . ALA B 1 169 ? 0.465 4.609 0.231 1 89.88 169 ALA B CA 1
ATOM 3378 C C . ALA B 1 169 ? 1.41 4.445 -0.956 1 89.88 169 ALA B C 1
ATOM 3380 O O . ALA B 1 169 ? 2.1 5.395 -1.342 1 89.88 169 ALA B O 1
ATOM 3381 N N . HIS B 1 170 ? 1.582 3.262 -1.488 1 86.31 170 HIS B N 1
ATOM 3382 C CA . HIS B 1 170 ? 2.303 2.91 -2.707 1 86.31 170 HIS B CA 1
ATOM 3383 C C . HIS B 1 170 ? 3.809 2.91 -2.477 1 86.31 170 HIS B C 1
ATOM 3385 O O . HIS B 1 170 ? 4.582 2.662 -3.402 1 86.31 170 HIS B O 1
ATOM 3391 N N . LEU B 1 171 ? 4.23 3.338 -1.223 1 92.81 171 LEU B N 1
ATOM 3392 C CA . LEU B 1 171 ? 5.652 3.314 -0.896 1 92.81 171 LEU B CA 1
ATOM 3393 C C . LEU B 1 171 ? 6.094 1.91 -0.501 1 92.81 171 LEU B C 1
ATOM 3395 O O . LEU B 1 171 ? 5.309 1.14 0.057 1 92.81 171 LEU B O 1
ATOM 3399 N N . ASP B 1 172 ? 7.348 1.602 -0.817 1 94.69 172 ASP B N 1
ATOM 3400 C CA . ASP B 1 172 ? 7.891 0.346 -0.31 1 94.69 172 ASP B CA 1
ATOM 3401 C C . ASP B 1 172 ? 8.242 0.459 1.172 1 94.69 172 ASP B C 1
ATOM 3403 O O . ASP B 1 172 ? 8.047 1.512 1.782 1 94.69 172 ASP B O 1
ATOM 3407 N N . TYR B 1 173 ? 8.664 -0.611 1.707 1 96.25 173 TYR B N 1
ATOM 3408 C CA . TYR B 1 173 ? 8.844 -0.71 3.15 1 96.25 173 TYR B CA 1
ATOM 3409 C C . TYR B 1 173 ? 9.812 0.351 3.654 1 96.25 173 TYR B C 1
ATOM 3411 O O . TYR B 1 173 ? 9.516 1.066 4.613 1 96.25 173 TYR B O 1
ATOM 3419 N N . GLY B 1 174 ? 10.992 0.468 3.043 1 94.12 174 GLY B N 1
ATOM 3420 C CA . GLY B 1 174 ? 11.977 1.455 3.457 1 94.12 174 GLY B CA 1
ATOM 3421 C C . GLY B 1 174 ? 11.453 2.879 3.4 1 94.12 174 GLY B C 1
ATOM 3422 O O . GLY B 1 174 ? 11.664 3.66 4.332 1 94.12 174 GLY B O 1
ATOM 3423 N N . ASN B 1 175 ? 10.797 3.18 2.396 1 93.19 175 ASN B N 1
ATOM 3424 C CA . ASN B 1 175 ? 10.273 4.527 2.211 1 93.19 175 ASN B CA 1
ATOM 3425 C C . ASN B 1 175 ? 9.133 4.824 3.174 1 93.19 175 ASN B C 1
ATOM 3427 O O . ASN B 1 175 ? 8.922 5.973 3.562 1 93.19 175 ASN B O 1
ATOM 3431 N N . GLN B 1 176 ? 8.383 3.805 3.545 1 95.12 176 GLN B N 1
ATOM 3432 C CA . GLN B 1 176 ? 7.352 4 4.559 1 95.12 176 GLN B CA 1
ATOM 3433 C C . GLN B 1 176 ? 7.965 4.43 5.891 1 95.12 176 GLN B C 1
ATOM 3435 O O . GLN B 1 176 ? 7.457 5.336 6.551 1 95.12 176 GLN B O 1
ATOM 3440 N N . ILE B 1 177 ? 9.016 3.777 6.223 1 95.25 177 ILE B N 1
ATOM 3441 C CA . ILE B 1 177 ? 9.695 4.09 7.477 1 95.25 177 ILE B CA 1
ATOM 3442 C C . ILE B 1 177 ? 10.266 5.504 7.41 1 95.25 177 ILE B C 1
ATOM 3444 O O . ILE B 1 177 ? 10.109 6.289 8.352 1 95.25 177 ILE B O 1
ATOM 3448 N N . ARG B 1 178 ? 10.883 5.836 6.316 1 92.81 178 ARG B N 1
ATOM 3449 C CA . ARG B 1 178 ? 11.438 7.172 6.145 1 92.81 178 ARG B CA 1
ATOM 3450 C C . ARG B 1 178 ? 10.344 8.234 6.215 1 92.81 178 ARG B C 1
ATOM 3452 O O . ARG B 1 178 ? 10.547 9.305 6.797 1 92.81 178 ARG B O 1
ATOM 3459 N N . MET B 1 179 ? 9.234 7.941 5.641 1 94.06 179 MET B N 1
ATOM 3460 C CA . MET B 1 179 ? 8.094 8.852 5.688 1 94.06 179 MET B CA 1
ATOM 3461 C C . MET B 1 179 ? 7.621 9.055 7.125 1 94.06 179 MET B C 1
ATOM 3463 O O . MET B 1 179 ? 7.344 10.18 7.539 1 94.06 179 MET B O 1
ATOM 3467 N N . THR B 1 180 ? 7.52 8.023 7.859 1 95.19 180 THR B N 1
ATOM 3468 C CA . THR B 1 180 ? 7.098 8.117 9.25 1 95.19 180 THR B CA 1
ATOM 3469 C C . THR B 1 180 ? 8.078 8.969 10.055 1 95.19 180 THR B C 1
ATOM 3471 O O . THR B 1 180 ? 7.656 9.805 10.867 1 95.19 180 THR B O 1
ATOM 3474 N N . LYS B 1 181 ? 9.336 8.836 9.773 1 94.12 181 LYS B N 1
ATOM 3475 C CA . LYS B 1 181 ? 10.352 9.648 10.438 1 94.12 181 LYS B CA 1
ATOM 3476 C C . LYS B 1 181 ? 10.211 11.125 10.062 1 94.12 181 LYS B C 1
ATOM 3478 O O . LYS B 1 181 ? 10.367 12 10.914 1 94.12 181 LYS B O 1
ATOM 3483 N N . LEU B 1 182 ? 9.961 11.289 8.836 1 94.44 182 LEU B N 1
ATOM 3484 C CA . LEU B 1 182 ? 9.766 12.656 8.367 1 94.44 182 LEU B CA 1
ATOM 3485 C C . LEU B 1 182 ? 8.586 13.32 9.078 1 94.44 182 LEU B C 1
ATOM 3487 O O . LEU B 1 182 ? 8.68 14.469 9.508 1 94.44 182 LEU B O 1
ATOM 3491 N N . ILE B 1 183 ? 7.523 12.617 9.211 1 96.56 183 ILE B N 1
ATOM 3492 C CA . ILE B 1 183 ? 6.328 13.133 9.867 1 96.56 183 ILE B CA 1
ATOM 3493 C C . ILE B 1 183 ? 6.66 13.516 11.312 1 96.56 183 ILE B C 1
ATOM 3495 O O . ILE B 1 183 ? 6.27 14.586 11.781 1 96.56 183 ILE B O 1
ATOM 3499 N N . ARG B 1 184 ? 7.355 12.711 11.969 1 96.06 184 ARG B N 1
ATOM 3500 C CA . ARG B 1 184 ? 7.789 13.016 13.328 1 96.06 184 ARG B CA 1
ATOM 3501 C C . ARG B 1 184 ? 8.648 14.273 13.359 1 96.06 184 ARG B C 1
ATOM 3503 O O . ARG B 1 184 ? 8.445 15.148 14.211 1 96.06 184 ARG B O 1
ATOM 3510 N N . LYS B 1 185 ? 9.57 14.344 12.438 1 94.94 185 LYS B N 1
ATOM 3511 C CA . LYS B 1 185 ? 10.445 15.508 12.352 1 94.94 185 LYS B CA 1
ATOM 3512 C C . LYS B 1 185 ? 9.641 16.781 12.133 1 94.94 185 LYS B C 1
ATOM 3514 O O . LYS B 1 185 ? 9.953 17.828 12.719 1 94.94 185 LYS B O 1
ATOM 3519 N N . LEU B 1 186 ? 8.688 16.719 11.281 1 95.75 186 LEU B N 1
ATOM 3520 C CA . LEU B 1 186 ? 7.844 17.875 11.016 1 95.75 186 LEU B CA 1
ATOM 3521 C C . LEU B 1 186 ? 7.121 18.328 12.273 1 95.75 186 LEU B C 1
ATOM 3523 O O . LEU B 1 186 ? 7.082 19.516 12.586 1 95.75 186 LEU B O 1
ATOM 3527 N N . ALA B 1 187 ? 6.566 17.391 13 1 96.81 187 ALA B N 1
ATOM 3528 C CA . ALA B 1 187 ? 5.898 17.719 14.25 1 96.81 187 ALA B CA 1
ATOM 3529 C C . ALA B 1 187 ? 6.875 18.344 15.242 1 96.81 187 ALA B C 1
ATOM 3531 O O . ALA B 1 187 ? 6.566 19.359 15.875 1 96.81 187 ALA B O 1
ATOM 3532 N N . ASP B 1 188 ? 8.023 17.797 15.289 1 95.44 188 ASP B N 1
ATOM 3533 C CA . ASP B 1 188 ? 9.047 18.281 16.203 1 95.44 188 ASP B CA 1
ATOM 3534 C C . ASP B 1 188 ? 9.477 19.703 15.836 1 95.44 188 ASP B C 1
ATOM 3536 O O . ASP B 1 188 ? 9.961 20.453 16.688 1 95.44 188 ASP B O 1
ATOM 3540 N N . SER B 1 189 ? 9.289 20.031 14.602 1 94.12 189 SER B N 1
ATOM 3541 C CA . SER B 1 189 ? 9.664 21.359 14.125 1 94.12 189 SER B CA 1
ATOM 3542 C C . SER B 1 189 ? 8.539 22.359 14.367 1 94.12 189 SER B C 1
ATOM 3544 O O . SER B 1 189 ? 8.656 23.531 13.992 1 94.12 189 SER B O 1
ATOM 3546 N N . GLY B 1 190 ? 7.414 21.875 14.875 1 94.94 190 GLY B N 1
ATOM 3547 C CA . GLY B 1 190 ? 6.391 22.812 15.312 1 94.94 190 GLY B CA 1
ATOM 3548 C C . GLY B 1 190 ? 5.09 22.672 14.539 1 94.94 190 GLY B C 1
ATOM 3549 O O . GLY B 1 190 ? 4.094 23.312 14.883 1 94.94 190 GLY B O 1
ATOM 3550 N N . TYR B 1 191 ? 5.055 21.828 13.555 1 96.12 191 TYR B N 1
ATOM 3551 C CA . TYR B 1 191 ? 3.824 21.625 12.797 1 96.12 191 TYR B CA 1
ATOM 3552 C C . TYR B 1 191 ? 2.854 20.734 13.555 1 96.12 191 TYR B C 1
ATOM 3554 O O . TYR B 1 191 ? 3.27 19.781 14.227 1 96.12 191 TYR B O 1
ATOM 3562 N N . ALA B 1 192 ? 1.581 21.062 13.5 1 97.69 192 ALA B N 1
ATOM 3563 C CA . ALA B 1 192 ? 0.545 20.094 13.828 1 97.69 192 ALA B CA 1
ATOM 3564 C C . ALA B 1 192 ? 0.276 19.156 12.656 1 97.69 192 ALA B C 1
ATOM 3566 O O . ALA B 1 192 ? 0.105 19.609 11.516 1 97.69 192 ALA B O 1
ATOM 3567 N N . VAL B 1 193 ? 0.292 17.859 12.914 1 98.19 193 VAL B N 1
ATOM 3568 C CA . VAL B 1 193 ? 0.173 16.922 11.797 1 98.19 193 VAL B CA 1
ATOM 3569 C C . VAL B 1 193 ? -0.975 15.953 12.047 1 98.19 193 VAL B C 1
ATOM 3571 O O . VAL B 1 193 ? -1.101 15.406 13.148 1 98.19 193 VAL B O 1
ATOM 3574 N N . ILE B 1 194 ? -1.854 15.789 11.094 1 98.62 194 ILE B N 1
ATOM 3575 C CA . ILE B 1 194 ? -2.859 14.734 11.078 1 98.62 194 ILE B CA 1
ATOM 3576 C C . ILE B 1 194 ? -2.65 13.844 9.852 1 98.62 194 ILE B C 1
ATOM 3578 O O . ILE B 1 194 ? -2.498 14.344 8.734 1 98.62 194 ILE B O 1
ATOM 3582 N N . LEU B 1 195 ? -2.57 12.602 10.047 1 98.56 195 LEU B N 1
ATOM 3583 C CA . LEU B 1 195 ? -2.436 11.688 8.922 1 98.56 195 LEU B CA 1
ATOM 3584 C C . LEU B 1 195 ? -3.434 10.539 9.031 1 98.56 195 LEU B C 1
ATOM 3586 O O . LEU B 1 195 ? -3.879 10.203 10.133 1 98.56 195 LEU B O 1
ATOM 3590 N N . THR B 1 196 ? -3.832 10.031 7.938 1 98.31 196 THR B N 1
ATOM 3591 C CA . THR B 1 196 ? -4.629 8.812 7.902 1 98.31 196 THR B CA 1
ATOM 3592 C C . THR B 1 196 ? -3.762 7.609 7.535 1 98.31 196 THR B C 1
ATOM 3594 O O . THR B 1 196 ? -2.789 7.746 6.789 1 98.31 196 THR B O 1
ATOM 3597 N N . THR B 1 197 ? -4.086 6.457 8.07 1 97.69 197 THR B N 1
ATOM 3598 C CA . THR B 1 197 ? -3.395 5.215 7.742 1 97.69 197 THR B CA 1
ATOM 3599 C C . THR B 1 197 ? -4.273 4.008 8.062 1 97.69 197 THR B C 1
ATOM 3601 O O . THR B 1 197 ? -5.164 4.086 8.906 1 97.69 197 THR B O 1
ATOM 3604 N N . HIS B 1 198 ? -4.031 3.008 7.348 1 97.38 198 HIS B N 1
ATOM 3605 C CA . HIS B 1 198 ? -4.672 1.74 7.676 1 97.38 198 HIS B CA 1
ATOM 3606 C C . HIS B 1 198 ? -3.695 0.786 8.352 1 97.38 198 HIS B C 1
ATOM 3608 O O . HIS B 1 198 ? -4.035 -0.368 8.625 1 97.38 198 HIS B O 1
ATOM 3614 N N . MET B 1 199 ? -2.504 1.238 8.688 1 97.19 199 MET B N 1
ATOM 3615 C CA . MET B 1 199 ? -1.453 0.398 9.25 1 97.19 199 MET B CA 1
ATOM 3616 C C . MET B 1 199 ? -1.229 0.724 10.727 1 97.19 199 MET B C 1
ATOM 3618 O O . MET B 1 199 ? -0.729 1.8 11.062 1 97.19 199 MET B O 1
ATOM 3622 N N . PRO B 1 200 ? -1.495 -0.206 11.562 1 97.75 200 PRO B N 1
ATOM 3623 C CA . PRO B 1 200 ? -1.338 0.056 13 1 97.75 200 PRO B CA 1
ATOM 3624 C C . PRO B 1 200 ? 0.097 0.413 13.375 1 97.75 200 PRO B C 1
ATOM 3626 O O . PRO B 1 200 ? 0.317 1.247 14.258 1 97.75 200 PRO B O 1
ATOM 3629 N N . ASP B 1 201 ? 1.047 -0.128 12.742 1 96.81 201 ASP B N 1
ATOM 3630 C CA . ASP B 1 201 ? 2.441 0.091 13.109 1 96.81 201 ASP B CA 1
ATOM 3631 C C . ASP B 1 201 ? 2.859 1.536 12.852 1 96.81 201 ASP B C 1
ATOM 3633 O O . ASP B 1 201 ? 3.734 2.068 13.531 1 96.81 201 ASP B O 1
ATOM 3637 N N . HIS B 1 202 ? 2.283 2.135 11.875 1 96.81 202 HIS B N 1
ATOM 3638 C CA . HIS B 1 202 ? 2.553 3.553 11.664 1 96.81 202 HIS B CA 1
ATOM 3639 C C . HIS B 1 202 ? 2.141 4.379 12.883 1 96.81 202 HIS B C 1
ATOM 3641 O O . HIS B 1 202 ? 2.871 5.273 13.305 1 96.81 202 HIS B O 1
ATOM 3647 N N . VAL B 1 203 ? 0.993 4.051 13.398 1 97.81 203 VAL B N 1
ATOM 3648 C CA . VAL B 1 203 ? 0.45 4.73 14.57 1 97.81 203 VAL B CA 1
ATOM 3649 C C . VAL B 1 203 ? 1.362 4.5 15.773 1 97.81 203 VAL B C 1
ATOM 3651 O O . VAL B 1 203 ? 1.685 5.438 16.5 1 97.81 203 VAL B O 1
ATOM 3654 N N . ILE B 1 204 ? 1.759 3.291 15.898 1 96.88 204 ILE B N 1
ATOM 3655 C CA . ILE B 1 204 ? 2.596 2.895 17.031 1 96.88 204 ILE B CA 1
ATOM 3656 C C . ILE B 1 204 ? 3.938 3.619 16.953 1 96.88 204 ILE B C 1
ATOM 3658 O O . ILE B 1 204 ? 4.453 4.09 17.969 1 96.88 204 ILE B O 1
ATOM 3662 N N . MET B 1 205 ? 4.5 3.729 15.789 1 95.75 205 MET B N 1
ATOM 3663 C CA . MET B 1 205 ? 5.801 4.359 15.586 1 95.75 205 MET B CA 1
ATOM 3664 C C . MET B 1 205 ? 5.73 5.852 15.891 1 95.75 205 MET B C 1
ATOM 3666 O O . MET B 1 205 ? 6.691 6.43 16.406 1 95.75 205 MET B O 1
ATOM 3670 N N . LEU B 1 206 ? 4.668 6.426 15.602 1 95.81 206 LEU B N 1
ATOM 3671 C CA . LEU B 1 206 ? 4.535 7.863 15.789 1 95.81 206 LEU B CA 1
ATOM 3672 C C . LEU B 1 206 ? 4.184 8.195 17.234 1 95.81 206 LEU B C 1
ATOM 3674 O O . LEU B 1 206 ? 4.461 9.305 17.703 1 95.81 206 LEU B O 1
ATOM 3678 N N . GLN B 1 207 ? 3.582 7.281 18.156 1 86.88 207 GLN B N 1
ATOM 3679 C CA . GLN B 1 207 ? 3.369 7.238 19.594 1 86.88 207 GLN B CA 1
ATOM 3680 C C . GLN B 1 207 ? 2.613 8.477 20.078 1 86.88 207 GLN B C 1
ATOM 3682 O O . GLN B 1 207 ? 2.637 8.797 21.266 1 86.88 207 GLN B O 1
ATOM 3687 N N . ASP B 1 208 ? 1.866 9.273 19.453 1 95.31 208 ASP B N 1
ATOM 3688 C CA . ASP B 1 208 ? 1.172 10.484 19.891 1 95.31 208 ASP B CA 1
ATOM 3689 C C . ASP B 1 208 ? -0.316 10.211 20.109 1 95.31 208 ASP B C 1
ATOM 3691 O O . ASP B 1 208 ? -0.689 9.383 20.938 1 95.31 208 ASP B O 1
ATOM 3695 N N . MET B 1 209 ? -1.136 10.836 19.438 1 97.94 209 MET B N 1
ATOM 3696 C CA . MET B 1 209 ? -2.58 10.656 19.547 1 97.94 209 MET B CA 1
ATOM 3697 C C . MET B 1 209 ? -3.119 9.836 18.391 1 97.94 209 MET B C 1
ATOM 3699 O O . MET B 1 209 ? -2.531 9.82 17.297 1 97.94 209 MET B O 1
ATOM 3703 N N . VAL B 1 210 ? -4.211 9.094 18.672 1 98.5 210 VAL B N 1
ATOM 3704 C CA . VAL B 1 210 ? -4.816 8.289 17.625 1 98.5 210 VAL B CA 1
ATOM 3705 C C . VAL B 1 210 ? -6.332 8.469 17.641 1 98.5 210 VAL B C 1
ATOM 3707 O O . VAL B 1 210 ? -6.938 8.594 18.703 1 98.5 210 VAL B O 1
ATOM 3710 N N . GLY B 1 211 ? -6.91 8.609 16.484 1 98.44 211 GLY B N 1
ATOM 3711 C CA . GLY B 1 211 ? -8.336 8.438 16.234 1 98.44 211 GLY B CA 1
ATOM 3712 C C . GLY B 1 211 ? -8.648 7.188 15.43 1 98.44 211 GLY B C 1
ATOM 3713 O O . GLY B 1 211 ? -8.062 6.953 14.367 1 98.44 211 GLY B O 1
ATOM 3714 N N . ILE B 1 212 ? -9.531 6.395 15.945 1 98.5 212 ILE B N 1
ATOM 3715 C CA . ILE B 1 212 ? -9.969 5.191 15.242 1 98.5 212 ILE B CA 1
ATOM 3716 C C . ILE B 1 212 ? -11.336 5.434 14.617 1 98.5 212 ILE B C 1
ATOM 3718 O O . ILE B 1 212 ? -12.305 5.746 15.312 1 98.5 212 ILE B O 1
ATOM 3722 N N . LEU B 1 213 ? -11.367 5.34 13.352 1 98 213 LEU B N 1
ATOM 3723 C CA . LEU B 1 213 ? -12.625 5.434 12.633 1 98 213 LEU B CA 1
ATOM 3724 C C . LEU B 1 213 ? -13.023 4.082 12.055 1 98 213 LEU B C 1
ATOM 3726 O O . LEU B 1 213 ? -12.328 3.541 11.188 1 98 213 LEU B O 1
ATOM 3730 N N . ASP B 1 214 ? -14.133 3.527 12.523 1 95 214 ASP B N 1
ATOM 3731 C CA . ASP B 1 214 ? -14.539 2.219 12.023 1 95 214 ASP B CA 1
ATOM 3732 C C . ASP B 1 214 ? -15.625 2.348 10.961 1 95 214 ASP B C 1
ATO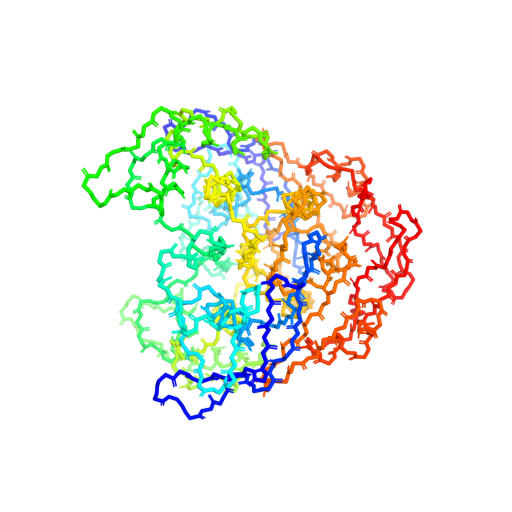M 3734 O O . ASP B 1 214 ? -16.047 3.459 10.617 1 95 214 ASP B O 1
ATOM 3738 N N . HIS B 1 215 ? -16.109 1.27 10.414 1 91 215 HIS B N 1
ATOM 3739 C CA . HIS B 1 215 ? -17.016 1.258 9.281 1 91 215 HIS B CA 1
ATOM 3740 C C . HIS B 1 215 ? -18.422 1.707 9.695 1 91 215 HIS B C 1
ATOM 3742 O O . HIS B 1 215 ? -19.25 2.027 8.836 1 91 215 HIS B O 1
ATOM 3748 N N . ASN B 1 216 ? -18.703 1.709 10.93 1 92.06 216 ASN B N 1
ATOM 3749 C CA . ASN B 1 216 ? -20 2.148 11.406 1 92.06 216 ASN B CA 1
ATOM 3750 C C . ASN B 1 216 ? -20.031 3.65 11.68 1 92.06 216 ASN B C 1
ATOM 3752 O O . ASN B 1 216 ? -21.062 4.199 12.078 1 92.06 216 ASN B O 1
ATOM 3756 N N . GLY B 1 217 ? -18.891 4.242 11.523 1 93.88 217 GLY B N 1
ATOM 3757 C CA . GLY B 1 217 ? -18.812 5.684 11.719 1 93.88 217 GLY B CA 1
ATOM 3758 C C . GLY B 1 217 ? -18.438 6.074 13.133 1 93.88 217 GLY B C 1
ATOM 3759 O O . GLY B 1 217 ? -18.469 7.254 13.484 1 93.88 217 GLY B O 1
ATOM 3760 N N . HIS B 1 218 ? -18.172 5.105 13.945 1 95.69 218 HIS B N 1
ATOM 3761 C CA . HIS B 1 218 ? -17.75 5.387 15.312 1 95.69 218 HIS B CA 1
ATOM 3762 C C . HIS B 1 218 ? -16.297 5.871 15.359 1 95.69 218 HIS B C 1
ATOM 3764 O O . HIS B 1 218 ? -15.438 5.32 14.672 1 95.69 218 HIS B O 1
ATOM 3770 N N . PHE B 1 219 ? -16.109 6.926 16.156 1 97.81 219 PHE B N 1
ATOM 3771 C CA . PHE B 1 219 ? -14.797 7.539 16.281 1 97.81 219 PHE B CA 1
ATOM 3772 C C . PHE B 1 219 ? -14.305 7.488 17.719 1 97.81 219 PHE B C 1
ATOM 3774 O O . PHE B 1 219 ? -14.977 7.98 18.625 1 97.81 219 PHE B O 1
ATOM 3781 N N . THR B 1 220 ? -13.227 6.84 17.953 1 97.62 220 THR B N 1
ATOM 3782 C CA . THR B 1 220 ? -12.562 6.773 19.25 1 97.62 220 THR B CA 1
ATOM 3783 C C . THR B 1 220 ? -11.25 7.547 19.234 1 97.62 220 THR B C 1
ATOM 3785 O O . THR B 1 220 ? -10.469 7.426 18.281 1 97.62 220 THR B O 1
ATOM 3788 N N . PHE B 1 221 ? -11.07 8.359 20.281 1 98 221 PHE B N 1
ATOM 3789 C CA . PHE B 1 221 ? -9.922 9.25 20.266 1 98 221 PHE B CA 1
ATOM 3790 C C . PHE B 1 221 ? -9.195 9.211 21.609 1 98 221 PHE B C 1
ATOM 3792 O O . PHE B 1 221 ? -9.836 9.156 22.672 1 98 221 PHE B O 1
ATOM 3799 N N . GLY B 1 222 ? -7.836 9.242 21.578 1 97.88 222 GLY B N 1
ATOM 3800 C CA . GLY B 1 222 ? -7.023 9.305 22.766 1 97.88 222 GLY B CA 1
ATOM 3801 C C . GLY B 1 222 ? -5.547 9.055 22.516 1 97.88 222 GLY B C 1
ATOM 3802 O O . GLY B 1 222 ? -5.109 9.07 21.359 1 97.88 222 GLY B O 1
ATOM 3803 N N . LYS B 1 223 ? -4.785 8.969 23.578 1 97.81 223 LYS B N 1
ATOM 3804 C CA . LYS B 1 223 ? -3.377 8.609 23.438 1 97.81 223 LYS B CA 1
ATOM 3805 C C . LYS B 1 223 ? -3.221 7.211 22.844 1 97.81 223 LYS B C 1
ATOM 3807 O O . LYS B 1 223 ? -3.963 6.293 23.203 1 97.81 223 LYS B O 1
ATOM 3812 N N . THR B 1 224 ? -2.281 7.066 21.984 1 97.56 224 THR B N 1
ATOM 3813 C CA . THR B 1 224 ? -2.062 5.801 21.281 1 97.56 224 THR B CA 1
ATOM 3814 C C . THR B 1 224 ? -1.946 4.652 22.281 1 97.56 224 THR B C 1
ATOM 3816 O O . THR B 1 224 ? -2.604 3.619 22.125 1 97.56 224 THR B O 1
ATOM 3819 N N . GLN B 1 225 ? -1.212 4.832 23.344 1 95.38 225 GLN B N 1
ATOM 3820 C CA . GLN B 1 225 ? -0.945 3.777 24.312 1 95.38 225 GLN B CA 1
ATOM 3821 C C . GLN B 1 225 ? -2.209 3.406 25.078 1 95.38 225 GLN B C 1
ATOM 3823 O O . GLN B 1 225 ? -2.33 2.287 25.578 1 95.38 225 GLN B O 1
ATOM 3828 N N . ASP B 1 226 ? -3.158 4.336 25.156 1 97.06 226 ASP B N 1
ATOM 3829 C CA . ASP B 1 226 ? -4.383 4.117 25.922 1 97.06 226 ASP B CA 1
ATOM 3830 C C . ASP B 1 226 ? -5.473 3.498 25.047 1 97.06 226 ASP B C 1
ATOM 3832 O O . ASP B 1 226 ? -6.348 2.791 25.547 1 97.06 226 ASP B O 1
ATOM 3836 N N . ILE B 1 227 ? -5.41 3.725 23.75 1 97.69 227 ILE B N 1
ATOM 3837 C CA . ILE B 1 227 ? -6.504 3.375 22.859 1 97.69 227 ILE B CA 1
ATOM 3838 C C . ILE B 1 227 ? -6.215 2.027 22.203 1 97.69 227 ILE B C 1
ATOM 3840 O O . ILE B 1 227 ? -7.09 1.161 22.141 1 97.69 227 ILE B O 1
ATOM 3844 N N . LEU B 1 228 ? -4.977 1.812 21.703 1 97.88 228 LEU B N 1
ATOM 3845 C CA . LEU B 1 228 ? -4.664 0.601 20.953 1 97.88 228 LEU B CA 1
ATOM 3846 C C . LEU B 1 228 ? -4.609 -0.611 21.875 1 97.88 228 LEU B C 1
ATOM 3848 O O . LEU B 1 228 ? -4.035 -0.542 22.969 1 97.88 228 LEU B O 1
ATOM 3852 N N . SER B 1 229 ? -5.293 -1.584 21.516 1 97.94 229 SER B N 1
ATOM 3853 C CA . SER B 1 229 ? -5.32 -2.859 22.234 1 97.94 229 SER B CA 1
ATOM 3854 C C . SER B 1 229 ? -5.516 -4.023 21.266 1 97.94 229 SER B C 1
ATOM 3856 O O . SER B 1 229 ? -5.945 -3.83 20.125 1 97.94 229 SER B O 1
ATOM 3858 N N . ASP B 1 230 ? -5.172 -5.227 21.812 1 97.94 230 ASP B N 1
ATOM 3859 C CA . ASP B 1 230 ? -5.398 -6.434 21.016 1 97.94 230 ASP B CA 1
ATOM 3860 C C . ASP B 1 230 ? -6.848 -6.512 20.547 1 97.94 230 ASP B C 1
ATOM 3862 O O . ASP B 1 230 ? -7.109 -6.738 19.359 1 97.94 230 ASP B O 1
ATOM 3866 N N . ALA B 1 231 ? -7.727 -6.293 21.484 1 97.81 231 ALA B N 1
ATOM 3867 C CA . ALA B 1 231 ? -9.156 -6.441 21.234 1 97.81 231 ALA B CA 1
ATOM 3868 C C . ALA B 1 231 ? -9.641 -5.426 20.203 1 97.81 231 ALA B C 1
ATOM 3870 O O . ALA B 1 231 ? -10.367 -5.777 19.266 1 97.81 231 ALA B O 1
ATOM 3871 N N . LEU B 1 232 ? -9.242 -4.207 20.375 1 97.69 232 LEU B N 1
ATOM 3872 C CA . LEU B 1 232 ? -9.68 -3.152 19.469 1 97.69 232 LEU B CA 1
ATOM 3873 C C . LEU B 1 232 ? -9.188 -3.416 18.047 1 97.69 232 LEU B C 1
ATOM 3875 O O . LEU B 1 232 ? -9.961 -3.348 17.094 1 97.69 232 LEU B O 1
ATOM 3879 N N . LEU B 1 233 ? -7.898 -3.703 17.891 1 98 233 LEU B N 1
ATOM 3880 C CA . LEU B 1 233 ? -7.312 -3.92 16.562 1 98 233 LEU B CA 1
ATOM 3881 C C . LEU B 1 233 ? -7.906 -5.16 15.906 1 98 233 LEU B C 1
ATOM 3883 O O . LEU B 1 233 ? -8.18 -5.16 14.711 1 98 233 LEU B O 1
ATOM 3887 N N . SER B 1 234 ? -8.078 -6.227 16.719 1 97.94 234 SER B N 1
ATOM 3888 C CA . SER B 1 234 ? -8.672 -7.445 16.172 1 97.94 234 SER B CA 1
ATOM 3889 C C . SER B 1 234 ? -10.086 -7.191 15.664 1 97.94 234 SER B C 1
ATOM 3891 O O . SER B 1 234 ? -10.477 -7.703 14.617 1 97.94 234 SER B O 1
ATOM 3893 N N . LYS B 1 235 ? -10.812 -6.434 16.422 1 97.06 235 LYS B N 1
ATOM 3894 C CA . LYS B 1 235 ? -12.164 -6.074 16 1 97.06 235 LYS B CA 1
ATOM 3895 C C . LYS B 1 235 ? -12.141 -5.191 14.758 1 97.06 235 LYS B C 1
ATOM 3897 O O . LYS B 1 235 ? -12.891 -5.426 13.812 1 97.06 235 LYS B O 1
ATOM 3902 N N . LEU B 1 236 ? -11.273 -4.215 14.734 1 97.06 236 LEU B N 1
ATOM 3903 C CA . LEU B 1 236 ? -11.18 -3.256 13.641 1 97.06 236 LEU B CA 1
ATOM 3904 C C . LEU B 1 236 ? -10.914 -3.965 12.32 1 97.06 236 LEU B C 1
ATOM 3906 O O . LEU B 1 236 ? -11.516 -3.629 11.297 1 97.06 236 LEU B O 1
ATOM 3910 N N . TYR B 1 237 ? -10.031 -4.98 12.367 1 96.19 237 TYR B N 1
ATOM 3911 C CA . TYR B 1 237 ? -9.578 -5.598 11.133 1 96.19 237 TYR B CA 1
ATOM 3912 C C . TYR B 1 237 ? -10.211 -6.969 10.938 1 96.19 237 TYR B C 1
ATOM 3914 O O . TYR B 1 237 ? -9.961 -7.641 9.93 1 96.19 237 TYR B O 1
ATOM 3922 N N . SER B 1 238 ? -11.008 -7.473 11.875 1 94.44 238 SER B N 1
ATOM 3923 C CA . SER B 1 238 ? -11.719 -8.742 11.828 1 94.44 238 SER B CA 1
ATOM 3924 C C . SER B 1 238 ? -10.75 -9.906 11.633 1 94.44 238 SER B C 1
ATOM 3926 O O . SER B 1 238 ? -10.992 -10.797 10.812 1 94.44 238 SER B O 1
ATOM 3928 N N . ILE B 1 239 ? -9.625 -9.828 12.336 1 94.88 239 ILE B N 1
ATOM 3929 C CA . ILE B 1 239 ? -8.625 -10.891 12.43 1 94.88 239 ILE B CA 1
ATOM 3930 C C . ILE B 1 239 ? -7.957 -10.852 13.805 1 94.88 239 ILE B C 1
ATOM 3932 O O . ILE B 1 239 ? -7.988 -9.828 14.484 1 94.88 239 ILE B O 1
ATOM 3936 N N . GLU B 1 240 ? -7.398 -11.898 14.211 1 96.38 240 GLU B N 1
ATOM 3937 C CA . GLU B 1 240 ? -6.723 -11.93 15.508 1 96.38 240 GLU B CA 1
ATOM 3938 C C . GLU B 1 240 ? -5.367 -11.227 15.438 1 96.38 240 GLU B C 1
ATOM 3940 O O . GLU B 1 240 ? -4.473 -11.672 14.711 1 96.38 240 GLU B O 1
ATOM 3945 N N . LEU B 1 241 ? -5.203 -10.164 16.188 1 97.25 241 LEU B N 1
ATOM 3946 C CA . LEU B 1 241 ? -3.979 -9.367 16.234 1 97.25 241 LEU B CA 1
ATOM 3947 C C . LEU B 1 241 ? -3.484 -9.219 17.672 1 97.25 241 LEU B C 1
ATOM 3949 O O . LEU B 1 241 ? -4.281 -9.234 18.609 1 97.25 241 LEU B O 1
ATOM 3953 N N . LYS B 1 242 ? -2.24 -9.055 17.844 1 97.38 242 LYS B N 1
ATOM 3954 C CA . LYS B 1 242 ? -1.606 -8.844 19.141 1 97.38 242 LYS B CA 1
ATOM 3955 C C . LYS B 1 242 ? -0.591 -7.707 19.078 1 97.38 242 LYS B C 1
ATOM 3957 O O . LYS B 1 242 ? 0.139 -7.574 18.094 1 97.38 242 LYS B O 1
ATOM 3962 N N . LEU B 1 243 ? -0.621 -6.938 20.109 1 97.56 243 LEU B N 1
ATOM 3963 C CA . LEU B 1 243 ? 0.451 -5.977 20.328 1 97.56 243 LEU B CA 1
ATOM 3964 C C . LEU B 1 243 ? 1.56 -6.586 21.188 1 97.56 243 LEU B C 1
ATOM 3966 O O . LEU B 1 243 ? 1.307 -7.047 22.297 1 97.56 243 LEU B O 1
ATOM 3970 N N . VAL B 1 244 ? 2.779 -6.57 20.641 1 96.88 244 VAL B N 1
ATOM 3971 C CA . VAL B 1 244 ? 3.904 -7.188 21.328 1 96.88 244 VAL B CA 1
ATOM 3972 C C . VAL B 1 244 ? 5.039 -6.18 21.469 1 96.88 244 VAL B C 1
ATOM 3974 O O . VAL B 1 244 ? 5.465 -5.57 20.484 1 96.88 244 VAL B O 1
ATOM 3977 N N . TYR B 1 245 ? 5.48 -6.051 22.688 1 96.12 245 TYR B N 1
ATOM 3978 C CA . TYR B 1 245 ? 6.602 -5.148 22.938 1 96.12 245 TYR B CA 1
ATOM 3979 C C . TYR B 1 245 ? 7.906 -5.75 22.422 1 96.12 245 TYR B C 1
ATOM 3981 O O . TYR B 1 245 ? 8.211 -6.91 22.703 1 96.12 245 TYR B O 1
ATOM 3989 N N . VAL B 1 246 ? 8.594 -5 21.672 1 95 246 VAL B N 1
ATOM 3990 C CA . VAL B 1 246 ? 9.883 -5.418 21.141 1 95 246 VAL B CA 1
ATOM 3991 C C . VAL B 1 246 ? 10.992 -4.555 21.734 1 95 246 VAL B C 1
ATOM 3993 O O . VAL B 1 246 ? 11.086 -3.361 21.438 1 95 246 VAL B O 1
ATOM 3996 N N . ASP B 1 247 ? 11.883 -5.141 22.406 1 94.31 247 ASP B N 1
ATOM 3997 C CA . ASP B 1 247 ? 12.945 -4.43 23.125 1 94.31 247 ASP B CA 1
ATOM 3998 C C . ASP B 1 247 ? 13.867 -3.701 22.141 1 94.31 247 ASP B C 1
ATOM 4000 O O . ASP B 1 247 ? 14.281 -2.57 22.406 1 94.31 247 ASP B O 1
ATOM 4004 N N . GLU B 1 248 ? 14.156 -4.352 21.047 1 92.31 248 GLU B N 1
ATOM 4005 C CA . GLU B 1 248 ? 15.102 -3.795 20.078 1 92.31 248 GLU B CA 1
ATOM 4006 C C . GLU B 1 248 ? 14.609 -2.457 19.531 1 92.31 248 GLU B C 1
ATOM 4008 O O . GLU B 1 248 ? 15.414 -1.574 19.219 1 92.31 248 GLU B O 1
ATOM 4013 N N . ALA B 1 249 ? 13.297 -2.312 19.438 1 92.62 249 ALA B N 1
ATOM 4014 C CA . ALA B 1 249 ? 12.719 -1.101 18.859 1 92.62 249 ALA B CA 1
ATOM 4015 C C . ALA B 1 249 ? 12.164 -0.185 19.938 1 92.62 249 ALA B C 1
ATOM 4017 O O . ALA B 1 249 ? 11.75 0.941 19.656 1 92.62 249 ALA B O 1
ATOM 4018 N N . LYS B 1 250 ? 12.078 -0.655 21.172 1 93.69 250 LYS B N 1
ATOM 4019 C CA . LYS B 1 250 ? 11.555 0.063 22.328 1 93.69 250 LYS B CA 1
ATOM 4020 C C . LYS B 1 250 ? 10.125 0.526 22.094 1 93.69 250 LYS B C 1
ATOM 4022 O O . LYS B 1 250 ? 9.773 1.669 22.391 1 93.69 250 LYS B O 1
ATOM 4027 N N . ARG B 1 251 ? 9.391 -0.303 21.531 1 94.12 251 ARG B N 1
ATOM 4028 C CA . ARG B 1 251 ? 7.977 -0.043 21.281 1 94.12 251 ARG B CA 1
ATOM 4029 C C . ARG B 1 251 ? 7.227 -1.337 20.984 1 94.12 251 ARG B C 1
ATOM 4031 O O . ARG B 1 251 ? 7.844 -2.383 20.766 1 94.12 251 ARG B O 1
ATOM 4038 N N . ASP B 1 252 ? 5.926 -1.22 20.984 1 95.62 252 ASP B N 1
ATOM 4039 C CA . ASP B 1 252 ? 5.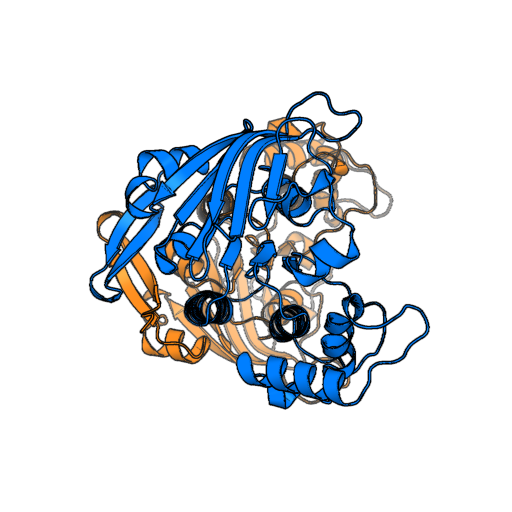094 -2.34 20.547 1 95.62 252 ASP B CA 1
ATOM 4040 C C . ASP B 1 252 ? 5.109 -2.49 19.031 1 95.62 252 ASP B C 1
ATOM 4042 O O . ASP B 1 252 ? 5.504 -1.567 18.312 1 95.62 252 ASP B O 1
ATOM 4046 N N . THR B 1 253 ? 4.828 -3.617 18.578 1 95.94 253 THR B N 1
ATOM 4047 C CA . THR B 1 253 ? 4.508 -3.887 17.172 1 95.94 253 THR B CA 1
ATOM 4048 C C . THR B 1 253 ? 3.232 -4.719 17.062 1 95.94 253 THR B C 1
ATOM 4050 O O . THR B 1 253 ? 2.879 -5.449 17.984 1 95.94 253 THR B O 1
ATOM 4053 N N . CYS B 1 254 ? 2.504 -4.484 16.016 1 97.12 254 CYS B N 1
ATOM 4054 C CA . CYS B 1 254 ? 1.281 -5.234 15.758 1 97.12 254 CYS B CA 1
ATOM 4055 C C . CYS B 1 254 ? 1.575 -6.492 14.945 1 97.12 254 CYS B C 1
ATOM 4057 O O . CYS B 1 254 ? 2.215 -6.422 13.898 1 97.12 254 CYS B O 1
ATOM 4059 N N . ILE B 1 255 ? 1.073 -7.625 15.406 1 96.25 255 ILE B N 1
ATOM 4060 C CA . ILE B 1 255 ? 1.373 -8.891 14.742 1 96.25 255 ILE B CA 1
ATOM 4061 C C . ILE B 1 255 ? 0.099 -9.719 14.617 1 96.25 255 ILE B C 1
ATOM 4063 O O . ILE B 1 255 ? -0.753 -9.703 15.508 1 96.25 255 ILE B O 1
ATOM 4067 N N . SER B 1 256 ? -0.002 -10.359 13.477 1 95.12 256 SER B N 1
ATOM 4068 C CA . SER B 1 256 ? -1.118 -11.281 13.289 1 95.12 256 SER B CA 1
ATOM 4069 C C . SER B 1 256 ? -0.762 -12.68 13.781 1 95.12 256 SER B C 1
ATOM 4071 O O . SER B 1 256 ? 0.372 -13.133 13.617 1 95.12 256 SER B O 1
ATOM 4073 N N . ILE B 1 257 ? -1.722 -13.312 14.43 1 86.38 257 ILE B N 1
ATOM 4074 C CA . ILE B 1 257 ? -1.551 -14.695 14.867 1 86.38 257 ILE B CA 1
ATOM 4075 C C . ILE B 1 257 ? -2.078 -15.641 13.789 1 86.38 257 ILE B C 1
ATOM 4077 O O . ILE B 1 257 ? -3.227 -15.523 13.359 1 86.38 257 ILE B O 1
ATOM 4081 N N . VAL B 1 258 ? -1.302 -15.891 12.883 1 70 258 VAL B N 1
ATOM 4082 C CA . VAL B 1 258 ? -1.735 -16.766 11.805 1 70 258 VAL B CA 1
ATOM 4083 C C . VAL B 1 258 ? -1.875 -18.203 12.336 1 70 258 VAL B C 1
ATOM 4085 O O . VAL B 1 258 ? -0.953 -18.734 12.953 1 70 258 VAL B O 1
ATOM 4088 N N . GLU B 1 259 ? -3.064 -18.828 12.461 1 58.94 259 GLU B N 1
ATOM 4089 C CA . GLU B 1 259 ? -3.248 -20.25 12.797 1 58.94 259 GLU B CA 1
ATOM 4090 C C . GLU B 1 259 ? -2.688 -21.156 11.703 1 58.94 259 GLU B C 1
ATOM 4092 O O . GLU B 1 259 ? -2.666 -20.766 10.531 1 58.94 259 GLU B O 1
#

Secondary structure (DSSP, 8-state):
--EEEEEEEE--TT--S-SEEEEEEEE-TT-EEEEE--TTSSHHHHHHHHTTSS--SEEEEEETTEEGGGS-HHHHHHHEEEE-S-----S--BHHHHHHGGGGGGS-TT-PPPHHHHHHHHHHHHHHT-GGGTTSBGGGS-HHHHHHHHHHHHHHT--SEEEEESTTTT--HHHHHHHHHHHHHHHHTT-EEEEEES-HHHHHHH-SEEEEE-TT--EEEEEHHHH--HHHHHHHHTS-EEEEEETTTTEEEEEE---/--EEEEEEEE--TT--S-SEEEEEEEE-TT-EEEEE--TTSSHHHHHHHHTTSS--SEEEEEETTEEGGGS-HHHHHHHEEEE-S-----S--BHHHHHHGGGGGGS-TT-PPPHHHHHHHHHHHHHHT-GGGTTSBGGGS-HHHHHHHHHHHHHHT--SEEEEESTTTT--HHHHHHHHHHHHHHHHTT-EEEEEES-HHHHHHH-SEEEEE-TT--EEEEEHHHH--HHHHHHHHTS-EEEEEETTTTEEEEEE---

Radius of gyration: 24.42 Å; Cα contacts (8 Å, |Δi|>4): 1080; chains: 2; bounding box: 51×67×58 Å

Sequence (518 aa):
MKLELCHLGFHYPKQERMIFSDVSFGLDKGEIISILGTNGAGKSTLLNCMANLYRPITGDIFIDGRNMKEMRQQEVAKYIGYVPQVHNPAYAYSVLDFVVMGRTPYIGVLQTPREEDYSIAEEALRQIGISHLIDKPYTEISGGERQMVTIARVLAQQPDVILLDEPTAHLDYGNQIRMTKLIRKLADSGYAVILTTHMPDHVIMLQDMVGILDHNGHFTFGKTQDILSDALLSKLYSIELKLVYVDEAKRDTCISIVEMKLELCHLGFHYPKQERMIFSDVSFGLDKGEIISILGTNGAGKSTLLNCMANLYRPITGDIFIDGRNMKEMRQQEVAKYIGYVPQVHNPAYAYSVLDFVVMGRTPYIGVLQTPREEDYSIAEEALRQIGISHLIDKPYTEISGGERQMVTIARVLAQQPDVILLDEPTAHLDYGNQIRMTKLIRKLADSGYAVILTTHMPDHVIMLQDMVGILDHNGHFTFGKTQDILSDALLSKLYSIELKLVYVDEAKRDTCISIVE

Nearest PDB structures (foldseek):
  5lj7-assembly1_B  TM=8.364E-01  e=1.412E-18  Aggregatibacter actinomycetemcomitans
  6xgz-assembly3_E  TM=8.079E-01  e=2.999E-18  Escherichia coli LAU-EC10
  6xgz-assembly4_G  TM=8.185E-01  e=5.672E-18  Escherichia coli LAU-EC10
  5lil-assembly1_B  TM=8.193E-01  e=6.010E-18  Aggregatibacter actinomycetemcomitans
  5lj6-assembly1_A  TM=8.011E-01  e=5.433E-17  Aggregatibacter actinomycetemcomitans

Foldseek 3Di:
DFKWWAQFWADDPPDPAILATGDTDDWFWLFEEEEAADPPSCPVVVLCCLLVNDPTPDTFMDGVRHTPVPDDNLVSLLAEFEDAPDDDDPDFDQLLRLLLVLCVSVAPPPGDDDPVSSVLLCVLCVLLPNNVRRGPTLVPDDPLVNLSSSVSSSVSSVHQEYEEEASCPPPDPVSSVSVLVSQSVNSNVTHTYYYYDNALVSVFSSQGKYWYRANSNDIDIDGSVVPDAQVVNCVRVVAGWHWDQDPVSRTTDIDGDDD/DFKWWAQFWADDPPDPAILATGDTDDWFWLFEEEEAADPPSCPVVVLCCLLVNDPTPDTFMDGVRHTPVPDDNLVSLLAEFEDAPDDDDPDFDQLLRLLLVLCVSVADPPGDDDPVSSVLLCVLCVLLPNNVRRGPTLVPDDPLVNLSSSSSSSVSSVHQEYEEEASCPPPDPVSSVSVLVSQSVNSNVTHTYYYYDNALVSVFSSQGKYWYRANSNDIDIDGSVVPDAQVVNCVRVVAGWHWDQDPVSRTTDIDGDDD